Protein AF-A0A934LWX7-F1 (afdb_monomer)

Nearest PDB structures (foldseek):
  1k1x-assembly1_A  TM=9.262E-01  e=1.065E-26  Thermococcus litoralis
  1k1x-assembly2_B  TM=9.190E-01  e=3.964E-26  Thermococcus litoralis
  1k1w-assembly1_A  TM=8.849E-01  e=1.124E-26  Thermococcus litoralis
  3wvf-assembly1_A  TM=5.597E-01  e=5.045E-07  Escherichia coli UTI89
  1z45-assembly1_A-2  TM=5.276E-01  e=4.521E-07  Saccharomyces cerevisiae

Solvent-accessible surface area (backbone atoms only — not comparable to full-atom values): 19205 Å² total; per-residue (Å²): 122,69,93,52,70,63,44,55,50,25,48,50,27,45,56,59,32,62,54,61,55,38,76,44,74,78,78,52,53,28,41,67,32,52,69,46,41,50,52,28,43,24,22,42,38,47,21,49,35,61,62,63,40,81,76,22,55,37,45,72,47,78,44,53,76,88,70,79,85,53,57,25,43,43,36,41,30,19,36,44,35,36,34,31,35,30,65,41,19,42,16,35,59,40,37,32,37,47,93,75,26,40,42,45,40,58,55,53,73,27,68,90,52,87,66,54,58,56,50,47,56,18,54,78,70,70,29,60,43,30,71,70,61,56,73,79,42,93,69,90,79,50,96,74,50,41,51,22,66,51,86,68,56,66,79,57,76,43,48,55,88,62,88,77,40,24,58,28,43,44,28,48,41,91,84,58,46,72,69,33,55,74,48,53,57,61,56,72,33,39,61,38,54,67,33,61,26,51,76,49,78,51,70,44,54,51,40,38,39,44,36,34,38,32,82,42,40,34,53,52,88,95,42,80,38,41,33,34,45,36,41,35,37,41,42,39,51,74,42,58,41,38,37,37,44,39,36,44,30,32,66,32,93,52,67,48,72,44,41,41,28,42,30,34,51,38,23,56,83,57,30,70,38,64,89,38,12,27,36,24,54,65,86,44,89,65,66,37,57,39,64,45,73,47,79,42,75,72,35,40,30,41,35,43,38,29,60,87,75,35,28,31,45,35,39,39,41,73,56,65,20,38,34,38,35,31,47,32,48,38,78,44,42,47,101,77,26,33,39,81,40,68,26,25,30,41,38,35,40,34,42,82,44,77,33,48,50,69,30,68,53,72,45,38,41,36,43,34,58,43,85,35,81,132

Foldseek 3Di:
DDDDDLLVQLVVLQVQLVPQQLPDDDAFCRVLVLVNLFSSLLSNLQSVCSVQHQQRFWDWDWDDPPPPPHTWIWIDGPQWTWIFDQQFLRFIQWIAGSVLSGTFNQFDFAADDPCLVLVVVCVVVVQEDEPVNVVVDDDPNDPSHAYDPDPPVNVVSAGAPGDDGFFHKFWFDPPDDLVCVSSNNGDTFWPRRTGGWDWDWDGDRFKIKIKTKDFTWGDDPNDTWTKMKIWIKMDGGPALKIKIKIKIWGQDQFKDKTWMKTKHWGFDPVLQPQVFKFKDFPPDPDGDGLADWDKDFFGQKMKIDGQVSQKIKIKGKQGTFIKTKHWRWYWHADPRGIDTRTGTMMIMGIDTDIAGNGGMDIMMMMIGMDGHDD

Radius of gyration: 22.05 Å; Cα contacts (8 Å, |Δi|>4): 923; chains: 1; bounding box: 58×60×55 Å

Structure (mmCIF, N/CA/C/O backbone):
data_AF-A0A934LWX7-F1
#
_entry.id   AF-A0A934LWX7-F1
#
loop_
_atom_site.group_PDB
_atom_site.id
_atom_site.type_symbol
_atom_site.label_atom_id
_atom_site.label_alt_id
_atom_site.label_comp_id
_atom_site.label_asym_id
_atom_site.label_entity_id
_atom_site.label_seq_id
_atom_site.pdbx_PDB_ins_code
_atom_site.Cartn_x
_atom_site.Cartn_y
_atom_site.Cartn_z
_atom_site.occupancy
_atom_site.B_iso_or_equiv
_atom_site.auth_seq_id
_atom_site.auth_comp_id
_atom_site.auth_asym_id
_atom_site.auth_atom_id
_atom_site.pdbx_PDB_model_num
ATOM 1 N N . MET A 1 1 ? -22.193 12.350 19.596 1.00 86.94 1 MET A N 1
ATOM 2 C CA . MET A 1 1 ? -21.630 12.522 20.959 1.00 86.94 1 MET A CA 1
ATOM 3 C C . MET A 1 1 ? -22.451 13.515 21.791 1.00 86.94 1 MET A C 1
ATOM 5 O O . MET A 1 1 ? -22.798 14.573 21.260 1.00 86.94 1 MET A O 1
ATOM 9 N N . PRO A 1 2 ? -22.748 13.226 23.073 1.00 89.69 2 PRO A N 1
ATOM 10 C CA . PRO A 1 2 ? -23.334 14.187 24.019 1.00 89.69 2 PRO A CA 1
ATOM 11 C C . PRO A 1 2 ? -22.445 15.424 24.245 1.00 89.69 2 PRO A C 1
ATOM 13 O O . PRO A 1 2 ? -21.243 15.379 23.990 1.00 89.69 2 PRO A O 1
ATOM 16 N N . LYS A 1 3 ? -23.015 16.535 24.735 1.00 93.56 3 LYS A N 1
ATOM 17 C CA . LYS A 1 3 ? -22.228 17.722 25.132 1.00 93.56 3 LYS A CA 1
ATOM 18 C C . LYS A 1 3 ? -21.309 17.387 26.316 1.00 93.56 3 LYS A C 1
ATOM 20 O O . LYS A 1 3 ? -21.746 16.718 27.249 1.00 93.56 3 LYS A O 1
ATOM 25 N N . GLY A 1 4 ? -20.076 17.892 26.299 1.00 95.44 4 GLY A N 1
ATOM 26 C CA . GLY A 1 4 ? -19.114 17.752 27.395 1.00 95.44 4 GLY A CA 1
ATOM 27 C C . GLY A 1 4 ? -17.667 17.645 26.909 1.00 95.44 4 GLY A C 1
ATOM 28 O O . GLY A 1 4 ? -17.414 17.562 25.711 1.00 95.44 4 GLY A O 1
ATOM 29 N N . LYS A 1 5 ? -16.727 17.556 27.860 1.00 95.38 5 LYS A N 1
ATOM 30 C CA . LYS A 1 5 ? -15.274 17.622 27.608 1.00 95.38 5 LYS A CA 1
ATOM 31 C C . LYS A 1 5 ? -14.769 16.687 26.503 1.00 95.38 5 LYS A C 1
ATOM 33 O O . LYS A 1 5 ? -13.943 17.100 25.702 1.00 95.38 5 LYS A O 1
ATOM 38 N N . LYS A 1 6 ? -15.270 15.445 26.434 1.00 94.56 6 LYS A N 1
ATOM 39 C CA . LYS A 1 6 ? -14.873 14.484 25.385 1.00 94.56 6 LYS A CA 1
ATOM 40 C C . LYS A 1 6 ? -15.251 14.960 23.982 1.00 94.56 6 LYS A C 1
ATOM 42 O O . LYS A 1 6 ? -14.472 14.793 23.055 1.00 94.56 6 LYS A O 1
ATOM 47 N N . LYS A 1 7 ? -16.440 15.554 23.828 1.00 97.00 7 LYS A N 1
ATOM 48 C CA . LYS A 1 7 ? -16.876 16.128 22.552 1.00 97.00 7 LYS A CA 1
ATOM 49 C C . LYS A 1 7 ? -16.024 17.341 22.188 1.00 97.00 7 LYS A C 1
ATOM 51 O O . LYS A 1 7 ? -15.638 17.462 21.035 1.00 97.00 7 LYS A O 1
ATOM 56 N N . ASP A 1 8 ? -15.729 18.204 23.156 1.00 97.69 8 ASP A N 1
ATOM 57 C CA . ASP A 1 8 ? -14.905 19.393 22.921 1.00 97.69 8 ASP A CA 1
ATOM 58 C C . ASP A 1 8 ? -13.484 18.996 22.479 1.00 97.69 8 ASP A C 1
ATOM 60 O O . ASP A 1 8 ? -12.962 19.561 21.526 1.00 97.69 8 ASP A O 1
ATOM 64 N N . GLN A 1 9 ? -12.905 17.956 23.091 1.00 97.94 9 GLN A N 1
ATOM 65 C CA . GLN A 1 9 ? -11.612 17.396 22.686 1.00 97.94 9 GLN A CA 1
ATOM 66 C C . GLN A 1 9 ? -11.648 16.766 21.284 1.00 97.94 9 GLN A C 1
ATOM 68 O O . GLN A 1 9 ? -10.740 16.998 20.493 1.00 97.94 9 GLN A O 1
ATOM 73 N N . ALA A 1 10 ? -12.688 15.991 20.958 1.00 98.06 10 ALA A N 1
ATOM 74 C CA . ALA A 1 10 ? -12.835 15.409 19.622 1.00 98.06 10 ALA A CA 1
ATOM 75 C C . ALA A 1 10 ? -12.972 16.492 18.536 1.00 98.06 10 ALA A C 1
ATOM 77 O O . ALA A 1 10 ? -12.405 16.360 17.456 1.00 98.06 10 ALA A O 1
ATOM 78 N N . LEU A 1 11 ? -13.682 17.588 18.831 1.00 98.12 11 LEU A N 1
ATOM 79 C CA . LEU A 1 11 ? -13.788 18.732 17.924 1.00 98.12 11 LEU A CA 1
ATOM 80 C C . LEU A 1 11 ? -12.460 19.480 17.768 1.00 98.12 11 LEU A C 1
ATOM 82 O O . LEU A 1 11 ? -12.127 19.844 16.647 1.00 98.12 11 LEU A O 1
ATOM 86 N N . ASP A 1 12 ? -11.692 19.668 18.844 1.00 98.38 12 ASP A N 1
ATOM 87 C CA . ASP A 1 12 ? -10.360 20.283 18.766 1.00 98.38 12 ASP A CA 1
ATOM 88 C C . ASP A 1 12 ? -9.415 19.474 17.867 1.00 98.38 12 ASP A C 1
ATOM 90 O O . ASP A 1 12 ? -8.771 20.027 16.979 1.00 98.38 12 ASP A O 1
ATOM 94 N N . LEU A 1 13 ? -9.398 18.147 18.021 1.00 98.56 13 LEU A N 1
ATOM 95 C CA . LEU A 1 13 ? -8.638 17.253 17.145 1.00 98.56 13 LEU A CA 1
ATOM 96 C C . LEU A 1 13 ? -9.117 17.340 15.692 1.00 98.56 13 LEU A C 1
ATOM 98 O O . LEU A 1 13 ? -8.296 17.504 14.791 1.00 98.56 13 LEU A O 1
ATOM 102 N N . LEU A 1 14 ? -10.431 17.326 15.456 1.00 98.25 14 LEU A N 1
ATOM 103 C CA . LEU A 1 14 ? -10.991 17.503 14.116 1.00 98.25 14 LEU A CA 1
ATOM 104 C C . LEU A 1 14 ? -10.572 18.845 13.490 1.00 98.25 14 LEU A C 1
ATOM 106 O O . LEU A 1 14 ? -10.221 18.884 12.315 1.00 98.25 14 LEU A O 1
ATOM 110 N N . TRP A 1 15 ? -10.564 19.941 14.252 1.00 98.38 15 TRP A N 1
ATOM 111 C CA . TRP A 1 15 ? -10.096 21.243 13.763 1.00 98.38 15 TRP A CA 1
ATOM 112 C C . TRP A 1 15 ? -8.591 21.262 13.507 1.00 98.38 15 TRP A C 1
ATOM 114 O O . TRP A 1 15 ? -8.148 21.833 12.514 1.00 98.38 15 TRP A O 1
ATOM 124 N N . ARG A 1 16 ? -7.789 20.597 14.344 1.00 98.12 16 ARG A N 1
ATOM 125 C CA . ARG A 1 16 ? -6.345 20.445 14.109 1.00 98.12 16 ARG A CA 1
ATOM 126 C C . ARG A 1 16 ? -6.055 19.642 12.846 1.00 98.12 16 ARG A C 1
ATOM 128 O O . ARG A 1 16 ? -5.126 19.985 12.122 1.00 98.12 16 ARG A O 1
ATOM 135 N N . ALA A 1 17 ? -6.860 18.622 12.550 1.00 98.06 17 ALA A N 1
ATOM 136 C CA . ALA A 1 17 ? -6.756 17.869 11.306 1.00 98.06 17 ALA A CA 1
ATOM 137 C C . ALA A 1 17 ? -7.035 18.724 10.063 1.00 98.06 17 ALA A C 1
ATOM 139 O O . ALA A 1 17 ? -6.559 18.382 8.995 1.00 98.06 17 ALA A O 1
ATOM 140 N N . GLN A 1 18 ? -7.734 19.857 10.182 1.00 97.62 18 GLN A N 1
ATOM 141 C CA . GLN A 1 18 ? -7.998 20.774 9.063 1.00 97.62 18 GLN A CA 1
ATOM 142 C C . GLN A 1 18 ? -6.798 21.673 8.717 1.00 97.62 18 GLN A C 1
ATOM 144 O O . GLN A 1 18 ? -6.933 22.591 7.906 1.00 97.62 18 GLN A O 1
ATOM 149 N N . ALA A 1 19 ? -5.620 21.430 9.307 1.00 96.69 19 ALA A N 1
ATOM 150 C CA . ALA A 1 19 ? -4.381 22.091 8.918 1.00 96.69 19 ALA A CA 1
ATOM 151 C C . ALA A 1 19 ? -4.114 21.868 7.419 1.00 96.69 19 ALA A C 1
ATOM 153 O O . ALA A 1 19 ? -3.809 20.759 6.975 1.00 96.69 19 ALA A O 1
ATOM 154 N N . ASN A 1 20 ? -4.283 22.946 6.651 1.00 95.88 20 ASN A N 1
ATOM 155 C CA . ASN A 1 20 ? -4.385 22.925 5.193 1.00 95.88 20 ASN A CA 1
ATOM 156 C C . ASN A 1 20 ? -3.159 22.324 4.482 1.00 95.88 20 ASN A C 1
ATOM 158 O O . ASN A 1 20 ? -3.324 21.697 3.443 1.00 95.88 20 ASN A O 1
ATOM 162 N N . ASP A 1 21 ? -1.955 22.484 5.032 1.00 94.25 21 ASP A N 1
ATOM 163 C CA . ASP A 1 21 ? -0.688 22.165 4.370 1.00 94.25 21 ASP A CA 1
ATOM 164 C C . ASP A 1 21 ? -0.600 20.709 3.889 1.00 94.25 21 ASP A C 1
ATOM 166 O O . ASP A 1 21 ? 0.003 20.436 2.856 1.00 94.25 21 ASP A O 1
ATOM 170 N N . ALA A 1 22 ? -1.237 19.765 4.590 1.00 95.25 22 ALA A N 1
ATOM 171 C CA . ALA A 1 22 ? -1.230 18.353 4.204 1.00 95.25 22 ALA A CA 1
ATOM 172 C C . ALA A 1 22 ? -2.193 18.012 3.050 1.00 95.25 22 ALA A C 1
ATOM 174 O O . ALA A 1 22 ? -2.195 16.872 2.594 1.00 95.25 22 ALA A O 1
ATOM 175 N N . TYR A 1 23 ? -3.031 18.950 2.599 1.00 96.25 23 TYR A N 1
ATOM 176 C CA . TYR A 1 23 ? -4.107 18.690 1.633 1.00 96.25 23 TYR A CA 1
ATOM 177 C C . TYR A 1 23 ? -3.804 19.160 0.211 1.00 96.25 23 TYR A C 1
ATOM 179 O O . TYR A 1 23 ? -4.561 18.849 -0.706 1.00 96.25 23 TYR A O 1
ATOM 187 N N . TRP A 1 24 ? -2.727 19.915 -0.000 1.00 95.06 24 TRP A N 1
ATOM 188 C CA . TRP A 1 24 ? -2.387 20.445 -1.319 1.00 95.06 24 TRP A CA 1
ATOM 189 C C . TRP A 1 24 ? -0.878 20.566 -1.510 1.00 95.06 24 TRP A C 1
ATOM 191 O O . TRP A 1 24 ? -0.103 20.497 -0.559 1.00 95.06 24 TRP A O 1
ATOM 201 N N . HIS A 1 25 ? -0.455 20.728 -2.760 1.00 92.81 25 HIS A N 1
ATOM 202 C CA . HIS A 1 25 ? 0.928 21.011 -3.120 1.00 92.81 25 HIS A CA 1
ATOM 203 C C . HIS A 1 25 ? 0.994 22.302 -3.935 1.00 92.81 25 HIS A C 1
ATOM 205 O O . HIS A 1 25 ? 0.157 22.538 -4.805 1.00 92.81 25 HIS A O 1
ATOM 211 N N . GLY A 1 26 ? 1.989 23.132 -3.627 1.00 87.50 26 GLY A N 1
ATOM 212 C CA . GLY A 1 26 ? 2.300 24.362 -4.345 1.00 87.50 26 GLY A CA 1
ATOM 213 C C . GLY A 1 26 ? 3.772 24.378 -4.739 1.00 87.50 26 GLY A C 1
ATOM 214 O O . GLY A 1 26 ? 4.216 23.539 -5.511 1.00 87.50 26 GLY A O 1
ATOM 215 N N . LEU A 1 27 ? 4.535 25.329 -4.194 1.00 76.94 27 LEU A N 1
ATOM 216 C CA . LEU A 1 27 ? 5.970 25.439 -4.476 1.00 76.94 27 LEU A CA 1
ATOM 217 C C . LEU A 1 27 ? 6.831 24.525 -3.591 1.00 76.94 27 LEU A C 1
ATOM 219 O O . LEU A 1 27 ? 7.838 24.015 -4.062 1.00 76.94 27 LEU A O 1
ATOM 223 N N . PHE A 1 28 ? 6.448 24.310 -2.328 1.00 77.00 28 PHE A N 1
ATOM 224 C CA . PHE A 1 28 ? 7.246 23.550 -1.362 1.00 77.00 28 PHE A CA 1
ATOM 225 C C . PHE A 1 28 ? 6.400 22.512 -0.638 1.00 77.00 28 PHE A C 1
ATOM 227 O O . PHE A 1 28 ? 5.309 22.832 -0.169 1.00 77.00 28 PHE A O 1
ATOM 234 N N . GLY A 1 29 ? 6.935 21.294 -0.507 1.00 80.56 29 GLY A N 1
ATOM 235 C CA . GLY A 1 29 ? 6.438 20.259 0.401 1.00 80.56 29 GLY A CA 1
ATOM 236 C C . GLY A 1 29 ? 4.932 19.988 0.301 1.00 80.56 29 GLY A C 1
ATOM 237 O O . GLY A 1 29 ? 4.485 19.246 -0.575 1.00 80.56 29 GLY A O 1
ATOM 238 N N . GLY A 1 30 ? 4.152 20.593 1.201 1.00 92.88 30 GLY A N 1
ATOM 239 C CA . GLY A 1 30 ? 2.699 20.443 1.267 1.00 92.88 30 GLY A CA 1
ATOM 240 C C . GLY A 1 30 ? 2.298 18.997 1.552 1.00 92.88 30 GLY A C 1
ATOM 241 O O . GLY A 1 30 ? 2.908 18.340 2.397 1.00 92.88 30 GLY A O 1
ATOM 242 N N . ILE A 1 31 ? 1.339 18.465 0.793 1.00 95.31 31 ILE A N 1
ATOM 243 C CA . ILE A 1 31 ? 0.902 17.064 0.877 1.00 95.31 31 ILE A CA 1
ATOM 244 C C . ILE A 1 31 ? 2.052 16.066 0.716 1.00 95.31 31 ILE A C 1
ATOM 246 O O . ILE A 1 31 ? 1.949 14.971 1.251 1.00 95.31 31 ILE A O 1
ATOM 250 N N . TYR A 1 32 ? 3.168 16.405 0.056 1.00 95.19 32 TYR A N 1
ATOM 251 C CA . TYR A 1 32 ? 4.332 15.514 -0.037 1.00 95.19 32 TYR A CA 1
ATOM 252 C C . TYR A 1 32 ? 5.150 15.424 1.264 1.00 95.19 32 TYR A C 1
ATOM 254 O O . TYR A 1 32 ? 5.952 14.498 1.409 1.00 95.19 32 TYR A O 1
ATOM 262 N N . LEU A 1 33 ? 4.940 16.317 2.239 1.00 94.19 33 LEU A N 1
ATOM 263 C CA . LEU A 1 33 ? 5.568 16.226 3.558 1.00 94.19 33 LEU A CA 1
ATOM 264 C C . LEU A 1 33 ? 4.885 15.142 4.389 1.00 94.19 33 LEU A C 1
ATOM 266 O O . LEU A 1 33 ? 3.798 15.322 4.942 1.00 94.19 33 LEU A O 1
ATOM 270 N N . PHE A 1 34 ? 5.561 14.000 4.500 1.00 95.38 34 PHE A N 1
ATOM 271 C CA . PHE A 1 34 ? 5.050 12.808 5.172 1.00 95.38 34 PHE A CA 1
ATOM 272 C C . PHE A 1 34 ? 4.535 13.106 6.592 1.00 95.38 34 PHE A C 1
ATOM 274 O O . PHE A 1 34 ? 3.447 12.678 6.981 1.00 95.38 34 PHE A O 1
ATOM 281 N N . ASN A 1 35 ? 5.291 13.890 7.364 1.00 94.31 35 ASN A N 1
ATOM 282 C CA . ASN A 1 35 ? 4.970 14.247 8.746 1.00 94.31 35 ASN A CA 1
ATOM 283 C C . ASN A 1 35 ? 3.688 15.092 8.876 1.00 94.31 35 ASN A C 1
ATOM 285 O O . ASN A 1 35 ? 3.007 15.000 9.900 1.00 94.31 35 ASN A O 1
ATOM 289 N N . PHE A 1 36 ? 3.336 15.885 7.858 1.00 95.75 36 PHE A N 1
ATOM 290 C CA . PHE A 1 36 ? 2.088 16.655 7.852 1.00 95.75 36 PHE A CA 1
ATOM 291 C C . PHE A 1 36 ? 0.892 15.722 7.679 1.00 95.75 36 PHE A C 1
ATOM 293 O O . PHE A 1 36 ? -0.047 15.780 8.474 1.00 95.75 36 PHE A O 1
ATOM 300 N N . ARG A 1 37 ? 0.974 14.778 6.731 1.00 97.56 37 ARG A N 1
ATOM 301 C CA . ARG A 1 37 ? -0.062 13.750 6.559 1.00 97.56 37 ARG A CA 1
ATOM 302 C C . ARG A 1 37 ? -0.233 12.902 7.817 1.00 97.56 37 ARG A C 1
ATOM 304 O O . ARG A 1 37 ? -1.358 12.719 8.267 1.00 97.56 37 ARG A O 1
ATOM 311 N N . VAL A 1 38 ? 0.866 12.450 8.433 1.00 97.69 38 VAL A N 1
ATOM 312 C CA . VAL A 1 38 ? 0.808 11.677 9.691 1.00 97.69 38 VAL A CA 1
ATOM 313 C C . VAL A 1 38 ? 0.088 12.449 10.790 1.00 97.69 38 VAL A C 1
ATOM 315 O O . VAL A 1 38 ? -0.745 11.879 11.486 1.00 97.69 38 VAL A O 1
ATOM 318 N N . SER A 1 39 ? 0.384 13.741 10.942 1.00 97.56 39 SER A N 1
ATOM 319 C CA . SER A 1 39 ? -0.237 14.568 11.978 1.00 97.56 39 SER A CA 1
ATOM 320 C C . SER A 1 39 ? -1.743 14.731 11.757 1.00 97.56 39 SER A C 1
ATOM 322 O O . SER A 1 39 ? -2.510 14.624 12.713 1.00 97.56 39 SER A O 1
ATOM 324 N N . ASN A 1 40 ? -2.180 14.949 10.513 1.00 98.12 40 ASN A N 1
ATOM 325 C CA . ASN A 1 40 ? -3.603 15.088 10.206 1.00 98.12 40 ASN A CA 1
ATOM 326 C C . ASN A 1 40 ? -4.352 13.767 10.394 1.00 98.12 40 ASN A C 1
ATOM 328 O O . ASN A 1 40 ? -5.374 13.762 11.078 1.00 98.12 40 ASN A O 1
ATOM 332 N N . TYR A 1 41 ? -3.815 12.651 9.888 1.00 98.44 41 TYR A N 1
ATOM 333 C CA . TYR A 1 41 ? -4.394 11.326 10.123 1.00 98.44 41 TYR A CA 1
ATOM 334 C C . TYR A 1 41 ? -4.496 11.007 11.617 1.00 98.44 41 TYR A C 1
ATOM 336 O O . TYR A 1 41 ? -5.563 10.622 12.081 1.00 98.44 41 TYR A O 1
ATOM 344 N N . ALA A 1 42 ? -3.439 11.246 12.399 1.00 98.44 42 ALA A N 1
ATOM 345 C CA . ALA A 1 42 ? -3.461 10.982 13.837 1.00 98.44 42 ALA A CA 1
ATOM 346 C C . ALA A 1 42 ? -4.575 11.752 14.565 1.00 98.44 42 ALA A C 1
ATOM 348 O O . ALA A 1 42 ? -5.252 11.189 15.425 1.00 98.44 42 ALA A O 1
ATOM 349 N N . ASN A 1 43 ? -4.795 13.018 14.195 1.00 98.69 43 ASN A N 1
ATOM 350 C CA . ASN A 1 43 ? -5.875 13.826 14.756 1.00 98.69 43 ASN A CA 1
ATOM 351 C C . ASN A 1 43 ? -7.268 13.309 14.345 1.00 98.69 43 ASN A C 1
ATOM 353 O O . ASN A 1 43 ? -8.159 13.266 15.191 1.00 98.69 43 ASN A O 1
ATOM 357 N N . LEU A 1 44 ? -7.464 12.911 13.079 1.00 98.38 44 LEU A N 1
ATOM 358 C CA . LEU A 1 44 ? -8.737 12.346 12.601 1.00 98.38 44 LEU A CA 1
ATOM 359 C C . LEU A 1 44 ? -9.071 11.043 13.331 1.00 98.38 44 LEU A C 1
ATOM 361 O O . LEU A 1 44 ? -10.142 10.927 13.923 1.00 98.38 44 LEU A O 1
ATOM 365 N N . ILE A 1 45 ? -8.115 10.116 13.369 1.00 98.50 45 ILE A N 1
ATOM 366 C CA . ILE A 1 45 ? -8.276 8.799 13.989 1.00 98.50 45 ILE A CA 1
ATOM 367 C C . ILE A 1 45 ? -8.581 8.939 15.488 1.00 98.50 45 ILE A C 1
ATOM 369 O O . ILE A 1 45 ? -9.482 8.282 16.008 1.00 98.50 45 ILE A O 1
ATOM 373 N N . GLU A 1 46 ? -7.880 9.829 16.199 1.00 98.25 46 GLU A N 1
ATOM 374 C CA . GLU A 1 46 ? -8.141 10.068 17.624 1.00 98.25 46 GLU A CA 1
ATOM 375 C C . GLU A 1 46 ? -9.510 10.730 17.863 1.00 98.25 46 GLU A C 1
ATOM 377 O O . GLU A 1 46 ? -10.195 10.403 18.836 1.00 98.25 46 GLU A O 1
ATOM 382 N N . ALA A 1 47 ? -9.939 11.644 16.986 1.00 98.12 47 ALA A N 1
ATOM 383 C CA . ALA A 1 47 ? -11.261 12.261 17.077 1.00 98.12 47 ALA A CA 1
ATOM 384 C C . ALA A 1 47 ? -12.385 11.224 16.905 1.00 98.12 47 ALA A C 1
ATOM 386 O O . ALA A 1 47 ? -13.350 11.235 17.676 1.00 98.12 47 ALA A O 1
ATOM 387 N N . GLU A 1 48 ? -12.244 10.312 15.941 1.00 96.38 48 GLU A N 1
ATOM 388 C CA . GLU A 1 48 ? -13.167 9.192 15.727 1.00 96.38 48 GLU A CA 1
ATOM 389 C C . GLU A 1 48 ? -13.179 8.228 16.918 1.00 96.38 48 GLU A C 1
ATOM 391 O O . GLU A 1 48 ? -14.247 7.877 17.429 1.00 96.38 48 GLU A O 1
ATOM 396 N N . GLU A 1 49 ? -12.006 7.867 17.444 1.00 96.25 49 GLU A N 1
ATOM 397 C CA . GLU A 1 49 ? -11.902 6.995 18.615 1.00 96.25 49 GLU A CA 1
ATOM 398 C C . GLU A 1 49 ? -12.581 7.606 19.850 1.00 96.25 49 GLU A C 1
ATOM 400 O O . GLU A 1 49 ? -13.286 6.911 20.586 1.00 96.25 49 GLU A O 1
ATOM 405 N N . LEU A 1 50 ? -12.450 8.918 20.070 1.00 96.56 50 LEU A N 1
ATOM 406 C CA . LEU A 1 50 ? -13.170 9.611 21.142 1.00 96.56 50 LEU A CA 1
ATOM 407 C C . LEU A 1 50 ? -14.688 9.616 20.931 1.00 96.56 50 LEU A C 1
ATOM 409 O O . LEU A 1 50 ? -15.435 9.627 21.919 1.00 96.56 50 LEU A O 1
ATOM 413 N N . ALA A 1 51 ? -15.141 9.639 19.676 1.00 95.50 51 ALA A N 1
ATOM 414 C CA . ALA A 1 51 ? -16.551 9.687 19.316 1.00 95.50 51 ALA A CA 1
ATOM 415 C C . ALA A 1 51 ? -17.265 8.345 19.482 1.00 95.50 51 ALA A C 1
ATOM 417 O O . ALA A 1 51 ? -18.394 8.318 19.982 1.00 95.50 51 ALA A O 1
ATOM 418 N N . GLU A 1 52 ? -16.604 7.259 19.096 1.00 94.94 52 GLU A N 1
ATOM 419 C CA . GLU A 1 52 ? -17.177 5.911 19.046 1.00 94.94 52 GLU A CA 1
ATOM 420 C C . GLU A 1 52 ? -16.744 5.031 20.227 1.00 94.94 52 GLU A C 1
ATOM 422 O O . GLU A 1 52 ? -17.443 4.093 20.610 1.00 94.94 52 GLU A O 1
ATOM 427 N N . GLY A 1 53 ? -15.611 5.363 20.847 1.00 94.44 53 GLY A N 1
ATOM 428 C CA . GLY A 1 53 ? -14.975 4.600 21.912 1.00 94.44 53 GLY A CA 1
ATOM 429 C C . GLY A 1 53 ? -13.849 3.678 21.414 1.00 94.44 53 GLY A C 1
ATOM 430 O O . GLY A 1 53 ? -13.789 3.330 20.233 1.00 94.44 53 GLY A O 1
ATOM 431 N N . PRO A 1 54 ? -12.969 3.231 22.332 1.00 93.69 54 PRO A N 1
ATOM 432 C CA . PRO A 1 54 ? -11.803 2.401 22.002 1.00 93.69 54 PRO A CA 1
ATOM 433 C C . PRO A 1 54 ? -12.173 0.974 21.576 1.00 93.69 54 PRO A C 1
ATOM 435 O O . PRO A 1 54 ? -11.387 0.302 20.927 1.00 93.69 54 PRO A O 1
ATOM 438 N N . ASN A 1 55 ? -13.380 0.519 21.924 1.00 94.69 55 ASN A N 1
ATOM 439 C CA . ASN A 1 55 ? -13.908 -0.796 21.571 1.00 94.69 55 ASN A CA 1
ATOM 440 C C . ASN A 1 55 ? -15.109 -0.651 20.629 1.00 94.69 55 ASN A C 1
ATOM 442 O O . ASN A 1 55 ? -16.096 -1.357 20.816 1.00 94.69 55 ASN A O 1
ATOM 446 N N . ALA A 1 56 ? -15.101 0.305 19.699 1.00 96.88 56 ALA A N 1
ATOM 447 C CA . ALA A 1 56 ? -16.215 0.504 18.770 1.00 96.88 56 ALA A CA 1
ATOM 448 C C . ALA A 1 56 ? -16.581 -0.817 18.047 1.00 96.88 56 ALA A C 1
ATOM 450 O O . ALA A 1 56 ? -15.667 -1.550 17.652 1.00 96.88 56 ALA A O 1
ATOM 451 N N . PRO A 1 57 ? -17.881 -1.160 17.921 1.00 97.88 57 PRO A N 1
ATOM 452 C CA . PRO A 1 57 ? -18.305 -2.323 17.147 1.00 97.88 57 PRO A CA 1
ATOM 453 C C . PRO A 1 57 ? -17.930 -2.140 15.676 1.00 97.88 57 PRO A C 1
ATOM 455 O O . PRO A 1 57 ? -17.863 -1.012 15.184 1.00 97.88 57 PRO A O 1
ATOM 458 N N . ILE A 1 58 ? -17.709 -3.247 14.974 1.00 98.31 58 ILE A N 1
ATOM 459 C CA . ILE A 1 58 ? -17.463 -3.207 13.537 1.00 98.31 58 ILE A CA 1
ATOM 460 C C . ILE A 1 58 ? -18.748 -2.802 12.814 1.00 98.31 58 ILE A C 1
ATOM 462 O O . ILE A 1 58 ? -19.833 -3.315 13.078 1.00 98.31 58 ILE A O 1
ATOM 466 N N . THR A 1 59 ? -18.613 -1.866 11.881 1.00 98.06 59 THR A N 1
ATOM 467 C CA . THR A 1 59 ? -19.645 -1.483 10.922 1.00 98.06 59 THR A CA 1
ATOM 468 C C . THR A 1 59 ? -19.026 -1.462 9.535 1.00 98.06 59 THR A C 1
ATOM 470 O O . THR A 1 59 ? -17.918 -0.966 9.346 1.00 98.06 59 THR A O 1
ATOM 473 N N . VAL A 1 60 ? -19.746 -1.989 8.545 1.00 98.50 60 VAL A N 1
ATOM 474 C CA . VAL A 1 60 ? -19.346 -1.881 7.141 1.00 98.50 60 VAL A CA 1
ATOM 475 C C . VAL A 1 60 ? -20.475 -1.238 6.355 1.00 98.50 60 VAL A C 1
ATOM 477 O O . VAL A 1 60 ? -21.623 -1.676 6.425 1.00 98.50 60 VAL A O 1
ATOM 480 N N . SER A 1 61 ? -20.149 -0.187 5.612 1.00 98.00 61 SER A N 1
ATOM 481 C CA . SER A 1 61 ? -21.091 0.545 4.768 1.00 98.00 61 SER A CA 1
ATOM 482 C C . SER A 1 61 ? -20.548 0.676 3.350 1.00 98.00 61 SER A C 1
ATOM 484 O O . SER A 1 61 ? -19.339 0.617 3.134 1.00 98.00 61 SER A O 1
ATOM 486 N N . GLN A 1 62 ? -21.451 0.811 2.379 1.00 98.25 62 GLN A N 1
ATOM 487 C CA . GLN A 1 62 ? -21.094 1.020 0.979 1.00 98.25 62 GLN A CA 1
ATOM 488 C C . GLN A 1 62 ? -21.724 2.316 0.489 1.00 98.25 62 GLN A C 1
ATOM 490 O O . GLN A 1 62 ? -22.950 2.444 0.477 1.00 98.25 62 GLN A O 1
ATOM 495 N N . PHE A 1 63 ? -20.891 3.285 0.126 1.00 98.25 63 PHE A N 1
ATOM 496 C CA . PHE A 1 63 ? -21.325 4.571 -0.409 1.00 98.25 63 PHE A CA 1
ATOM 497 C C . PHE A 1 63 ? -20.173 5.254 -1.144 1.00 98.25 63 PHE A C 1
ATOM 499 O O . PHE A 1 63 ? -19.015 4.925 -0.926 1.00 98.25 63 PHE A O 1
ATOM 506 N N . ASP A 1 64 ? -20.509 6.206 -2.011 1.00 98.12 64 ASP A N 1
ATOM 507 C CA . ASP A 1 64 ? -19.539 7.041 -2.724 1.00 98.12 64 ASP A CA 1
ATOM 508 C C . ASP A 1 64 ? -18.844 7.987 -1.727 1.00 98.12 64 ASP A C 1
ATOM 510 O O . ASP A 1 64 ? -19.413 9.015 -1.312 1.00 98.12 64 ASP A O 1
ATOM 514 N N . PHE A 1 65 ? -17.665 7.572 -1.256 1.00 97.62 65 PHE A N 1
ATOM 515 C CA . PHE A 1 65 ? -16.916 8.243 -0.199 1.00 97.62 65 PHE A CA 1
ATOM 516 C C . PHE A 1 65 ? -16.134 9.420 -0.774 1.00 97.62 65 PHE A C 1
ATOM 518 O O . PHE A 1 65 ? -16.229 10.529 -0.239 1.00 97.62 65 PHE A O 1
ATOM 525 N N . ASP A 1 66 ? -15.423 9.202 -1.884 1.00 96.19 66 ASP A N 1
ATOM 526 C CA . ASP A 1 66 ? -14.547 10.204 -2.504 1.00 96.19 66 ASP A CA 1
ATOM 527 C C . ASP A 1 66 ? -15.205 11.057 -3.606 1.00 96.19 66 ASP A C 1
ATOM 529 O O . ASP A 1 66 ? -14.577 11.982 -4.125 1.00 96.19 66 ASP A O 1
ATOM 533 N N . LYS A 1 67 ? -16.504 10.853 -3.857 1.00 97.44 67 LYS A N 1
ATOM 534 C CA . LYS A 1 67 ? -17.347 11.624 -4.788 1.00 97.44 67 LYS A CA 1
ATOM 535 C C . LYS A 1 67 ? -16.999 11.403 -6.257 1.00 97.44 67 LYS A C 1
ATOM 537 O O . LYS A 1 67 ? -17.183 12.309 -7.073 1.00 97.44 67 LYS A O 1
ATOM 542 N N . ASP A 1 68 ? -16.558 10.196 -6.604 1.00 96.75 68 ASP A N 1
ATOM 543 C CA . ASP A 1 68 ? -16.284 9.777 -7.982 1.00 96.75 68 ASP A CA 1
ATOM 544 C C . ASP A 1 68 ? -17.472 9.074 -8.677 1.00 96.75 68 ASP A C 1
ATOM 546 O O . ASP A 1 68 ? -17.351 8.636 -9.822 1.00 96.75 68 ASP A O 1
ATOM 550 N N . SER A 1 69 ? -18.653 9.054 -8.040 1.00 97.44 69 SER A N 1
ATOM 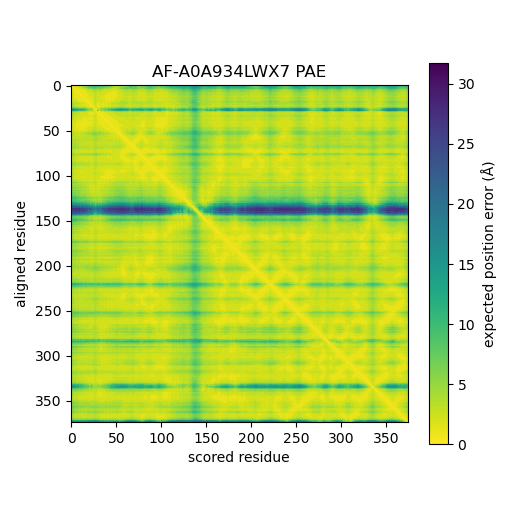551 C CA . SER A 1 69 ? -19.886 8.375 -8.484 1.00 97.44 69 SER A CA 1
ATOM 552 C C . SER A 1 69 ? -19.873 6.847 -8.391 1.00 97.44 69 SER A C 1
ATOM 554 O O . SER A 1 69 ? -20.823 6.207 -8.856 1.00 97.44 69 SER A O 1
ATOM 556 N N . LEU A 1 70 ? -18.848 6.244 -7.790 1.00 97.38 70 LEU A N 1
ATOM 557 C CA . LEU A 1 70 ? -18.765 4.807 -7.548 1.00 97.38 70 LEU A CA 1
ATOM 558 C C . LEU A 1 70 ? -18.638 4.553 -6.037 1.00 97.38 70 LEU A C 1
ATOM 560 O O . LEU A 1 70 ? -17.998 5.319 -5.332 1.00 97.38 70 LEU A O 1
ATOM 564 N N . PRO A 1 71 ? -19.299 3.519 -5.487 1.00 97.81 71 PRO A N 1
ATOM 565 C CA . PRO A 1 71 ? -19.253 3.278 -4.052 1.00 97.81 71 PRO A CA 1
ATOM 566 C C . PRO A 1 71 ? -17.932 2.633 -3.613 1.00 97.81 71 PRO A C 1
ATOM 568 O O . PRO A 1 71 ? -17.503 1.622 -4.175 1.00 97.81 71 PRO A O 1
ATOM 571 N N . GLU A 1 72 ? -17.361 3.146 -2.527 1.00 98.69 72 GLU A N 1
ATOM 572 C CA . GLU A 1 72 ? -16.343 2.469 -1.728 1.00 98.69 72 GLU A CA 1
ATOM 573 C C . GLU A 1 72 ? -16.982 1.563 -0.671 1.00 98.69 72 GLU A C 1
ATOM 575 O O . GLU A 1 72 ? -18.150 1.714 -0.303 1.00 98.69 72 GLU A O 1
ATOM 580 N N . ILE A 1 73 ? -16.188 0.633 -0.137 1.00 98.81 73 ILE A N 1
ATOM 581 C CA . ILE A 1 73 ? -16.526 -0.098 1.088 1.00 98.81 73 ILE A CA 1
ATOM 582 C C . ILE A 1 73 ? -15.774 0.568 2.235 1.00 98.81 73 ILE A C 1
ATOM 584 O O . ILE A 1 73 ? -14.542 0.569 2.250 1.00 98.81 73 ILE A O 1
ATOM 588 N N . VAL A 1 74 ? -16.519 1.106 3.195 1.00 98.75 74 VAL A N 1
ATOM 589 C CA . VAL A 1 74 ? -15.988 1.771 4.387 1.00 98.75 74 VAL A CA 1
ATOM 590 C C . VAL A 1 74 ? -16.230 0.864 5.586 1.00 98.75 74 VAL A C 1
ATOM 592 O O . VAL A 1 74 ? -17.379 0.665 5.994 1.00 98.75 74 VAL A O 1
ATOM 595 N N . LEU A 1 75 ? -15.152 0.302 6.128 1.00 98.69 75 LEU A N 1
ATOM 596 C CA . LEU A 1 75 ? -15.146 -0.446 7.381 1.00 98.69 75 LEU A CA 1
ATOM 597 C C . LEU A 1 75 ? -14.689 0.487 8.502 1.00 98.69 75 LEU A C 1
ATOM 599 O O . LEU A 1 75 ? -13.601 1.053 8.427 1.00 98.69 75 LEU A O 1
ATOM 603 N N . THR A 1 76 ? -15.495 0.612 9.551 1.00 97.94 76 THR A N 1
ATOM 604 C CA . THR A 1 76 ? -15.129 1.315 10.786 1.00 97.94 76 THR A CA 1
ATOM 605 C C . THR A 1 76 ? -15.291 0.389 11.984 1.00 97.94 76 THR A C 1
ATOM 607 O O . THR A 1 76 ? -16.141 -0.503 11.987 1.00 97.94 76 THR A O 1
ATOM 610 N N . GLY A 1 77 ? -14.458 0.569 13.004 1.00 96.06 77 GLY A N 1
ATOM 611 C CA . GLY A 1 77 ? -14.507 -0.231 14.226 1.00 96.06 77 GLY A CA 1
ATOM 612 C C . GLY A 1 77 ? -13.145 -0.344 14.898 1.00 96.06 77 GLY A C 1
ATOM 613 O O . GLY A 1 77 ? -12.142 0.166 14.408 1.00 96.06 77 GLY A O 1
ATOM 614 N N . ALA A 1 78 ? -13.088 -1.003 16.053 1.00 95.81 78 ALA A N 1
ATOM 615 C CA . ALA A 1 78 ? -11.824 -1.234 16.747 1.00 95.81 78 ALA A CA 1
ATOM 616 C C . ALA A 1 78 ? -11.217 -2.608 16.393 1.00 95.81 78 ALA A C 1
ATOM 618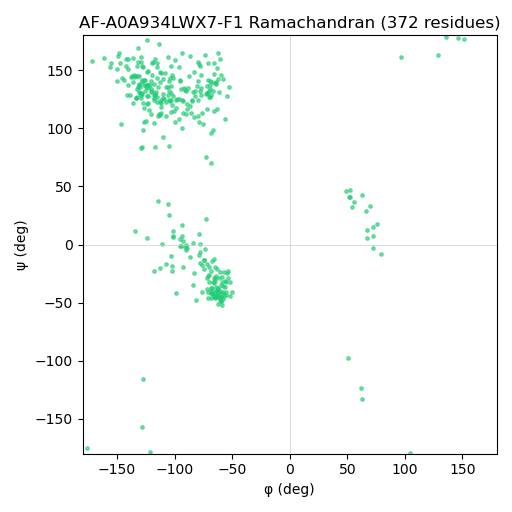 O O . ALA A 1 78 ? -11.935 -3.605 16.474 1.00 95.81 78 ALA A O 1
ATOM 619 N N . PRO A 1 79 ? -9.906 -2.711 16.091 1.00 98.00 79 PRO A N 1
ATOM 620 C CA . PRO A 1 79 ? -8.904 -1.639 16.126 1.00 98.00 79 PRO A CA 1
ATOM 621 C C . PRO A 1 79 ? -8.662 -0.946 14.772 1.00 98.00 79 PRO A C 1
ATOM 623 O O . PRO A 1 79 ? -7.851 -0.020 14.723 1.00 98.00 79 PRO A O 1
ATOM 626 N N . PHE A 1 80 ? -9.334 -1.375 13.697 1.00 98.50 80 PHE A N 1
ATOM 627 C CA . PHE A 1 80 ? -9.082 -0.896 12.337 1.00 98.50 80 PHE A CA 1
ATOM 628 C C . PHE A 1 80 ? -10.252 -0.118 11.734 1.00 98.50 80 PHE A C 1
ATOM 630 O O . PHE A 1 80 ? -11.384 -0.599 11.745 1.00 98.50 80 PHE A O 1
ATOM 637 N N . ASN A 1 81 ? -9.938 1.004 11.086 1.00 98.50 81 ASN A N 1
ATOM 638 C CA . ASN A 1 81 ? -10.763 1.526 9.996 1.00 98.50 81 ASN A CA 1
ATOM 639 C C . ASN A 1 81 ? -10.088 1.164 8.664 1.00 98.50 81 ASN A C 1
ATOM 641 O O . ASN A 1 81 ? -8.859 1.168 8.576 1.00 98.50 81 ASN A O 1
ATOM 645 N N . ALA A 1 82 ? -10.865 0.844 7.632 1.00 98.69 82 ALA A N 1
ATOM 646 C CA . ALA A 1 82 ? -10.331 0.511 6.315 1.00 98.69 82 ALA A CA 1
ATOM 647 C C . ALA A 1 82 ? -11.246 0.992 5.185 1.00 98.69 82 ALA A C 1
ATOM 649 O O . ALA A 1 82 ? -12.473 0.904 5.279 1.00 98.69 82 ALA A O 1
ATOM 650 N N . LEU A 1 83 ? -10.631 1.443 4.091 1.00 98.69 83 LEU A N 1
ATOM 651 C CA . LEU A 1 83 ? -11.320 1.861 2.870 1.00 98.69 83 LEU A CA 1
ATOM 652 C C . LEU A 1 83 ? -10.916 0.953 1.712 1.00 98.69 83 LEU A C 1
ATOM 654 O O . LEU A 1 83 ? -9.724 0.773 1.448 1.00 98.69 83 LEU A O 1
ATOM 658 N N . PHE A 1 84 ? -11.901 0.425 0.992 1.00 98.81 84 PHE A N 1
ATOM 659 C CA . PHE A 1 84 ? -11.685 -0.371 -0.215 1.00 98.81 84 PHE A CA 1
ATOM 660 C C . PHE A 1 84 ? -12.339 0.284 -1.419 1.00 98.81 84 PHE A C 1
ATOM 662 O O . PHE A 1 84 ? -13.433 0.836 -1.305 1.00 98.81 84 PHE A O 1
ATOM 669 N N . LYS A 1 85 ? -11.704 0.130 -2.585 1.00 98.44 85 LYS A N 1
ATOM 670 C CA . LYS A 1 85 ? -12.171 0.671 -3.865 1.00 98.44 85 LYS A CA 1
ATOM 671 C C . LYS A 1 85 ? -12.469 -0.474 -4.851 1.00 98.44 85 LYS A C 1
ATOM 673 O O . LYS A 1 85 ? -11.597 -0.847 -5.641 1.00 98.44 85 LYS A O 1
ATOM 678 N N . PRO A 1 86 ? -13.670 -1.097 -4.800 1.00 98.56 86 PRO A N 1
ATOM 679 C CA . PRO A 1 86 ? -14.020 -2.244 -5.646 1.00 98.56 86 PRO A CA 1
ATOM 680 C C . PRO A 1 86 ? -13.873 -1.968 -7.141 1.00 98.56 86 PRO A C 1
ATOM 682 O O . PRO A 1 86 ? -13.429 -2.837 -7.883 1.00 98.56 86 PRO A O 1
ATOM 685 N N . ASN A 1 87 ? -14.186 -0.750 -7.586 1.00 98.06 87 ASN A N 1
ATOM 686 C CA . ASN A 1 87 ? -14.076 -0.311 -8.978 1.00 98.06 87 ASN A CA 1
ATOM 687 C C . ASN A 1 87 ? -12.632 -0.208 -9.497 1.00 98.06 87 ASN A C 1
ATOM 689 O O . ASN A 1 87 ? -12.444 -0.127 -10.708 1.00 98.06 87 ASN A O 1
ATOM 693 N N . LEU A 1 88 ? -11.628 -0.233 -8.617 1.00 97.62 88 LEU A N 1
ATOM 694 C CA . LEU A 1 88 ? -10.221 -0.090 -8.974 1.00 97.62 88 LEU A CA 1
ATOM 695 C C . LEU A 1 88 ? -9.412 -1.234 -8.346 1.00 97.62 88 LEU A C 1
ATOM 697 O O . LEU A 1 88 ? -8.872 -1.104 -7.253 1.00 97.62 88 LEU A O 1
ATOM 701 N N . GLY A 1 89 ? -9.387 -2.394 -9.006 1.00 98.12 89 GLY A N 1
ATOM 702 C CA . GLY A 1 89 ? -8.604 -3.569 -8.592 1.00 98.12 89 GLY A CA 1
ATOM 703 C C . GLY A 1 89 ? -9.048 -4.243 -7.286 1.00 98.12 89 GLY A C 1
ATOM 704 O O . GLY A 1 89 ? -8.368 -5.145 -6.785 1.00 98.12 89 GLY A O 1
ATOM 705 N N . GLY A 1 90 ? -10.165 -3.803 -6.694 1.00 98.44 90 GLY A N 1
ATOM 706 C CA . GLY A 1 90 ? -10.565 -4.244 -5.359 1.00 98.44 90 GLY A CA 1
ATOM 707 C C . GLY A 1 90 ? -9.470 -3.987 -4.320 1.00 98.44 90 GLY A C 1
ATOM 708 O O . GLY A 1 90 ? -9.230 -4.832 -3.460 1.00 98.44 90 GLY A O 1
ATOM 709 N N . MET A 1 91 ? -8.748 -2.873 -4.457 1.00 98.56 91 MET A N 1
ATOM 710 C CA . MET A 1 91 ? -7.642 -2.526 -3.569 1.00 98.56 91 MET A CA 1
ATOM 711 C C . MET A 1 91 ? -8.147 -1.958 -2.241 1.00 98.56 91 MET A C 1
ATOM 713 O O . MET A 1 91 ? -9.213 -1.341 -2.176 1.00 98.56 91 MET A O 1
ATOM 717 N N . MET A 1 92 ? -7.342 -2.108 -1.195 1.00 98.88 92 MET A N 1
ATOM 718 C CA . MET A 1 92 ? -7.466 -1.356 0.049 1.00 98.88 92 MET A CA 1
ATOM 719 C C . MET A 1 92 ? -6.640 -0.074 -0.067 1.00 98.88 92 MET A C 1
ATOM 721 O O . MET A 1 92 ? -5.432 -0.129 -0.306 1.00 98.88 92 MET A O 1
ATOM 725 N N . THR A 1 93 ? -7.283 1.080 0.072 1.00 98.19 93 THR A N 1
ATOM 726 C CA . THR A 1 93 ? -6.649 2.396 -0.103 1.00 98.19 93 THR A CA 1
ATOM 727 C C . THR A 1 93 ? -6.312 3.094 1.203 1.00 98.19 93 THR A C 1
ATOM 729 O O . THR A 1 93 ? -5.496 4.008 1.192 1.00 98.19 93 THR A O 1
ATOM 732 N N . GLU A 1 94 ? -6.921 2.675 2.309 1.00 98.62 94 GLU A N 1
ATOM 733 C CA . GLU A 1 94 ? -6.672 3.221 3.641 1.00 98.62 94 GLU A CA 1
ATOM 734 C C . GLU A 1 94 ? -6.744 2.103 4.678 1.00 98.62 94 GLU A C 1
ATOM 736 O O . GLU A 1 94 ? -7.579 1.204 4.554 1.00 98.62 94 GLU A O 1
ATOM 741 N N . LEU A 1 95 ? -5.861 2.159 5.677 1.00 98.75 95 LEU A N 1
ATOM 742 C CA . LEU A 1 95 ? -5.906 1.284 6.842 1.00 98.75 95 LEU A CA 1
ATOM 743 C C . LEU A 1 95 ? -5.398 2.044 8.061 1.00 98.75 95 LEU A C 1
ATOM 745 O O . LEU A 1 95 ? -4.189 2.189 8.258 1.00 98.75 95 LEU A O 1
ATOM 749 N N . ASP A 1 96 ? -6.324 2.461 8.904 1.00 98.75 96 ASP A N 1
ATOM 750 C CA . ASP A 1 96 ? -6.002 3.109 10.161 1.00 98.75 96 ASP A CA 1
ATOM 751 C C . ASP A 1 96 ? -5.883 2.078 11.263 1.00 98.75 96 ASP A C 1
ATOM 753 O O . ASP A 1 96 ? -6.762 1.239 11.448 1.00 98.75 96 ASP A O 1
ATOM 757 N N . HIS A 1 97 ? -4.822 2.183 12.054 1.00 98.44 97 HIS A N 1
ATOM 758 C CA . HIS A 1 97 ? -4.730 1.509 13.337 1.00 98.44 97 HIS A CA 1
ATOM 759 C C . HIS A 1 97 ? -5.067 2.508 14.440 1.00 98.44 97 HIS A C 1
ATOM 761 O O . HIS A 1 97 ? -4.264 3.392 14.761 1.00 98.44 97 HIS A O 1
ATOM 767 N N . ARG A 1 98 ? -6.271 2.381 15.008 1.00 98.00 98 ARG A N 1
ATOM 768 C CA . ARG A 1 98 ? -6.809 3.326 15.998 1.00 98.00 98 ARG A CA 1
ATOM 769 C C . ARG A 1 98 ? -5.932 3.434 17.245 1.00 98.00 98 ARG A C 1
ATOM 771 O O . ARG A 1 98 ? -5.551 4.558 17.567 1.00 98.00 98 ARG A O 1
ATOM 778 N N . PRO A 1 99 ? -5.489 2.325 17.880 1.00 97.06 99 PRO A N 1
ATOM 779 C CA . PRO A 1 99 ? -4.658 2.417 19.080 1.00 97.06 99 PRO A CA 1
ATOM 780 C C . PRO A 1 99 ? -3.352 3.198 18.874 1.00 97.06 99 PRO A C 1
ATOM 782 O O . PRO A 1 99 ? -2.922 3.920 19.773 1.00 97.06 99 PRO A O 1
ATOM 785 N N . ASN A 1 100 ? -2.732 3.089 17.692 1.00 97.31 100 ASN A N 1
ATOM 786 C CA . ASN A 1 100 ? -1.519 3.838 17.352 1.00 97.31 100 ASN A CA 1
ATOM 787 C C . ASN A 1 100 ? -1.788 5.199 16.686 1.00 97.31 100 ASN A C 1
ATOM 789 O O . ASN A 1 100 ? -0.834 5.943 16.449 1.00 97.31 100 ASN A O 1
ATOM 793 N N . ARG A 1 101 ? -3.052 5.541 16.390 1.00 97.88 101 ARG A N 1
ATOM 794 C CA . ARG A 1 101 ? -3.468 6.779 15.703 1.00 97.88 101 ARG A CA 1
ATOM 795 C C . ARG A 1 101 ? -2.706 6.980 14.396 1.00 97.88 101 ARG A C 1
ATOM 797 O O . ARG A 1 101 ? -2.127 8.038 14.152 1.00 97.88 101 ARG A O 1
ATOM 804 N N . TYR A 1 102 ? -2.625 5.924 13.594 1.00 98.38 102 TYR A N 1
ATOM 805 C CA . TYR A 1 102 ? -1.726 5.898 12.449 1.00 98.38 102 TYR A CA 1
ATOM 806 C C . TYR A 1 102 ? -2.354 5.205 11.245 1.00 98.38 102 TYR A C 1
ATOM 808 O O . TYR A 1 102 ? -2.798 4.064 11.350 1.00 98.38 102 TYR A O 1
ATOM 816 N N . ASN A 1 103 ? -2.323 5.875 10.093 1.00 98.69 103 ASN A N 1
ATOM 817 C CA . ASN A 1 103 ? -2.688 5.276 8.815 1.00 98.69 103 ASN A CA 1
ATOM 818 C C . ASN A 1 103 ? -1.486 4.517 8.234 1.00 98.69 103 ASN A C 1
ATOM 820 O O . ASN A 1 103 ? -0.497 5.113 7.798 1.00 98.69 103 ASN A O 1
ATOM 824 N N . LEU A 1 104 ? -1.578 3.189 8.218 1.00 98.56 104 LEU A N 1
ATOM 825 C CA . LEU A 1 104 ? -0.538 2.281 7.735 1.00 98.56 104 LEU A CA 1
ATOM 826 C C . LEU A 1 104 ? -0.326 2.375 6.220 1.00 98.56 104 LEU A C 1
ATOM 828 O O . LEU A 1 104 ? 0.758 2.039 5.744 1.00 98.56 104 LEU A O 1
ATOM 832 N N . LEU A 1 105 ? -1.322 2.852 5.467 1.00 98.12 105 LEU A N 1
ATOM 833 C CA . LEU A 1 105 ? -1.252 3.073 4.019 1.00 98.12 105 LEU A CA 1
ATOM 834 C C . LEU A 1 105 ? -1.111 4.560 3.661 1.00 98.12 105 LEU A C 1
ATOM 836 O O . LEU A 1 105 ? -1.469 4.952 2.554 1.00 98.12 105 LEU A O 1
ATOM 840 N N . ASN A 1 106 ? -0.568 5.389 4.562 1.00 97.38 106 ASN A N 1
ATOM 841 C CA . ASN A 1 106 ? -0.282 6.807 4.314 1.00 97.38 106 ASN A CA 1
ATOM 842 C C . ASN A 1 106 ? 0.858 6.998 3.292 1.00 97.38 106 ASN A C 1
ATOM 844 O O . ASN A 1 106 ? 1.974 7.406 3.631 1.00 97.38 106 ASN A O 1
ATOM 848 N N . ILE A 1 107 ? 0.576 6.676 2.033 1.00 97.50 107 ILE A N 1
ATOM 849 C CA . ILE A 1 107 ? 1.522 6.708 0.924 1.00 97.50 107 ILE A CA 1
ATOM 850 C C . ILE A 1 107 ? 1.109 7.714 -0.140 1.00 97.50 107 ILE A C 1
ATOM 852 O O . ILE A 1 107 ? -0.053 8.098 -0.251 1.00 97.50 107 ILE A O 1
ATOM 856 N N . MET A 1 108 ? 2.076 8.118 -0.958 1.00 96.25 108 MET A N 1
ATOM 857 C CA . MET A 1 108 ? 1.830 8.913 -2.158 1.00 96.25 108 MET A CA 1
ATOM 858 C C . MET A 1 108 ? 2.358 8.181 -3.383 1.00 96.25 108 MET A C 1
ATOM 860 O O . MET A 1 108 ? 3.453 7.622 -3.376 1.00 96.25 108 MET A O 1
ATOM 864 N N . MET A 1 109 ? 1.563 8.211 -4.448 1.00 94.31 109 MET A N 1
ATOM 865 C CA . MET A 1 109 ? 1.982 7.751 -5.769 1.00 94.31 109 MET A CA 1
ATOM 866 C C . MET A 1 109 ? 2.987 8.716 -6.379 1.00 94.31 109 MET A C 1
ATOM 868 O O . MET A 1 109 ? 2.963 9.916 -6.097 1.00 94.31 109 MET A O 1
ATOM 872 N N . ARG A 1 110 ? 3.798 8.204 -7.299 1.00 97.50 110 ARG A N 1
ATOM 873 C CA . ARG A 1 110 ? 4.718 9.031 -8.070 1.00 97.50 110 ARG A CA 1
ATOM 874 C C . ARG A 1 110 ? 3.981 9.582 -9.282 1.00 97.50 110 ARG A C 1
ATOM 876 O O . ARG A 1 110 ? 3.560 8.824 -10.156 1.00 97.50 110 ARG A O 1
ATOM 883 N N . ARG A 1 111 ? 3.776 10.897 -9.304 1.00 96.19 111 ARG A N 1
ATOM 884 C CA . ARG A 1 111 ? 3.065 11.611 -10.369 1.00 96.19 111 ARG A CA 1
ATOM 885 C C . ARG A 1 111 ? 3.961 12.641 -11.026 1.00 96.19 111 ARG A C 1
ATOM 887 O O . ARG A 1 111 ? 4.933 13.103 -10.435 1.00 96.19 111 ARG A O 1
ATOM 894 N N . GLU A 1 112 ? 3.626 12.975 -12.263 1.00 95.69 112 GLU A N 1
ATOM 895 C CA . GLU A 1 112 ? 4.257 14.087 -12.956 1.00 95.69 112 GLU A CA 1
ATOM 896 C C . GLU A 1 112 ? 3.758 15.415 -12.373 1.00 95.69 112 GLU A C 1
ATOM 898 O O . GLU A 1 112 ? 2.554 15.628 -12.244 1.00 95.69 112 GLU A O 1
ATOM 903 N N . GLU A 1 113 ? 4.697 16.293 -12.026 1.00 94.31 113 GLU A N 1
ATOM 904 C CA . GLU A 1 113 ? 4.464 17.667 -11.589 1.00 94.31 113 GLU A CA 1
ATOM 905 C C . GLU A 1 113 ? 5.020 18.619 -12.650 1.00 94.31 113 GLU A C 1
ATOM 907 O O . GLU A 1 113 ? 6.020 18.314 -13.306 1.00 94.31 113 GLU A O 1
ATOM 912 N N . GLY A 1 114 ? 4.410 19.796 -12.816 1.00 92.12 114 GLY A N 1
ATOM 913 C CA . GLY A 1 114 ? 4.764 20.718 -13.907 1.00 92.12 114 GLY A CA 1
ATOM 914 C C . GLY A 1 114 ? 6.234 21.162 -13.911 1.00 92.12 114 GLY A C 1
ATOM 915 O O . GLY A 1 114 ? 6.803 21.429 -14.968 1.00 92.12 114 GLY A O 1
ATOM 916 N N . TYR A 1 115 ? 6.878 21.191 -12.744 1.00 91.25 115 TYR A N 1
ATOM 917 C CA . TYR A 1 115 ? 8.291 21.542 -12.607 1.00 91.25 115 TYR A CA 1
ATOM 918 C C . TYR A 1 115 ? 9.264 20.410 -12.981 1.00 91.25 115 TYR A C 1
ATOM 920 O O . TYR A 1 115 ? 10.462 20.645 -13.120 1.00 91.25 115 TYR A O 1
ATOM 928 N N . HIS A 1 116 ? 8.795 19.182 -13.215 1.00 94.94 116 HIS A N 1
ATOM 929 C CA . HIS A 1 116 ? 9.667 18.092 -13.667 1.00 94.94 116 HIS A CA 1
ATOM 930 C C . HIS A 1 116 ? 10.279 18.352 -15.054 1.00 94.94 116 HIS A C 1
ATOM 932 O O . HIS A 1 116 ? 11.390 17.899 -15.341 1.00 94.94 116 HIS A O 1
ATOM 938 N N . ASP A 1 117 ? 9.605 19.131 -15.903 1.00 93.56 117 ASP A N 1
ATOM 939 C CA . ASP A 1 117 ? 10.142 19.586 -17.192 1.00 93.56 117 ASP A CA 1
ATOM 940 C C . ASP A 1 117 ? 11.387 20.457 -17.045 1.00 93.56 117 ASP A C 1
ATOM 942 O O . ASP A 1 117 ? 12.317 20.358 -17.849 1.00 93.56 117 ASP A O 1
ATOM 946 N N . GLU A 1 118 ? 11.421 21.303 -16.019 1.00 92.44 118 GLU A N 1
ATOM 947 C CA . GLU A 1 118 ? 12.572 22.149 -15.723 1.00 92.44 118 GLU A CA 1
ATOM 948 C C . GLU A 1 118 ? 13.791 21.284 -15.378 1.00 92.44 118 GLU A C 1
ATOM 950 O O . GLU A 1 118 ? 14.866 21.481 -15.949 1.00 92.44 118 GLU A O 1
ATOM 955 N N . ILE A 1 119 ? 13.594 20.260 -14.541 1.00 93.88 119 ILE A N 1
ATOM 956 C CA . ILE A 1 119 ? 14.636 19.299 -14.158 1.00 93.88 119 ILE A CA 1
ATOM 957 C C . ILE A 1 119 ? 15.182 18.572 -15.394 1.00 93.88 119 ILE A C 1
ATOM 959 O O . ILE A 1 119 ? 16.398 18.524 -15.589 1.00 93.88 119 ILE A O 1
ATOM 963 N N . ARG A 1 120 ? 14.301 18.046 -16.260 1.00 94.69 120 ARG A N 1
ATOM 964 C CA . ARG A 1 120 ? 14.700 17.348 -17.498 1.00 94.69 120 ARG A CA 1
ATOM 965 C C . ARG A 1 120 ? 15.524 18.248 -18.416 1.00 94.69 120 ARG A C 1
ATOM 967 O O . ARG A 1 120 ? 16.637 17.891 -18.800 1.00 94.69 120 ARG A O 1
ATOM 974 N N . ARG A 1 121 ? 15.021 19.449 -18.714 1.00 94.00 121 ARG A N 1
ATOM 975 C CA . ARG A 1 121 ? 15.697 20.393 -19.618 1.00 94.00 121 ARG A CA 1
ATOM 976 C C . ARG A 1 121 ? 17.013 20.915 -19.050 1.00 94.00 121 ARG A C 1
ATOM 978 O O . ARG A 1 121 ? 17.907 21.251 -19.828 1.00 94.00 121 ARG A O 1
ATOM 985 N N . ALA A 1 122 ? 17.121 21.055 -17.729 1.00 92.62 122 ALA A N 1
ATOM 986 C CA . ALA A 1 122 ? 18.371 21.427 -17.080 1.00 92.62 122 ALA A CA 1
ATOM 987 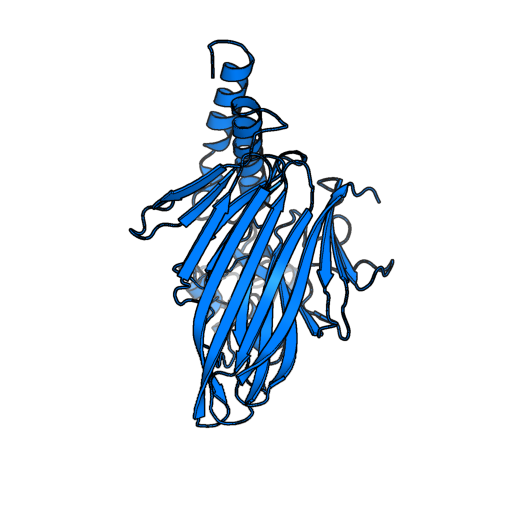C C . ALA A 1 122 ? 19.385 20.282 -17.141 1.00 92.62 122 ALA A C 1
ATOM 989 O O . ALA A 1 122 ? 20.549 20.531 -17.450 1.00 92.62 122 ALA A O 1
ATOM 990 N N . ALA A 1 123 ? 18.953 19.034 -16.934 1.00 92.44 123 ALA A N 1
ATOM 991 C CA . ALA A 1 123 ? 19.815 17.862 -17.063 1.00 92.44 123 ALA A CA 1
ATOM 992 C C . ALA A 1 123 ? 20.393 17.725 -18.482 1.00 92.44 123 ALA A C 1
ATOM 994 O O . ALA A 1 123 ? 21.605 17.591 -18.638 1.00 92.44 123 ALA A O 1
ATOM 995 N N . GLU A 1 124 ? 19.553 17.840 -19.516 1.00 92.81 124 GLU A N 1
ATOM 996 C CA . GLU A 1 124 ? 19.963 17.765 -20.930 1.00 92.81 124 GLU A CA 1
ATOM 997 C C . GLU A 1 124 ? 20.985 18.841 -21.319 1.00 92.81 124 GLU A C 1
ATOM 999 O O . GLU A 1 124 ? 21.876 18.600 -22.132 1.00 92.81 124 GLU A O 1
ATOM 1004 N N . ARG A 1 125 ? 20.866 20.036 -20.729 1.00 91.62 125 ARG A N 1
ATOM 1005 C CA . ARG A 1 125 ? 21.755 21.177 -20.991 1.00 91.62 125 ARG A CA 1
ATOM 1006 C C . ARG A 1 125 ? 22.973 21.234 -20.065 1.00 91.62 125 ARG A C 1
ATOM 1008 O O . ARG A 1 125 ? 23.778 22.152 -20.201 1.00 91.62 125 ARG A O 1
ATOM 1015 N N . GLY A 1 126 ? 23.113 20.295 -19.126 1.00 89.50 126 GLY A N 1
ATOM 1016 C CA . GLY A 1 126 ? 24.190 20.310 -18.130 1.00 89.50 126 GLY A CA 1
ATOM 1017 C C . GLY A 1 126 ? 24.099 21.477 -17.137 1.00 89.50 126 GLY A C 1
ATOM 1018 O O . GLY A 1 126 ? 25.123 21.947 -16.651 1.00 89.50 126 GLY A O 1
ATOM 1019 N N . LEU A 1 127 ? 22.883 21.959 -16.858 1.00 89.94 127 LEU A N 1
ATOM 1020 C CA . LEU A 1 127 ? 22.581 23.116 -16.002 1.00 89.94 127 LEU A CA 1
ATOM 1021 C C . LEU A 1 127 ? 22.101 22.735 -14.590 1.00 89.94 127 LEU A C 1
ATOM 1023 O O . LEU A 1 127 ? 21.699 23.611 -13.823 1.00 89.94 127 LEU A O 1
ATOM 1027 N N . LEU A 1 128 ? 22.126 21.446 -14.236 1.00 89.88 128 LEU A N 1
ATOM 1028 C CA . LEU A 1 128 ? 21.886 21.013 -12.859 1.00 89.88 128 LEU A CA 1
ATOM 1029 C C . LEU A 1 128 ? 23.082 21.377 -11.976 1.00 89.88 128 LEU A C 1
ATOM 1031 O O . LEU A 1 128 ? 24.228 21.060 -12.302 1.00 89.88 128 LEU A O 1
ATOM 1035 N N . VAL A 1 129 ? 22.796 22.015 -10.845 1.00 88.44 129 VAL A N 1
ATOM 1036 C CA . VAL A 1 129 ? 23.782 22.397 -9.833 1.00 88.44 129 VAL A CA 1
ATOM 1037 C C . VAL A 1 129 ? 23.478 21.635 -8.553 1.00 88.44 129 VAL A C 1
ATOM 1039 O O . VAL A 1 129 ? 22.349 21.668 -8.060 1.00 88.44 129 VAL A O 1
ATOM 1042 N N . THR A 1 130 ? 24.488 20.952 -8.020 1.00 87.94 130 THR A N 1
ATOM 1043 C CA . THR A 1 130 ? 24.401 20.225 -6.750 1.00 87.94 130 THR A CA 1
ATOM 1044 C C . THR A 1 130 ? 25.396 20.785 -5.736 1.00 87.94 130 THR A C 1
ATOM 1046 O O . THR A 1 130 ? 26.414 21.355 -6.141 1.00 87.94 130 THR A O 1
ATOM 1049 N N . PRO A 1 131 ? 25.165 20.585 -4.424 1.00 83.88 131 PRO A N 1
ATOM 1050 C CA . PRO A 1 131 ? 26.109 21.013 -3.391 1.00 83.88 131 PRO A CA 1
ATOM 1051 C C . PRO A 1 131 ? 27.529 20.461 -3.581 1.00 83.88 131 PRO A C 1
ATOM 1053 O O . PRO A 1 131 ? 28.501 21.133 -3.247 1.00 83.88 131 PRO A O 1
ATOM 1056 N N . ASP A 1 132 ? 27.670 19.253 -4.136 1.00 80.44 132 ASP A N 1
ATOM 1057 C CA . ASP A 1 132 ? 28.980 18.652 -4.409 1.00 80.44 132 ASP A CA 1
ATOM 1058 C C . ASP A 1 132 ? 29.693 19.341 -5.580 1.00 80.44 132 ASP A C 1
ATOM 1060 O O . ASP A 1 132 ? 30.890 19.601 -5.509 1.00 80.44 132 ASP A O 1
ATOM 1064 N N . MET A 1 133 ? 28.955 19.727 -6.627 1.00 76.50 133 MET A N 1
ATOM 1065 C CA . MET A 1 133 ? 29.519 20.436 -7.780 1.00 76.50 133 MET A CA 1
ATOM 1066 C C . MET A 1 133 ? 30.035 21.839 -7.436 1.00 76.50 133 MET A C 1
ATOM 1068 O O . MET A 1 133 ? 30.953 22.317 -8.099 1.00 76.50 133 MET A O 1
ATOM 1072 N N . GLU A 1 134 ? 29.456 22.497 -6.429 1.00 70.12 134 GLU A N 1
ATOM 1073 C CA . GLU A 1 134 ? 29.928 23.795 -5.926 1.00 70.12 134 GLU A CA 1
ATOM 1074 C C . GLU A 1 134 ? 31.254 23.673 -5.152 1.00 70.12 134 GLU A C 1
ATOM 1076 O O . GLU A 1 134 ? 32.059 24.608 -5.149 1.00 70.12 134 GLU A O 1
ATOM 1081 N N . ARG A 1 135 ? 31.521 22.517 -4.524 1.00 69.69 135 ARG A N 1
ATOM 1082 C CA . ARG A 1 135 ? 32.776 22.263 -3.787 1.00 69.69 135 ARG A CA 1
ATOM 1083 C C . ARG A 1 135 ? 33.985 22.109 -4.709 1.00 69.69 135 ARG A C 1
ATOM 1085 O O . ARG A 1 135 ? 35.094 22.440 -4.294 1.00 69.69 135 ARG A O 1
ATOM 1092 N N . ASP A 1 136 ? 33.770 21.672 -5.948 1.00 69.94 136 ASP A N 1
ATOM 1093 C CA .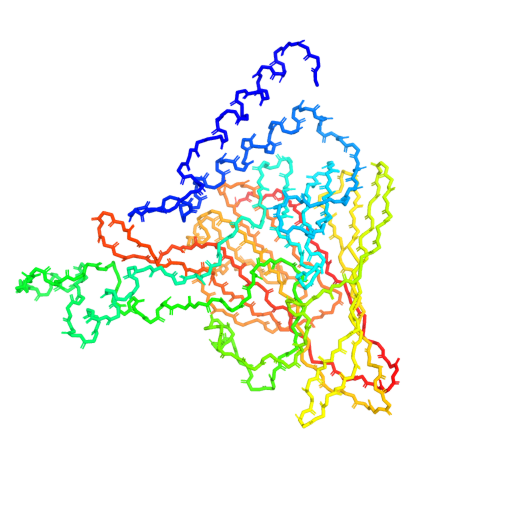 ASP A 1 136 ? 34.821 21.468 -6.956 1.00 69.94 136 ASP A CA 1
ATOM 1094 C C . ASP A 1 136 ? 35.308 22.775 -7.620 1.00 69.94 136 ASP A C 1
ATOM 1096 O O . ASP A 1 136 ? 36.202 22.754 -8.470 1.00 69.94 136 ASP A O 1
ATOM 1100 N N . GLY A 1 137 ? 34.752 23.927 -7.227 1.00 61.06 137 GLY A N 1
ATOM 1101 C CA . GLY A 1 137 ? 35.165 25.259 -7.669 1.00 61.06 137 GLY A CA 1
ATOM 1102 C C . GLY A 1 137 ? 33.998 26.117 -8.173 1.00 61.06 137 GLY A C 1
ATOM 1103 O O . GLY A 1 137 ? 32.924 25.599 -8.480 1.00 61.06 137 GLY A O 1
ATOM 1104 N N . PRO A 1 138 ? 34.186 27.446 -8.284 1.00 57.56 138 PRO A N 1
ATOM 1105 C CA . PRO A 1 138 ? 33.129 28.353 -8.715 1.00 57.56 138 PRO A CA 1
ATOM 1106 C C . PRO A 1 138 ? 32.692 28.034 -10.149 1.00 57.56 138 PRO A C 1
ATOM 1108 O O . PRO A 1 138 ? 33.464 28.178 -11.098 1.00 57.56 138 PRO A O 1
ATOM 1111 N N . ARG A 1 139 ? 31.431 27.630 -10.313 1.00 61.88 139 ARG A N 1
ATOM 1112 C CA . ARG A 1 139 ? 30.759 27.563 -11.615 1.00 61.88 139 ARG A CA 1
ATOM 1113 C C . ARG A 1 139 ? 29.974 28.852 -11.824 1.00 61.88 139 ARG A C 1
ATOM 1115 O O . ARG A 1 139 ? 29.395 29.380 -10.879 1.00 61.88 139 ARG A O 1
ATOM 1122 N N . LEU A 1 140 ? 29.954 29.370 -13.054 1.00 58.28 140 LEU A N 1
ATOM 1123 C CA . LEU A 1 140 ? 29.028 30.447 -13.400 1.00 58.28 140 LEU A CA 1
ATOM 1124 C C . LEU A 1 140 ? 27.605 29.887 -13.335 1.00 58.28 140 LEU A C 1
ATOM 1126 O O . LEU A 1 140 ? 27.149 29.217 -14.260 1.00 58.28 140 LEU A O 1
ATOM 1130 N N . GLU A 1 141 ? 26.926 30.144 -12.221 1.00 62.25 141 GLU A N 1
ATOM 1131 C CA . GLU A 1 141 ? 25.481 30.009 -12.153 1.00 62.25 141 GLU A CA 1
ATOM 1132 C C . GLU A 1 141 ? 24.869 31.062 -13.065 1.00 62.25 141 GLU A C 1
ATOM 1134 O O . GLU A 1 141 ? 25.014 32.269 -12.858 1.00 62.25 141 GLU A O 1
ATOM 1139 N N . ASN A 1 142 ? 24.200 30.586 -14.106 1.00 68.88 142 ASN A N 1
ATOM 1140 C CA . ASN A 1 142 ? 23.404 31.443 -14.958 1.00 68.88 142 ASN A CA 1
ATOM 1141 C C . ASN A 1 142 ? 21.966 31.431 -14.437 1.00 68.88 142 ASN A C 1
ATOM 1143 O O . ASN A 1 142 ? 21.566 30.557 -13.673 1.00 68.88 142 ASN A O 1
ATOM 1147 N N . ARG A 1 143 ? 21.155 32.386 -14.892 1.00 68.81 143 ARG A N 1
ATOM 1148 C CA . ARG A 1 143 ? 19.737 32.494 -14.513 1.00 68.81 143 ARG A CA 1
ATOM 1149 C C . ARG A 1 143 ? 18.925 31.206 -14.755 1.00 68.81 143 ARG A C 1
ATOM 1151 O O . ARG A 1 143 ? 17.898 31.026 -14.116 1.00 68.81 143 ARG A O 1
ATOM 1158 N N . ASP A 1 144 ? 19.394 30.340 -15.651 1.00 76.56 144 ASP A N 1
ATOM 1159 C CA . ASP A 1 144 ? 18.737 29.088 -16.039 1.00 76.56 144 ASP A CA 1
ATOM 1160 C C . ASP A 1 144 ? 19.256 27.853 -15.269 1.00 76.56 144 ASP A C 1
ATOM 1162 O O . ASP A 1 144 ? 18.890 26.725 -15.602 1.00 76.56 144 ASP A O 1
ATOM 1166 N N . SER A 1 145 ? 20.149 28.036 -14.289 1.00 83.75 145 SER A N 1
ATOM 1167 C CA . SER A 1 145 ? 20.653 26.951 -13.443 1.00 83.75 145 SER A CA 1
ATOM 1168 C C . SER A 1 145 ? 19.561 26.422 -12.513 1.00 83.75 145 SER A C 1
ATOM 1170 O O . SER A 1 145 ? 18.844 27.193 -11.878 1.00 83.75 145 SER A O 1
ATOM 1172 N N . VAL A 1 146 ? 19.483 25.097 -12.381 1.00 88.56 146 VAL A N 1
ATOM 1173 C CA . VAL A 1 146 ? 18.486 24.418 -11.544 1.00 88.56 146 VAL A CA 1
ATOM 1174 C C . VAL A 1 146 ? 19.184 23.692 -10.405 1.00 88.56 146 VAL A C 1
ATOM 1176 O O . VAL A 1 146 ? 20.052 22.849 -10.636 1.00 88.56 146 VAL A O 1
ATOM 1179 N N . ARG A 1 147 ? 18.808 24.017 -9.165 1.00 90.62 147 ARG A N 1
ATOM 1180 C CA . ARG A 1 147 ? 19.394 23.413 -7.961 1.00 90.62 147 ARG A CA 1
ATOM 1181 C C . ARG A 1 147 ? 18.739 22.069 -7.651 1.00 90.62 147 ARG A C 1
ATOM 1183 O O . ARG A 1 147 ? 17.515 21.971 -7.601 1.00 90.62 147 ARG A O 1
ATOM 1190 N N . ALA A 1 148 ? 19.558 21.057 -7.392 1.00 92.31 148 ALA A N 1
ATOM 1191 C CA . ALA A 1 148 ? 19.132 19.744 -6.920 1.00 92.31 148 ALA A CA 1
ATOM 1192 C C . ALA A 1 148 ? 20.072 19.252 -5.815 1.00 92.31 148 ALA A C 1
ATOM 1194 O O . ALA A 1 148 ? 21.277 19.495 -5.861 1.00 92.31 148 ALA A O 1
ATOM 1195 N N . LYS A 1 149 ? 19.542 18.530 -4.826 1.00 91.50 149 LYS A N 1
ATOM 1196 C CA . LYS A 1 149 ? 20.349 18.006 -3.714 1.00 91.50 149 LYS A CA 1
ATOM 1197 C C . LYS A 1 149 ? 21.214 16.811 -4.099 1.00 91.50 149 LYS A C 1
ATOM 1199 O O . LYS A 1 149 ? 22.198 16.540 -3.419 1.00 91.50 149 LYS A O 1
ATOM 1204 N N . GLU A 1 150 ? 20.869 16.118 -5.179 1.00 89.50 150 GLU A N 1
ATOM 1205 C CA . GLU A 1 150 ? 21.589 14.940 -5.654 1.00 89.50 150 GLU A CA 1
ATOM 1206 C C . GLU A 1 150 ? 21.853 15.001 -7.161 1.00 89.50 150 GLU A C 1
ATOM 1208 O O . GLU A 1 150 ? 21.049 15.508 -7.951 1.00 89.50 150 GLU A O 1
ATOM 1213 N N . ALA A 1 151 ? 23.004 14.467 -7.566 1.00 88.00 151 ALA A N 1
ATOM 1214 C CA . ALA A 1 151 ? 23.335 14.322 -8.974 1.00 88.00 151 ALA A CA 1
ATOM 1215 C C . ALA A 1 151 ? 22.462 13.235 -9.614 1.00 88.00 151 ALA A C 1
ATOM 1217 O O . ALA A 1 151 ? 22.212 12.187 -9.024 1.00 88.00 151 ALA A O 1
ATOM 1218 N N . GLY A 1 152 ? 22.031 13.465 -10.856 1.00 91.62 152 GLY A N 1
ATOM 1219 C CA . GLY A 1 152 ? 21.222 12.488 -11.582 1.00 91.62 152 GLY A CA 1
ATOM 1220 C C . GLY A 1 152 ? 19.763 12.413 -11.125 1.00 91.62 152 GLY A C 1
ATOM 1221 O O . GLY A 1 152 ? 19.102 11.429 -11.449 1.00 91.62 152 GLY A O 1
ATOM 1222 N N . ILE A 1 153 ? 19.253 13.426 -10.410 1.00 93.94 153 ILE A N 1
ATOM 1223 C CA . ILE A 1 153 ? 17.871 13.465 -9.905 1.00 93.94 153 ILE A CA 1
ATOM 1224 C C . ILE A 1 153 ? 16.819 13.188 -10.995 1.00 93.94 153 ILE A C 1
ATOM 1226 O O . ILE A 1 153 ? 15.810 12.541 -10.734 1.00 93.94 153 ILE A O 1
ATOM 1230 N N . GLN A 1 154 ? 17.086 13.579 -12.247 1.00 94.69 154 GLN A N 1
ATOM 1231 C CA . GLN A 1 154 ? 16.206 13.319 -13.389 1.00 94.69 154 GLN A CA 1
ATOM 1232 C C . GLN A 1 154 ? 15.964 11.824 -13.656 1.00 94.69 154 GLN A C 1
ATOM 1234 O O . GLN A 1 154 ? 14.946 11.468 -14.239 1.00 94.69 154 GLN A O 1
ATOM 1239 N N . ASN A 1 155 ? 16.870 10.941 -13.220 1.00 94.62 155 ASN A N 1
ATOM 1240 C CA . ASN A 1 155 ? 16.730 9.491 -13.381 1.00 94.62 155 ASN A CA 1
ATOM 1241 C C . ASN A 1 155 ? 15.697 8.888 -12.413 1.00 94.62 155 ASN A C 1
ATOM 1243 O O . ASN A 1 155 ? 15.286 7.743 -12.595 1.00 94.62 155 ASN A O 1
ATOM 1247 N N . TYR A 1 156 ? 15.281 9.650 -11.397 1.00 95.12 156 TYR A N 1
ATOM 1248 C CA . TYR A 1 156 ? 14.265 9.257 -10.421 1.00 95.12 156 TYR A CA 1
ATOM 1249 C C . TYR A 1 156 ? 12.892 9.882 -10.711 1.00 95.12 156 TYR A C 1
ATOM 1251 O O . TYR A 1 156 ? 11.961 9.706 -9.927 1.00 95.12 156 TYR A O 1
ATOM 1259 N N . LEU A 1 157 ? 12.737 10.567 -11.853 1.00 96.31 157 LEU A N 1
ATOM 1260 C CA . LEU A 1 157 ? 11.442 10.999 -12.384 1.00 96.31 157 LEU A CA 1
ATOM 1261 C C . LEU A 1 157 ? 10.680 9.787 -12.940 1.00 96.31 157 LEU A C 1
ATOM 1263 O O . LEU A 1 157 ? 10.622 9.554 -14.145 1.00 96.31 157 LEU A O 1
ATOM 1267 N N . LEU A 1 158 ? 10.147 8.979 -12.026 1.00 97.00 158 LEU A N 1
ATOM 1268 C CA . LEU A 1 158 ? 9.361 7.780 -12.306 1.00 97.00 158 LEU A CA 1
ATOM 1269 C C . LEU A 1 158 ? 7.888 8.077 -12.040 1.00 97.00 158 LEU A C 1
ATOM 1271 O O . LEU A 1 158 ? 7.578 8.734 -11.051 1.00 97.00 158 LEU A O 1
ATOM 1275 N N . TYR A 1 159 ? 6.984 7.572 -12.878 1.00 97.94 159 TYR A N 1
ATOM 1276 C CA . TYR A 1 159 ? 5.550 7.845 -12.758 1.00 97.94 159 TYR A CA 1
ATOM 1277 C C . TYR A 1 159 ? 4.750 6.550 -12.750 1.00 97.94 159 TYR A C 1
ATOM 1279 O O . TYR A 1 159 ? 4.938 5.689 -13.606 1.00 97.94 159 TYR A O 1
ATOM 1287 N N . ASP A 1 160 ? 3.862 6.409 -11.770 1.00 98.25 160 ASP A N 1
ATOM 1288 C CA . ASP A 1 160 ? 2.993 5.245 -11.651 1.00 98.25 160 ASP A CA 1
ATOM 1289 C C . ASP A 1 160 ? 1.818 5.347 -12.636 1.00 98.25 160 ASP A C 1
ATOM 1291 O O . ASP A 1 160 ? 1.145 6.375 -12.710 1.00 98.25 160 ASP A O 1
ATOM 1295 N N . TRP A 1 161 ? 1.544 4.268 -13.37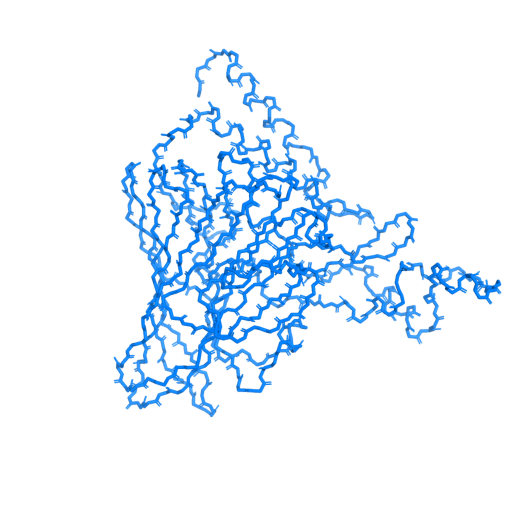6 1.00 97.62 161 TRP A N 1
ATOM 1296 C CA . TRP A 1 161 ? 0.395 4.186 -14.288 1.00 97.62 161 TRP A CA 1
ATOM 1297 C C . TRP A 1 161 ? -0.896 3.720 -13.592 1.00 97.62 161 TRP A C 1
ATOM 1299 O O . TRP A 1 161 ? -1.979 3.816 -14.172 1.00 97.62 161 TRP A O 1
ATOM 1309 N N . HIS A 1 162 ? -0.806 3.239 -12.347 1.00 97.31 162 HIS A N 1
ATOM 1310 C CA . HIS A 1 162 ? -1.940 2.817 -11.523 1.00 97.31 162 HIS A CA 1
ATOM 1311 C C . HIS A 1 162 ? -1.928 3.453 -10.135 1.00 97.31 162 HIS A C 1
ATOM 1313 O O . HIS A 1 162 ? -0.899 3.921 -9.642 1.00 97.31 162 HIS A O 1
ATOM 1319 N N . ARG A 1 163 ? -3.096 3.437 -9.477 1.00 96.38 163 ARG A N 1
ATOM 1320 C CA . ARG A 1 163 ? -3.195 3.834 -8.073 1.00 96.38 163 ARG A CA 1
ATOM 1321 C C . ARG A 1 163 ? -2.490 2.817 -7.188 1.00 96.38 163 ARG A C 1
ATOM 1323 O O . ARG A 1 163 ? -2.785 1.632 -7.269 1.00 96.38 163 ARG A O 1
ATOM 1330 N N . ARG A 1 164 ? -1.599 3.298 -6.322 1.00 97.38 164 ARG A N 1
ATOM 1331 C CA . ARG A 1 164 ? -0.959 2.487 -5.280 1.00 97.38 164 ARG A CA 1
ATOM 1332 C C . ARG A 1 164 ? -1.912 2.317 -4.093 1.00 97.38 164 ARG A C 1
ATOM 1334 O O . ARG A 1 164 ? -2.612 3.256 -3.712 1.00 97.38 164 ARG A O 1
ATOM 1341 N N . GLY A 1 165 ? -1.909 1.119 -3.530 1.00 97.69 165 GLY A N 1
ATOM 1342 C CA . GLY A 1 165 ? -2.750 0.650 -2.432 1.00 97.69 165 GLY A CA 1
ATOM 1343 C C . GLY A 1 165 ? -2.318 -0.766 -2.055 1.00 97.69 165 GLY A C 1
ATOM 1344 O O . GLY A 1 165 ? -1.340 -1.277 -2.598 1.00 97.69 165 GLY A O 1
ATOM 1345 N N . SER A 1 166 ? -3.030 -1.407 -1.137 1.00 98.69 166 SER A N 1
ATOM 1346 C CA . SER A 1 166 ? -2.755 -2.794 -0.748 1.00 98.69 166 SER A CA 1
ATOM 1347 C C . SER A 1 166 ? -3.748 -3.768 -1.371 1.00 98.69 166 SER A C 1
ATOM 1349 O O . SER A 1 166 ? -4.893 -3.419 -1.652 1.00 98.69 166 SER A O 1
ATOM 1351 N N . PHE A 1 167 ? -3.303 -5.011 -1.540 1.00 98.81 167 PHE A N 1
ATOM 1352 C CA . PHE A 1 167 ? -4.039 -6.104 -2.173 1.00 98.81 167 PHE A CA 1
ATOM 1353 C C . PHE A 1 167 ? -4.363 -5.829 -3.644 1.00 98.81 167 PHE A C 1
ATOM 1355 O O . PHE A 1 167 ? -5.474 -6.102 -4.091 1.00 98.81 167 PHE A O 1
ATOM 1362 N N . ILE A 1 168 ? -3.406 -5.285 -4.400 1.00 98.81 168 ILE A N 1
ATOM 1363 C CA . ILE A 1 168 ? -3.515 -5.152 -5.861 1.00 98.81 168 ILE A CA 1
ATOM 1364 C C . ILE A 1 168 ? -2.973 -6.425 -6.508 1.00 98.81 168 ILE A C 1
ATOM 1366 O O . ILE A 1 168 ? -1.915 -6.924 -6.120 1.00 98.81 168 ILE A O 1
ATOM 1370 N N . ASP A 1 169 ? -3.708 -6.945 -7.487 1.00 98.88 169 ASP A N 1
ATOM 1371 C CA . ASP A 1 169 ? -3.417 -8.233 -8.105 1.00 98.88 169 ASP A CA 1
ATOM 1372 C C . ASP A 1 169 ? -2.743 -8.031 -9.465 1.00 98.88 169 ASP A C 1
ATOM 1374 O O . ASP A 1 169 ? -3.318 -7.432 -10.374 1.00 98.88 169 ASP A O 1
ATOM 1378 N N . HIS A 1 170 ? -1.533 -8.564 -9.598 1.00 98.88 170 HIS A N 1
ATOM 1379 C CA . HIS A 1 170 ? -0.698 -8.467 -10.791 1.00 98.88 170 HIS A CA 1
ATOM 1380 C C . HIS A 1 170 ? -0.541 -9.822 -11.478 1.00 98.88 170 HIS A C 1
ATOM 1382 O O . HIS A 1 170 ? -0.444 -10.863 -10.822 1.00 98.88 170 HIS A O 1
ATOM 1388 N N . PHE A 1 171 ? -0.415 -9.801 -12.801 1.00 98.81 171 PHE A N 1
ATOM 1389 C CA . PHE A 1 171 ? 0.059 -10.925 -13.596 1.00 98.81 171 PHE A CA 1
ATOM 1390 C C . PHE A 1 171 ? 1.199 -10.448 -14.487 1.00 98.81 171 PHE A C 1
ATOM 1392 O O . PHE A 1 171 ? 0.990 -9.867 -15.545 1.00 98.81 171 PHE A O 1
ATOM 1399 N N . LEU A 1 172 ? 2.434 -10.686 -14.061 1.00 98.62 172 LEU A N 1
ATOM 1400 C CA . LEU A 1 172 ? 3.599 -10.135 -14.747 1.00 98.62 172 LEU A CA 1
ATOM 1401 C C . LEU A 1 172 ? 4.021 -10.989 -15.942 1.00 98.62 172 LEU A C 1
ATOM 1403 O O . LEU A 1 172 ? 3.931 -12.219 -15.919 1.00 98.62 172 LEU A O 1
ATOM 1407 N N . ARG A 1 173 ? 4.578 -10.342 -16.966 1.00 97.62 173 ARG A N 1
ATOM 1408 C CA . ARG A 1 173 ? 5.291 -11.043 -18.038 1.00 97.62 173 ARG A CA 1
ATOM 1409 C C . ARG A 1 173 ? 6.561 -11.715 -17.490 1.00 97.62 173 ARG A C 1
ATOM 1411 O O . ARG A 1 173 ? 7.113 -11.325 -16.457 1.00 97.62 173 ARG A O 1
ATOM 1418 N N . GLU A 1 174 ? 7.024 -12.755 -18.174 1.00 94.56 174 GLU A N 1
ATOM 1419 C CA . GLU A 1 174 ? 8.174 -13.567 -17.749 1.00 94.56 174 GLU A CA 1
ATOM 1420 C C . GLU A 1 174 ? 9.493 -12.783 -17.645 1.00 94.56 174 GLU A C 1
ATOM 1422 O O . GLU A 1 174 ? 10.328 -13.105 -16.806 1.00 94.56 174 GLU A O 1
ATOM 1427 N N . ASP A 1 175 ? 9.653 -11.721 -18.437 1.00 96.06 175 ASP A N 1
ATOM 1428 C CA . ASP A 1 175 ? 10.856 -10.884 -18.494 1.00 96.06 175 ASP A CA 1
ATOM 1429 C C . ASP A 1 175 ? 10.853 -9.715 -17.496 1.00 96.06 175 ASP A C 1
ATOM 1431 O O . ASP A 1 175 ? 11.832 -8.975 -17.418 1.00 96.06 175 ASP A O 1
ATOM 1435 N N . VAL A 1 176 ? 9.770 -9.527 -16.734 1.00 98.38 176 VAL A N 1
ATOM 1436 C CA . VAL A 1 176 ? 9.688 -8.440 -15.753 1.00 98.38 176 VAL A CA 1
ATOM 1437 C C . VAL A 1 176 ? 10.655 -8.714 -14.603 1.00 98.38 176 VAL A C 1
ATOM 1439 O O . VAL A 1 176 ? 10.619 -9.764 -13.958 1.00 98.38 176 VAL A O 1
ATOM 1442 N N . ASP A 1 177 ? 11.502 -7.745 -14.310 1.00 98.31 177 ASP A N 1
ATOM 1443 C CA . ASP A 1 177 ? 12.420 -7.745 -13.177 1.00 98.31 177 ASP A CA 1
ATOM 1444 C C . ASP A 1 177 ? 12.049 -6.645 -12.168 1.00 98.31 177 ASP A C 1
ATOM 1446 O O . ASP A 1 177 ? 11.194 -5.790 -12.420 1.00 98.31 177 ASP A O 1
ATOM 1450 N N . LEU A 1 178 ? 12.714 -6.643 -11.011 1.00 98.62 178 LEU A N 1
ATOM 1451 C CA . LEU A 1 178 ? 12.505 -5.611 -9.997 1.00 98.62 178 LEU A CA 1
ATOM 1452 C C . LEU A 1 178 ? 12.717 -4.200 -10.571 1.00 98.62 178 LEU A C 1
ATOM 1454 O O . LEU A 1 178 ? 11.955 -3.289 -10.264 1.00 98.62 178 LEU A O 1
ATOM 1458 N N . GLY A 1 179 ? 13.730 -4.001 -11.418 1.00 98.38 179 GLY A N 1
ATOM 1459 C CA . GLY A 1 179 ? 14.060 -2.682 -11.959 1.00 98.38 179 GLY A CA 1
ATOM 1460 C C . GLY A 1 179 ? 12.970 -2.109 -12.871 1.00 98.38 179 GLY A C 1
ATOM 1461 O O . GLY A 1 179 ? 12.617 -0.936 -12.757 1.00 98.38 179 GLY A O 1
ATOM 1462 N N . SER A 1 180 ? 12.429 -2.922 -13.776 1.00 98.31 180 SER A N 1
ATOM 1463 C CA . SER A 1 180 ? 11.311 -2.562 -14.657 1.00 98.31 180 SER A CA 1
ATOM 1464 C C . SER A 1 180 ? 10.032 -2.298 -13.862 1.00 98.31 180 SER A C 1
ATOM 1466 O O . SER A 1 180 ? 9.356 -1.298 -14.122 1.00 98.31 180 SER A O 1
ATOM 1468 N N . PHE A 1 181 ? 9.758 -3.100 -12.825 1.00 98.50 181 PHE A N 1
ATOM 1469 C CA . PHE A 1 181 ? 8.630 -2.874 -11.919 1.00 98.50 181 PHE A CA 1
ATOM 1470 C C . PHE A 1 181 ? 8.769 -1.571 -11.115 1.00 98.50 181 PHE A C 1
ATOM 1472 O O . PHE A 1 181 ? 7.841 -0.759 -11.090 1.00 98.50 181 PHE A O 1
ATOM 1479 N N . VAL A 1 182 ? 9.953 -1.305 -10.544 1.00 98.31 182 VAL A N 1
ATOM 1480 C CA . VAL A 1 182 ? 10.278 -0.046 -9.844 1.00 98.31 182 VAL A CA 1
ATOM 1481 C C . VAL A 1 182 ? 10.042 1.156 -10.752 1.00 98.31 182 VAL A C 1
ATOM 1483 O O . VAL A 1 182 ? 9.451 2.138 -10.311 1.00 98.31 182 VAL A O 1
ATOM 1486 N N . ARG A 1 183 ? 10.444 1.089 -12.025 1.00 97.50 183 ARG A N 1
ATOM 1487 C CA . ARG A 1 183 ? 10.242 2.176 -13.000 1.00 97.50 183 ARG A CA 1
ATOM 1488 C C . ARG A 1 183 ? 8.801 2.326 -13.492 1.00 97.50 183 ARG A C 1
ATOM 1490 O O . ARG A 1 183 ? 8.545 3.239 -14.267 1.00 97.50 183 ARG A O 1
ATOM 1497 N N . ALA A 1 184 ? 7.888 1.446 -13.072 1.00 97.38 184 ALA A N 1
ATOM 1498 C CA . ALA A 1 184 ? 6.533 1.349 -13.607 1.00 97.38 184 ALA A CA 1
ATOM 1499 C C . ALA A 1 184 ? 6.503 1.175 -15.142 1.00 97.38 184 ALA A C 1
ATOM 1501 O O . ALA A 1 184 ? 5.577 1.614 -15.816 1.00 97.38 184 ALA A O 1
ATOM 1502 N N . PHE A 1 185 ? 7.519 0.506 -15.695 1.00 97.12 185 PHE A N 1
ATOM 1503 C CA . PHE A 1 185 ? 7.641 0.225 -17.122 1.00 97.12 185 PHE A CA 1
ATOM 1504 C C . PHE A 1 185 ? 7.888 -1.268 -17.322 1.00 97.12 185 PHE A C 1
ATOM 1506 O O . PHE A 1 185 ? 9.030 -1.718 -17.407 1.00 97.12 185 PHE A O 1
ATOM 1513 N N . TYR A 1 186 ? 6.806 -2.039 -17.331 1.00 98.00 186 TYR A N 1
ATOM 1514 C CA . TYR A 1 186 ? 6.833 -3.496 -17.372 1.00 98.00 186 TYR A CA 1
ATOM 1515 C C . TYR A 1 186 ? 5.612 -4.048 -18.114 1.00 98.00 186 TYR A C 1
ATOM 1517 O O . TYR A 1 186 ? 4.618 -3.349 -18.304 1.00 98.00 186 TYR A O 1
ATOM 1525 N N . GLY A 1 187 ? 5.695 -5.311 -18.538 1.00 97.81 187 GLY A N 1
ATOM 1526 C CA . GLY A 1 187 ? 4.557 -6.024 -19.113 1.00 97.81 187 GLY A CA 1
ATOM 1527 C C . GLY A 1 187 ? 3.608 -6.509 -18.019 1.00 97.81 187 GLY A C 1
ATOM 1528 O O . GLY A 1 187 ? 3.922 -7.478 -17.327 1.00 97.81 187 GLY A O 1
ATOM 1529 N N . GLU A 1 188 ? 2.467 -5.839 -17.873 1.00 98.38 188 GLU A N 1
ATOM 1530 C CA . GLU A 1 188 ? 1.313 -6.328 -17.114 1.00 98.38 188 GLU A CA 1
ATOM 1531 C C . GLU A 1 188 ? 0.420 -7.139 -18.060 1.00 98.38 188 GLU A C 1
ATOM 1533 O O . GLU A 1 188 ? -0.086 -6.625 -19.057 1.00 98.38 188 GLU A O 1
ATOM 1538 N N . GLN A 1 189 ? 0.276 -8.429 -17.778 1.00 98.44 189 GLN A N 1
ATOM 1539 C CA . GLN A 1 189 ? -0.448 -9.379 -18.619 1.00 98.44 189 GLN A CA 1
ATOM 1540 C C . GLN A 1 189 ? -1.910 -9.519 -18.201 1.00 98.44 189 GLN A C 1
ATOM 1542 O O . GLN A 1 189 ? -2.702 -10.036 -18.989 1.00 98.44 189 GLN A O 1
ATOM 1547 N N . GLY A 1 190 ? -2.251 -9.126 -16.971 1.00 98.31 190 GLY A N 1
ATOM 1548 C CA . GLY A 1 190 ? -3.588 -9.241 -16.412 1.00 98.31 190 GLY A CA 1
ATOM 1549 C C . GLY A 1 190 ? -4.374 -7.939 -16.471 1.00 98.31 190 GLY A C 1
ATOM 1550 O O . GLY A 1 190 ? -3.825 -6.843 -16.514 1.00 98.31 190 GLY A O 1
ATOM 1551 N N . ASP A 1 191 ? -5.692 -8.055 -16.393 1.00 98.50 191 ASP A N 1
ATOM 1552 C CA . ASP A 1 191 ? -6.616 -6.924 -16.356 1.00 98.50 191 ASP A CA 1
ATOM 1553 C C . ASP A 1 191 ? -7.204 -6.709 -14.944 1.00 98.50 191 ASP A C 1
ATOM 1555 O O . ASP A 1 191 ? -8.367 -6.347 -14.784 1.00 98.50 191 ASP A O 1
ATOM 1559 N N . PHE A 1 192 ? -6.409 -6.967 -13.900 1.00 98.81 192 PHE A N 1
ATOM 1560 C CA . PHE A 1 192 ? -6.856 -7.012 -12.499 1.00 98.81 192 PHE A CA 1
ATOM 1561 C C . PHE A 1 192 ? -6.397 -5.811 -11.655 1.00 98.81 192 PHE A C 1
ATOM 1563 O O . PHE A 1 192 ? -6.982 -5.544 -10.610 1.00 98.81 192 PHE A O 1
ATOM 1570 N N . VAL A 1 193 ? -5.401 -5.049 -12.118 1.00 98.75 193 VAL A N 1
ATOM 1571 C CA . VAL A 1 193 ? -4.792 -3.945 -11.353 1.00 98.75 193 VAL A CA 1
ATOM 1572 C C . VAL A 1 193 ? -5.744 -2.762 -11.156 1.00 98.75 193 VAL A C 1
ATOM 1574 O O . VAL A 1 193 ? -5.797 -2.170 -10.080 1.00 98.75 193 VAL A O 1
ATOM 1577 N N . ASN A 1 194 ? -6.489 -2.391 -12.197 1.00 97.62 194 ASN A N 1
ATOM 1578 C CA . ASN A 1 194 ? -7.265 -1.148 -12.238 1.00 97.62 194 ASN A CA 1
ATOM 1579 C C . ASN A 1 194 ? -8.695 -1.323 -12.771 1.00 97.62 194 ASN A C 1
ATOM 1581 O O . ASN A 1 194 ? -9.359 -0.328 -13.052 1.00 97.62 194 ASN A O 1
ATOM 1585 N N . LEU A 1 195 ? -9.178 -2.560 -12.909 1.00 98.56 195 LEU A N 1
ATOM 1586 C CA . LEU A 1 195 ? -10.554 -2.829 -13.323 1.00 98.56 195 LEU A CA 1
ATOM 1587 C C . LEU A 1 195 ? -11.423 -3.312 -12.150 1.00 98.56 195 LEU A C 1
ATOM 1589 O O . LEU A 1 195 ? -10.887 -3.769 -11.137 1.00 98.56 195 LEU A O 1
ATOM 1593 N N . PRO A 1 196 ? -12.762 -3.229 -12.271 1.00 98.56 196 PRO A N 1
ATOM 1594 C CA . PRO A 1 196 ? -13.664 -3.514 -11.161 1.00 98.56 196 PRO A CA 1
ATOM 1595 C C . PRO A 1 196 ? -13.668 -4.970 -10.686 1.00 98.56 196 PRO A C 1
ATOM 1597 O O . PRO A 1 196 ? -13.567 -5.909 -11.482 1.00 98.56 196 PRO A O 1
ATOM 1600 N N . TYR A 1 197 ? -13.879 -5.137 -9.384 1.00 98.88 197 TYR A N 1
ATOM 1601 C CA . TYR A 1 197 ? -14.206 -6.382 -8.698 1.00 98.88 197 TYR A CA 1
ATOM 1602 C C . TYR A 1 197 ? -15.655 -6.321 -8.214 1.00 98.88 197 TYR A C 1
ATOM 1604 O O . TYR A 1 197 ? -16.120 -5.286 -7.736 1.00 98.88 197 TYR A O 1
ATOM 1612 N N . ASN A 1 198 ? -16.353 -7.452 -8.281 1.00 98.62 198 ASN A N 1
ATOM 1613 C CA . ASN A 1 198 ? -17.619 -7.624 -7.579 1.00 98.62 198 ASN A CA 1
ATOM 1614 C C . ASN A 1 198 ? -17.340 -7.743 -6.081 1.00 98.62 198 ASN A C 1
ATOM 1616 O O . ASN A 1 198 ? -16.426 -8.473 -5.692 1.00 98.62 198 ASN A O 1
ATOM 1620 N N . ALA A 1 199 ? -18.133 -7.057 -5.261 1.00 98.44 199 ALA A N 1
ATOM 1621 C CA . ALA A 1 199 ? -17.979 -7.032 -3.815 1.00 98.44 199 ALA A CA 1
ATOM 1622 C C . ALA A 1 199 ? -19.189 -7.646 -3.107 1.00 98.44 199 ALA A C 1
ATOM 1624 O O . ALA A 1 199 ? -20.328 -7.257 -3.356 1.00 98.44 199 ALA A O 1
ATOM 1625 N N . GLU A 1 200 ? -18.922 -8.543 -2.166 1.00 98.44 200 GLU A N 1
ATOM 1626 C CA . GLU A 1 200 ? -19.893 -9.057 -1.205 1.00 98.44 200 GLU A CA 1
ATOM 1627 C C . GLU A 1 200 ? -19.376 -8.786 0.208 1.00 98.44 200 GLU A C 1
ATOM 1629 O O . GLU A 1 200 ? -18.196 -8.980 0.506 1.00 98.44 200 GLU A O 1
ATOM 1634 N N . VAL A 1 201 ? -20.257 -8.301 1.081 1.00 98.31 201 VAL A N 1
ATOM 1635 C CA . VAL A 1 201 ? -19.900 -7.892 2.441 1.00 98.31 201 VAL A CA 1
ATOM 1636 C C . VAL A 1 201 ? -20.841 -8.557 3.428 1.00 98.31 201 VAL A C 1
ATOM 1638 O O . VAL A 1 201 ? -22.061 -8.472 3.293 1.00 98.31 201 VAL A O 1
ATOM 1641 N N . ILE A 1 202 ? -20.260 -9.176 4.450 1.00 97.94 202 ILE A N 1
ATOM 1642 C CA . ILE A 1 202 ? -20.973 -9.731 5.596 1.00 97.94 202 ILE A CA 1
ATOM 1643 C C . ILE A 1 202 ? -20.322 -9.150 6.846 1.00 97.94 202 ILE A C 1
ATOM 1645 O O . ILE A 1 202 ? -19.122 -9.327 7.046 1.00 97.94 202 ILE A O 1
ATOM 1649 N N . ALA A 1 203 ? -21.094 -8.463 7.683 1.00 97.56 203 ALA A N 1
ATOM 1650 C CA . ALA A 1 203 ? -20.589 -7.861 8.910 1.00 97.56 203 ALA A CA 1
ATOM 1651 C C . ALA A 1 203 ? -21.561 -8.061 10.077 1.00 97.56 203 ALA A C 1
ATOM 1653 O O . ALA A 1 203 ? -22.781 -8.031 9.905 1.00 97.56 203 ALA A O 1
ATOM 1654 N N . THR A 1 204 ? -20.993 -8.252 11.261 1.00 97.94 204 THR A N 1
ATOM 1655 C CA . THR A 1 204 ? -21.642 -8.188 12.572 1.00 97.94 204 THR A CA 1
ATOM 1656 C C . THR A 1 204 ? -20.925 -7.124 13.409 1.00 97.94 204 THR A C 1
ATOM 1658 O O . THR A 1 204 ? -19.980 -6.494 12.939 1.00 97.94 204 THR A O 1
ATOM 1661 N N . GLU A 1 205 ? -21.338 -6.929 14.662 1.00 97.62 205 GLU A N 1
ATOM 1662 C CA . GLU A 1 205 ? -20.631 -6.020 15.575 1.00 97.62 205 GLU A CA 1
ATOM 1663 C C . GLU A 1 205 ? -19.202 -6.487 15.915 1.00 97.62 205 GLU A C 1
ATOM 1665 O O . GLU A 1 205 ? -18.392 -5.667 16.350 1.00 97.62 205 GLU A O 1
ATOM 1670 N N . ASP A 1 206 ? -18.880 -7.772 15.711 1.00 97.94 206 ASP A N 1
ATOM 1671 C CA . ASP A 1 206 ? -17.612 -8.380 16.135 1.00 97.94 206 ASP A CA 1
ATOM 1672 C C . ASP A 1 206 ? -16.752 -8.921 14.981 1.00 97.94 206 ASP A C 1
ATOM 1674 O O . ASP A 1 206 ? -15.535 -9.009 15.134 1.00 97.94 206 ASP A O 1
ATOM 1678 N N . ASP A 1 207 ? -17.328 -9.243 13.821 1.00 98.38 207 ASP A N 1
ATOM 1679 C CA . ASP A 1 207 ? -16.589 -9.759 12.664 1.00 98.38 207 ASP A CA 1
ATOM 1680 C C . ASP A 1 207 ? -17.045 -9.067 11.369 1.00 98.38 207 ASP A C 1
ATOM 1682 O O . ASP A 1 207 ? -18.232 -8.812 11.161 1.00 98.38 207 ASP A O 1
ATOM 1686 N N . ALA A 1 208 ? -16.115 -8.837 10.442 1.00 98.62 208 ALA A N 1
ATOM 1687 C CA . ALA A 1 208 ? -16.423 -8.441 9.069 1.00 98.62 208 ALA A CA 1
ATOM 1688 C C . ALA A 1 208 ? -15.669 -9.302 8.061 1.00 98.62 208 ALA A C 1
ATOM 1690 O O . ALA A 1 208 ? -14.483 -9.588 8.213 1.00 98.62 208 ALA A O 1
ATOM 1691 N N . THR A 1 209 ? -16.372 -9.688 7.001 1.00 98.75 209 THR A N 1
ATOM 1692 C CA . THR A 1 209 ? -15.837 -10.378 5.832 1.00 98.75 209 THR A CA 1
ATOM 1693 C C . THR A 1 209 ? -16.165 -9.569 4.584 1.00 98.75 209 THR A C 1
ATOM 1695 O O . THR A 1 209 ? -17.335 -9.322 4.290 1.00 98.75 209 THR A O 1
ATOM 1698 N N . ILE A 1 210 ? -15.129 -9.174 3.849 1.00 98.81 210 ILE A N 1
ATOM 1699 C CA . ILE A 1 210 ? -15.230 -8.469 2.569 1.00 98.81 210 ILE A CA 1
ATOM 1700 C C . ILE A 1 210 ? -14.660 -9.395 1.500 1.00 98.81 210 ILE A C 1
ATOM 1702 O O . ILE A 1 210 ? -13.459 -9.665 1.478 1.00 98.81 210 ILE A O 1
ATOM 1706 N N . GLN A 1 211 ? -15.523 -9.901 0.626 1.00 98.81 211 GLN A N 1
ATOM 1707 C CA . GLN A 1 211 ? -15.136 -10.749 -0.491 1.00 98.81 211 GLN A CA 1
ATOM 1708 C C . GLN A 1 211 ? -15.167 -9.942 -1.784 1.00 98.81 211 GLN A C 1
ATOM 1710 O O . GLN A 1 211 ? -16.189 -9.376 -2.160 1.00 98.81 211 GLN A O 1
ATOM 1715 N N . LEU A 1 212 ? -14.040 -9.927 -2.486 1.00 98.88 212 LEU A N 1
ATOM 1716 C CA . LEU A 1 212 ? -13.869 -9.260 -3.768 1.00 98.88 212 LEU A CA 1
ATOM 1717 C C . LEU A 1 212 ? -13.528 -10.317 -4.815 1.00 98.88 212 LEU A C 1
ATOM 1719 O O . LEU A 1 212 ? -12.589 -11.092 -4.634 1.00 98.88 212 LEU A O 1
ATOM 1723 N N . THR A 1 213 ? -14.289 -10.370 -5.906 1.00 98.88 213 THR A N 1
ATOM 1724 C CA . THR A 1 213 ? -14.082 -11.347 -6.984 1.00 98.88 213 THR A CA 1
ATOM 1725 C C . THR A 1 213 ? -14.101 -10.685 -8.353 1.00 98.88 213 THR A C 1
ATOM 1727 O O . THR A 1 213 ? -15.008 -9.919 -8.669 1.00 98.88 213 THR A O 1
ATOM 1730 N N . ARG A 1 214 ? -13.129 -11.037 -9.193 1.00 98.81 214 ARG A N 1
ATOM 1731 C CA . ARG A 1 214 ? -13.066 -10.637 -10.597 1.00 98.81 214 ARG A CA 1
ATOM 1732 C C . ARG A 1 214 ? -12.826 -11.852 -11.479 1.00 98.81 214 ARG A C 1
ATOM 1734 O O . ARG A 1 214 ? -11.907 -12.631 -11.240 1.00 98.81 214 ARG A O 1
ATOM 1741 N N . GLU A 1 215 ? -13.645 -11.985 -12.512 1.00 98.75 215 GLU A N 1
ATOM 1742 C CA . GLU A 1 215 ? -13.351 -12.819 -13.675 1.00 98.75 215 GLU A CA 1
ATOM 1743 C C . GLU A 1 215 ? -12.761 -11.916 -14.744 1.00 98.75 215 GLU A C 1
ATOM 1745 O O . GLU A 1 215 ? -13.443 -11.051 -15.290 1.00 98.75 215 GLU A O 1
ATOM 1750 N N . GLY A 1 216 ? -11.467 -12.078 -14.963 1.00 98.44 216 GLY A N 1
ATOM 1751 C CA . GLY A 1 216 ? -10.692 -11.304 -15.911 1.00 98.44 216 GLY A CA 1
ATOM 1752 C C . GLY A 1 216 ? -9.919 -12.237 -16.823 1.00 98.44 216 GLY A C 1
ATOM 1753 O O . GLY A 1 216 ? -10.271 -13.408 -17.006 1.00 98.44 216 GLY A O 1
ATOM 1754 N N . HIS A 1 217 ? -8.847 -11.719 -17.391 1.00 98.44 217 HIS A N 1
ATOM 1755 C CA . HIS A 1 217 ? -8.026 -12.453 -18.330 1.00 98.44 217 HIS A CA 1
ATOM 1756 C C . HIS A 1 217 ? -6.550 -12.134 -18.143 1.00 98.44 217 HIS A C 1
ATOM 1758 O O . HIS A 1 217 ? -6.173 -11.056 -17.689 1.00 98.44 217 HIS A O 1
ATOM 1764 N N . VAL A 1 218 ? -5.715 -13.098 -18.519 1.00 98.56 218 VAL A N 1
ATOM 1765 C CA . VAL A 1 218 ? -4.262 -12.970 -18.511 1.00 98.56 218 VAL A CA 1
ATOM 1766 C C . VAL A 1 218 ? -3.722 -13.386 -19.869 1.00 98.56 218 VAL A C 1
ATOM 1768 O O . VAL A 1 218 ? -4.031 -14.472 -20.366 1.00 98.56 218 VAL A O 1
ATOM 1771 N N . TRP A 1 219 ? -2.899 -12.537 -20.473 1.00 97.94 219 TRP A N 1
ATOM 1772 C CA . TRP A 1 219 ? -2.167 -12.876 -21.688 1.00 97.94 219 TRP A CA 1
ATOM 1773 C C . TRP A 1 219 ? -1.049 -13.881 -21.385 1.00 97.94 219 TRP A C 1
ATOM 1775 O O . TRP A 1 219 ? -0.091 -13.562 -20.678 1.00 97.94 219 TRP A O 1
ATOM 1785 N N . VAL A 1 220 ? -1.144 -15.082 -21.955 1.00 94.19 220 VAL A N 1
ATOM 1786 C CA . VAL A 1 220 ? -0.122 -16.137 -21.890 1.00 94.19 220 VAL A CA 1
ATOM 1787 C C . VAL A 1 220 ? 0.344 -16.418 -23.316 1.00 94.19 220 VAL A C 1
ATOM 1789 O O . VAL A 1 220 ? -0.379 -17.019 -24.111 1.00 94.19 220 VAL A O 1
ATOM 1792 N N . GLY A 1 221 ? 1.538 -15.936 -23.670 1.00 90.75 221 GLY A N 1
ATOM 1793 C CA . GLY A 1 221 ? 1.969 -15.891 -25.068 1.00 90.75 221 GLY A CA 1
ATOM 1794 C C . GLY A 1 221 ? 1.038 -14.999 -25.900 1.00 90.75 221 GLY A C 1
ATOM 1795 O O . GLY A 1 221 ? 0.843 -13.832 -25.572 1.00 90.75 221 GLY A O 1
ATOM 1796 N N . SER A 1 222 ? 0.453 -15.552 -26.964 1.00 92.44 222 SER A N 1
ATOM 1797 C CA . SER A 1 222 ? -0.540 -14.874 -27.812 1.00 92.44 222 SER A CA 1
ATOM 1798 C C . SER A 1 222 ? -1.988 -15.081 -27.365 1.00 92.44 222 SER A C 1
ATOM 1800 O O . SER A 1 222 ? -2.895 -14.552 -28.004 1.00 92.44 222 SER A O 1
ATOM 1802 N N . ASP A 1 223 ? -2.221 -15.868 -26.314 1.00 94.75 223 ASP A N 1
ATOM 1803 C CA . ASP A 1 223 ? -3.562 -16.288 -25.926 1.00 94.75 223 ASP A CA 1
ATOM 1804 C C . ASP A 1 223 ? -4.069 -15.503 -24.720 1.00 94.75 223 ASP A C 1
ATOM 1806 O O . ASP A 1 223 ? -3.373 -15.341 -23.718 1.00 94.75 223 ASP A O 1
ATOM 1810 N N . HIS A 1 224 ? -5.327 -15.080 -24.785 1.00 96.12 224 HIS A N 1
ATOM 1811 C CA . HIS A 1 224 ? -6.007 -14.393 -23.696 1.00 96.12 224 HIS A CA 1
ATOM 1812 C C . HIS A 1 224 ? -6.767 -15.415 -22.843 1.00 96.12 224 HIS A C 1
ATOM 1814 O O . HIS A 1 224 ? -7.823 -15.911 -23.241 1.00 96.12 224 HIS A O 1
ATOM 1820 N N . ARG A 1 225 ? -6.200 -15.801 -21.697 1.00 97.69 225 ARG A N 1
ATOM 1821 C CA . ARG A 1 225 ? -6.706 -16.911 -20.878 1.00 97.69 225 ARG A CA 1
ATOM 1822 C C . ARG A 1 225 ? -7.613 -16.391 -19.760 1.00 97.69 225 ARG A C 1
ATOM 1824 O O . ARG A 1 225 ? -7.158 -15.547 -18.989 1.00 97.69 225 ARG A O 1
ATOM 1831 N N . PRO A 1 226 ? -8.865 -16.871 -19.638 1.00 98.56 226 PRO A N 1
ATOM 1832 C CA . PRO A 1 226 ? -9.759 -16.423 -18.579 1.00 98.56 226 PRO A CA 1
ATOM 1833 C C . PRO A 1 226 ? -9.294 -16.949 -17.215 1.00 98.56 226 PRO A C 1
ATOM 1835 O O . PRO A 1 226 ? -8.995 -18.135 -17.043 1.00 98.56 226 PRO A O 1
ATOM 1838 N N . VAL A 1 227 ? -9.248 -16.054 -16.233 1.00 98.81 227 VAL A N 1
ATOM 1839 C CA . VAL A 1 227 ? -8.810 -16.332 -14.861 1.00 98.81 227 VAL A CA 1
ATOM 1840 C C . VAL A 1 227 ? -9.783 -15.667 -13.895 1.00 98.81 227 VAL A C 1
ATOM 1842 O O . VAL A 1 227 ? -10.222 -14.540 -14.112 1.00 98.81 227 VAL A O 1
ATOM 1845 N N . ARG A 1 228 ? -10.111 -16.350 -12.798 1.00 98.88 228 ARG A N 1
ATOM 1846 C CA . ARG A 1 228 ? -10.848 -15.750 -11.681 1.00 98.88 228 ARG A CA 1
ATOM 1847 C C . ARG A 1 228 ? -9.912 -15.505 -10.512 1.00 98.88 228 ARG A C 1
ATOM 1849 O O . ARG A 1 228 ? -9.259 -16.446 -10.059 1.00 98.88 228 ARG A O 1
ATOM 1856 N N . VAL A 1 229 ? -9.914 -14.288 -9.985 1.00 98.94 229 VAL A N 1
ATOM 1857 C CA . VAL A 1 229 ? -9.274 -13.946 -8.712 1.00 98.94 229 VAL A CA 1
ATOM 1858 C C . VAL A 1 229 ? -10.362 -13.638 -7.692 1.00 98.94 229 VAL A C 1
ATOM 1860 O O . VAL A 1 229 ? -11.230 -12.801 -7.935 1.00 98.94 229 VAL A O 1
ATOM 1863 N N . SER A 1 230 ? -10.315 -14.317 -6.550 1.00 98.88 230 SER A N 1
ATOM 1864 C CA . SER A 1 230 ? -11.125 -14.011 -5.371 1.00 98.88 230 SER A CA 1
ATOM 1865 C C . SER A 1 230 ? -10.199 -13.709 -4.200 1.00 98.88 230 SER A C 1
ATOM 1867 O O . SER A 1 230 ? -9.299 -14.502 -3.923 1.00 98.88 230 SER A O 1
ATOM 1869 N N . LYS A 1 231 ? -10.442 -12.603 -3.497 1.00 98.69 231 LYS A N 1
ATOM 1870 C CA . LYS A 1 231 ? -9.756 -12.230 -2.255 1.00 98.69 231 LYS A CA 1
ATOM 1871 C C . LYS A 1 231 ? -10.795 -11.970 -1.167 1.00 98.69 231 LYS A C 1
ATOM 1873 O O . LYS A 1 231 ? -11.801 -11.310 -1.416 1.00 98.69 231 LYS A O 1
ATOM 1878 N N . THR A 1 232 ? -10.592 -12.542 0.012 1.00 98.88 232 THR A N 1
ATOM 1879 C CA . THR A 1 232 ? -11.539 -12.461 1.132 1.00 98.88 232 THR A CA 1
ATOM 1880 C C . THR A 1 232 ? -10.823 -11.921 2.353 1.00 98.88 232 THR A C 1
ATOM 1882 O O . THR A 1 232 ? -10.038 -12.642 2.968 1.00 98.88 232 THR A O 1
ATOM 1885 N N . LEU A 1 233 ? -11.092 -10.665 2.702 1.00 98.88 233 LEU A N 1
ATOM 1886 C CA . LEU A 1 233 ? -10.527 -10.023 3.881 1.00 98.88 233 LEU A CA 1
ATOM 1887 C C . LEU A 1 233 ? -11.430 -10.245 5.089 1.00 98.88 233 LEU A C 1
ATOM 1889 O O . LEU A 1 233 ? -12.641 -10.052 5.003 1.00 98.88 233 LEU A O 1
ATOM 1893 N N . LYS A 1 234 ? -10.828 -10.647 6.208 1.00 98.81 234 LYS A N 1
ATOM 1894 C CA . LYS A 1 234 ? -11.509 -10.950 7.467 1.00 98.81 234 LYS A CA 1
ATOM 1895 C C . LYS A 1 234 ? -10.923 -10.111 8.589 1.00 98.81 234 LYS A C 1
ATOM 1897 O O . LYS A 1 234 ? -9.732 -10.225 8.881 1.00 98.81 234 LYS A O 1
ATOM 1902 N N . PHE A 1 235 ? -11.783 -9.323 9.217 1.00 98.75 235 PHE A N 1
ATOM 1903 C CA . PHE A 1 235 ? -11.480 -8.490 10.373 1.00 98.75 235 PHE A CA 1
ATOM 1904 C C . PHE A 1 235 ? -12.276 -8.988 11.571 1.00 98.75 235 PHE A C 1
ATOM 1906 O O . PHE A 1 235 ? -13.433 -9.387 11.421 1.00 98.75 235 PHE A O 1
ATOM 1913 N N . ARG A 1 236 ? -11.665 -8.927 12.752 1.00 98.38 236 ARG A N 1
ATOM 1914 C CA . ARG A 1 236 ? -12.328 -9.207 14.020 1.00 98.38 236 ARG A CA 1
ATOM 1915 C C . ARG A 1 236 ? -12.087 -8.068 14.992 1.00 98.38 236 ARG A C 1
ATOM 1917 O O . ARG A 1 236 ? -10.986 -7.527 15.081 1.00 98.38 236 ARG A O 1
ATOM 1924 N N . ARG A 1 237 ? -13.130 -7.717 15.733 1.00 97.69 237 ARG A N 1
ATOM 1925 C CA . ARG A 1 237 ? -13.081 -6.677 16.745 1.00 97.69 237 ARG A CA 1
ATOM 1926 C C . ARG A 1 237 ? -12.087 -7.047 17.839 1.00 97.69 237 ARG A C 1
ATOM 1928 O O . ARG A 1 237 ? -12.140 -8.140 18.394 1.00 97.69 237 ARG A O 1
ATOM 1935 N N . GLY A 1 238 ? -11.213 -6.104 18.170 1.00 96.62 238 GLY A N 1
ATOM 1936 C CA . GLY A 1 238 ? -10.172 -6.280 19.185 1.00 96.62 238 GLY A CA 1
ATOM 1937 C C . GLY A 1 238 ? -8.936 -7.064 18.729 1.00 96.62 238 GLY A C 1
ATOM 1938 O O . GLY A 1 238 ? -7.952 -7.072 19.465 1.00 96.62 238 GLY A O 1
ATOM 1939 N N . ASP A 1 239 ? -8.940 -7.662 17.534 1.00 98.00 239 ASP A N 1
ATOM 1940 C CA . ASP A 1 239 ? -7.754 -8.316 16.980 1.00 98.00 239 ASP A CA 1
ATOM 1941 C C . ASP A 1 239 ? -6.900 -7.278 16.234 1.00 98.00 239 ASP A C 1
ATOM 1943 O O . ASP A 1 239 ? -7.321 -6.727 15.219 1.00 98.00 239 ASP A O 1
ATOM 1947 N N . ASP A 1 240 ? -5.651 -7.064 16.665 1.00 98.25 240 ASP A N 1
ATOM 1948 C CA . ASP A 1 240 ? -4.650 -6.245 15.948 1.00 98.25 240 ASP A CA 1
ATOM 1949 C C . ASP A 1 240 ? -4.104 -6.939 14.681 1.00 98.25 240 ASP A C 1
ATOM 1951 O O . ASP A 1 240 ? -3.011 -6.644 14.191 1.00 98.25 240 ASP A O 1
ATOM 1955 N N . SER A 1 241 ? -4.853 -7.898 14.142 1.00 98.44 241 SER A N 1
ATOM 1956 C CA . SER A 1 241 ? -4.516 -8.629 12.930 1.00 98.44 241 SER A CA 1
ATOM 1957 C C . SER A 1 241 ? -5.741 -8.870 12.067 1.00 98.44 241 SER A C 1
ATOM 1959 O O . SER A 1 241 ? -6.846 -9.042 12.576 1.00 98.44 241 SER A O 1
ATOM 1961 N N . TYR A 1 242 ? -5.524 -8.963 10.763 1.00 98.69 242 TYR A N 1
ATOM 1962 C CA . TYR A 1 242 ? -6.539 -9.363 9.797 1.00 98.69 242 TYR A CA 1
ATOM 1963 C C . TYR A 1 242 ? -5.911 -10.262 8.734 1.00 98.69 242 TYR A C 1
ATOM 1965 O O . TYR A 1 242 ? -4.689 -10.289 8.541 1.00 98.69 242 TYR A O 1
ATOM 1973 N N . ARG A 1 243 ? -6.754 -11.036 8.052 1.00 98.56 243 ARG A N 1
ATOM 1974 C CA . ARG A 1 243 ? -6.317 -12.035 7.072 1.00 98.56 243 ARG A CA 1
ATOM 1975 C C . ARG A 1 243 ? -7.017 -11.825 5.741 1.00 98.56 243 ARG A C 1
ATOM 1977 O O . ARG A 1 243 ? -8.222 -11.601 5.715 1.00 98.56 243 ARG A O 1
ATOM 1984 N N . CYS A 1 244 ? -6.265 -11.942 4.653 1.00 98.88 244 CYS A N 1
ATOM 1985 C CA . CYS A 1 244 ? -6.774 -11.986 3.291 1.00 98.88 244 CYS A CA 1
ATOM 1986 C C . CYS A 1 244 ? -6.536 -13.382 2.704 1.00 98.88 244 CYS A C 1
ATOM 1988 O O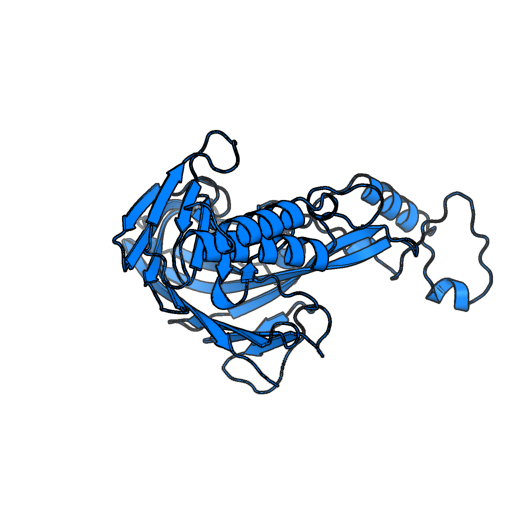 . CYS A 1 244 ? -5.389 -13.787 2.517 1.00 98.88 244 CYS A O 1
ATOM 1990 N N . ASP A 1 245 ? -7.614 -14.120 2.438 1.00 98.88 245 ASP A N 1
ATOM 1991 C CA . ASP A 1 245 ? -7.577 -15.421 1.766 1.00 98.88 245 ASP A CA 1
ATOM 1992 C C . ASP A 1 245 ? -7.767 -15.240 0.255 1.00 98.88 245 ASP A C 1
ATOM 1994 O O . ASP A 1 245 ? -8.785 -14.705 -0.189 1.00 98.88 245 ASP A O 1
ATOM 1998 N N . TYR A 1 246 ? -6.815 -15.730 -0.534 1.00 98.88 246 TYR A N 1
ATOM 1999 C CA . TYR A 1 246 ? -6.826 -15.694 -1.991 1.00 98.88 246 TYR A CA 1
ATOM 2000 C C . TYR A 1 246 ? -7.210 -17.036 -2.610 1.00 98.88 246 TYR A C 1
ATOM 2002 O O . TYR A 1 246 ? -6.829 -18.112 -2.142 1.00 98.88 246 TYR A O 1
ATOM 2010 N N . ARG A 1 247 ? -7.901 -16.955 -3.749 1.00 98.88 247 ARG A N 1
ATOM 2011 C CA . ARG A 1 247 ? -8.085 -18.051 -4.699 1.00 98.88 247 ARG A CA 1
ATOM 2012 C C . ARG A 1 247 ? -7.896 -17.538 -6.124 1.00 98.88 247 ARG A C 1
ATOM 2014 O O . ARG A 1 247 ? -8.647 -16.674 -6.568 1.00 98.88 247 ARG A O 1
ATOM 2021 N N . VAL A 1 248 ? -6.952 -18.128 -6.855 1.00 98.88 248 VAL A N 1
ATOM 2022 C CA . VAL A 1 248 ? -6.716 -17.864 -8.285 1.00 98.88 248 VAL A CA 1
ATOM 2023 C C . VAL A 1 248 ? -7.104 -19.111 -9.064 1.00 98.88 248 VAL A C 1
ATOM 2025 O O . VAL A 1 248 ? -6.541 -20.175 -8.828 1.00 98.88 248 VAL A O 1
ATOM 2028 N N . THR A 1 249 ? -8.088 -19.008 -9.954 1.00 98.88 249 THR A N 1
ATOM 2029 C CA . THR A 1 249 ? -8.659 -20.151 -10.683 1.00 98.88 249 THR A CA 1
ATOM 2030 C C . THR A 1 249 ? -8.451 -19.997 -12.177 1.00 98.88 249 THR A C 1
ATOM 2032 O O . THR A 1 249 ? -8.823 -18.974 -12.749 1.00 98.88 249 THR A O 1
ATOM 2035 N N . ASN A 1 250 ? -7.913 -21.036 -12.809 1.00 98.75 250 ASN A N 1
ATOM 2036 C CA . ASN A 1 250 ? -7.854 -21.131 -14.259 1.00 98.75 250 ASN A CA 1
ATOM 2037 C C . ASN A 1 250 ? -9.240 -21.497 -14.807 1.00 98.75 250 ASN A C 1
ATOM 2039 O O . ASN A 1 250 ? -9.726 -22.600 -14.559 1.00 98.75 250 ASN A O 1
ATOM 2043 N N . LEU A 1 251 ? -9.868 -20.581 -15.544 1.00 98.62 251 LEU A N 1
ATOM 2044 C CA . LEU A 1 251 ? -11.161 -20.821 -16.190 1.00 98.62 251 LEU A CA 1
ATOM 2045 C C . LEU A 1 251 ? -11.016 -21.291 -17.645 1.00 98.62 251 LEU A C 1
ATOM 2047 O O . LEU A 1 251 ? -12.022 -21.539 -18.306 1.00 98.62 251 LEU A O 1
ATOM 2051 N N . ALA A 1 252 ? -9.788 -21.396 -18.158 1.00 97.38 252 ALA A N 1
ATOM 2052 C CA . ALA A 1 252 ? -9.533 -21.917 -19.490 1.00 97.38 252 ALA A CA 1
ATOM 2053 C C . ALA A 1 252 ? -9.717 -23.443 -19.541 1.00 97.38 252 ALA A C 1
ATOM 2055 O O . ALA A 1 252 ? -9.675 -24.147 -18.531 1.00 97.38 252 ALA A O 1
ATOM 2056 N N . ASP A 1 253 ? -9.851 -23.954 -20.760 1.00 96.75 253 ASP A N 1
ATOM 2057 C CA . ASP A 1 253 ? -9.910 -25.378 -21.100 1.00 96.75 253 ASP A CA 1
ATOM 2058 C C . ASP A 1 253 ? -8.522 -26.036 -21.237 1.00 96.75 253 ASP A C 1
ATOM 2060 O O . ASP A 1 253 ? -8.419 -27.235 -21.500 1.00 96.75 253 ASP A O 1
ATOM 2064 N N . ALA A 1 254 ? -7.450 -25.272 -21.019 1.00 96.50 254 ALA A N 1
ATOM 2065 C CA . ALA A 1 254 ? -6.064 -25.717 -21.096 1.00 96.50 254 ALA A CA 1
ATOM 2066 C C . ALA A 1 254 ? -5.262 -25.276 -19.858 1.00 96.50 254 ALA A C 1
ATOM 2068 O O . ALA A 1 254 ? -5.641 -24.307 -19.193 1.00 96.50 254 ALA A O 1
ATOM 2069 N N . PRO A 1 255 ? -4.144 -25.955 -19.531 1.00 97.50 255 PRO A N 1
ATOM 2070 C CA . PRO A 1 255 ? -3.247 -25.506 -18.475 1.00 97.50 255 PRO A CA 1
ATOM 2071 C C . PRO A 1 255 ? -2.676 -24.109 -18.741 1.00 97.50 255 PRO A C 1
ATOM 2073 O O . PRO A 1 255 ? -2.391 -23.758 -19.886 1.00 97.50 255 PRO A O 1
ATOM 2076 N N . VAL A 1 256 ? -2.462 -23.338 -17.675 1.00 97.62 256 VAL A N 1
ATOM 2077 C CA . VAL A 1 256 ? -1.862 -21.998 -17.732 1.00 97.62 256 VAL A CA 1
ATOM 2078 C C . VAL A 1 256 ? -0.695 -21.883 -16.760 1.00 97.62 256 VAL A C 1
ATOM 2080 O O . VAL A 1 256 ? -0.759 -22.388 -15.635 1.00 97.62 256 VAL A O 1
ATOM 2083 N N . THR A 1 257 ? 0.353 -21.181 -17.189 1.00 97.62 257 THR A N 1
ATOM 2084 C CA . THR A 1 257 ? 1.461 -20.757 -16.328 1.00 97.62 257 THR A CA 1
ATOM 2085 C C . THR A 1 257 ? 1.349 -19.257 -16.111 1.00 97.62 257 THR A C 1
ATOM 2087 O O . THR A 1 257 ? 1.315 -18.495 -17.074 1.00 97.62 257 THR A O 1
ATOM 2090 N N . LEU A 1 258 ? 1.256 -18.840 -14.852 1.00 98.25 258 LEU A N 1
ATOM 2091 C CA . LEU A 1 258 ? 0.976 -17.465 -14.450 1.00 98.25 258 LEU A CA 1
ATOM 2092 C C . LEU A 1 258 ? 2.051 -16.993 -13.473 1.00 98.25 258 LEU A C 1
ATOM 2094 O O . LEU A 1 258 ? 2.444 -17.744 -12.581 1.00 98.25 258 LEU A O 1
ATOM 2098 N N . ARG A 1 259 ? 2.475 -15.735 -13.586 1.00 98.38 259 ARG A N 1
ATOM 2099 C CA . ARG A 1 259 ? 3.326 -15.076 -12.590 1.00 98.38 259 ARG A CA 1
ATOM 2100 C C . ARG A 1 259 ? 2.480 -14.099 -11.786 1.00 98.38 259 ARG A C 1
ATOM 2102 O O . ARG A 1 259 ? 2.356 -12.929 -12.139 1.00 98.38 259 ARG A O 1
ATOM 2109 N N . PHE A 1 260 ? 1.833 -14.635 -10.760 1.00 98.88 260 PHE A N 1
ATOM 2110 C CA . PHE A 1 260 ? 0.854 -13.929 -9.944 1.00 98.88 260 PHE A CA 1
ATOM 2111 C C . PHE A 1 260 ? 1.548 -13.116 -8.849 1.00 98.88 260 PHE A C 1
ATOM 2113 O O . PHE A 1 260 ? 2.411 -13.642 -8.142 1.00 98.88 260 PHE A O 1
ATOM 2120 N N . GLY A 1 261 ? 1.168 -11.847 -8.718 1.00 98.75 261 GLY A N 1
ATOM 2121 C CA . GLY A 1 261 ? 1.701 -10.913 -7.738 1.00 98.75 261 GLY A CA 1
ATOM 2122 C C . GLY A 1 261 ? 0.619 -10.303 -6.856 1.00 98.75 261 GLY A C 1
ATOM 2123 O O . GLY A 1 261 ? -0.416 -9.894 -7.369 1.00 98.75 261 GLY A O 1
ATOM 2124 N N . VAL A 1 262 ? 0.875 -10.190 -5.551 1.00 98.94 262 VAL A N 1
ATOM 2125 C CA . VAL A 1 262 ? 0.048 -9.392 -4.628 1.00 98.94 262 VAL A CA 1
ATOM 2126 C C . VAL A 1 262 ? 0.870 -8.215 -4.117 1.00 98.94 262 VAL A C 1
ATOM 2128 O O . VAL A 1 262 ? 1.847 -8.400 -3.384 1.00 98.94 262 VAL A O 1
ATOM 2131 N N . GLU A 1 263 ? 0.484 -7.006 -4.522 1.00 98.88 263 GLU A N 1
ATOM 2132 C CA . GLU A 1 263 ? 1.099 -5.756 -4.074 1.00 98.88 263 GLU A CA 1
ATOM 2133 C C . GLU A 1 263 ? 0.467 -5.309 -2.753 1.00 98.88 263 GLU A C 1
ATOM 2135 O O . GLU A 1 263 ? -0.750 -5.135 -2.654 1.00 98.88 263 GLU A O 1
ATOM 2140 N N . LEU A 1 264 ? 1.306 -5.111 -1.740 1.00 98.88 264 LEU A N 1
ATOM 2141 C CA . LEU A 1 264 ? 0.987 -4.416 -0.497 1.00 98.88 264 LEU A CA 1
ATOM 2142 C C . LEU A 1 264 ? 1.834 -3.147 -0.409 1.00 98.88 264 LEU A C 1
ATOM 2144 O O . LEU A 1 264 ? 2.932 -3.083 -0.963 1.00 98.88 264 LEU A O 1
ATOM 2148 N N . VAL A 1 265 ? 1.374 -2.163 0.353 1.00 98.62 265 VAL A N 1
ATOM 2149 C CA . VAL A 1 265 ? 2.153 -0.959 0.663 1.00 98.62 265 VAL A CA 1
ATOM 2150 C C . VAL A 1 265 ? 2.183 -0.690 2.164 1.00 98.62 265 VAL A C 1
ATOM 2152 O O . VAL A 1 265 ? 1.309 -1.134 2.906 1.00 98.62 265 VAL A O 1
ATOM 2155 N N . SER A 1 266 ? 3.199 0.041 2.620 1.00 97.38 266 SER A N 1
ATOM 2156 C CA . SER A 1 266 ? 3.239 0.612 3.972 1.00 97.38 266 SER A CA 1
ATOM 2157 C C . SER A 1 266 ? 3.834 2.015 3.959 1.00 97.38 266 SER A C 1
ATOM 2159 O O . SER A 1 266 ? 4.876 2.233 3.336 1.00 97.38 266 SER A O 1
ATOM 2161 N N . GLY A 1 267 ? 3.242 2.939 4.708 1.00 96.62 267 GLY A N 1
ATOM 2162 C CA . GLY A 1 267 ? 3.752 4.292 4.896 1.00 96.62 267 GLY A CA 1
ATOM 2163 C C . GLY A 1 267 ? 4.268 4.522 6.315 1.00 96.62 267 GLY A C 1
ATOM 2164 O O . GLY A 1 267 ? 3.503 4.961 7.165 1.00 96.62 267 GLY A O 1
ATOM 2165 N N . PHE A 1 268 ? 5.562 4.317 6.571 1.00 96.69 268 PHE A N 1
ATOM 2166 C CA . PHE A 1 268 ? 6.193 4.717 7.839 1.00 96.69 268 PHE A CA 1
ATOM 2167 C C . PHE A 1 268 ? 6.993 6.007 7.705 1.00 96.69 268 PHE A C 1
ATOM 2169 O O . PHE A 1 268 ? 7.867 6.115 6.843 1.00 96.69 268 PHE A O 1
ATOM 2176 N N . ASP A 1 269 ? 6.722 6.974 8.578 1.00 95.44 269 ASP A N 1
ATOM 2177 C CA . ASP A 1 269 ? 7.505 8.196 8.636 1.00 95.44 269 ASP A CA 1
ATOM 2178 C C . ASP A 1 269 ? 8.951 7.905 9.042 1.00 95.44 269 ASP A C 1
ATOM 2180 O O . ASP A 1 269 ? 9.227 7.067 9.897 1.00 95.44 269 ASP A O 1
ATOM 2184 N N . GLY A 1 270 ? 9.889 8.576 8.373 1.00 94.19 270 GLY A N 1
ATOM 2185 C CA . GLY A 1 270 ? 11.313 8.294 8.536 1.00 94.19 270 GLY A CA 1
ATOM 2186 C C . GLY A 1 270 ? 11.763 6.972 7.908 1.00 94.19 270 GLY A C 1
ATOM 2187 O O . GLY A 1 270 ? 12.866 6.528 8.218 1.00 94.19 270 GLY A O 1
ATOM 2188 N N . GLY A 1 271 ? 10.961 6.353 7.030 1.00 94.44 271 GLY A N 1
ATOM 2189 C CA . GLY A 1 271 ? 11.292 5.093 6.352 1.00 94.44 271 GLY A CA 1
ATOM 2190 C C . GLY A 1 271 ? 12.640 5.096 5.621 1.00 94.44 271 GLY A C 1
ATOM 2191 O O . GLY A 1 271 ? 13.315 4.073 5.545 1.00 94.44 271 GLY A O 1
ATOM 2192 N N . GLN A 1 272 ? 13.086 6.262 5.156 1.00 92.88 272 GLN A N 1
ATOM 2193 C CA . GLN A 1 272 ? 14.390 6.442 4.528 1.00 92.88 272 GLN A CA 1
ATOM 2194 C C . GLN A 1 272 ? 15.587 6.361 5.481 1.00 92.88 272 GLN A C 1
ATOM 2196 O O . GLN A 1 272 ? 16.715 6.203 5.017 1.00 92.88 272 GLN A O 1
ATOM 2201 N N . ASN A 1 273 ? 15.368 6.480 6.794 1.00 95.38 273 ASN A N 1
ATOM 2202 C CA . ASN A 1 273 ? 16.431 6.427 7.787 1.00 95.38 273 ASN A CA 1
ATOM 2203 C C . ASN A 1 273 ? 16.440 5.055 8.501 1.00 95.38 273 ASN A C 1
ATOM 2205 O O . ASN A 1 273 ? 15.518 4.769 9.273 1.00 95.38 273 ASN A O 1
ATOM 2209 N N . PRO A 1 274 ? 17.493 4.233 8.320 1.00 93.62 274 PRO A N 1
ATOM 2210 C CA . PRO A 1 274 ? 17.608 2.920 8.959 1.00 93.62 274 PRO A CA 1
ATOM 2211 C C . PRO A 1 274 ? 17.746 2.973 10.493 1.00 93.62 274 PRO A C 1
ATOM 2213 O O . PRO A 1 274 ? 17.619 1.951 11.167 1.00 93.62 274 PRO A O 1
ATOM 2216 N N . GLU A 1 275 ? 18.005 4.146 11.081 1.00 93.88 275 GLU A N 1
ATOM 2217 C CA . GLU A 1 275 ? 17.948 4.329 12.536 1.00 93.88 275 GLU A CA 1
ATOM 2218 C C . GLU A 1 275 ? 16.512 4.260 13.069 1.00 93.88 275 GLU A C 1
ATOM 2220 O O . GLU A 1 275 ? 16.288 3.804 14.197 1.00 93.88 275 GLU A O 1
ATOM 2225 N N . TYR A 1 276 ? 15.546 4.702 12.258 1.00 95.31 276 TYR A N 1
ATOM 2226 C CA . TYR A 1 276 ? 14.144 4.809 12.643 1.00 95.31 276 TYR A CA 1
ATOM 2227 C C . TYR A 1 276 ? 13.307 3.641 12.160 1.00 95.31 276 TYR A C 1
ATOM 2229 O O . TYR A 1 276 ? 12.479 3.150 12.924 1.00 95.31 276 TYR A O 1
ATOM 2237 N N . CYS A 1 277 ? 13.522 3.194 10.926 1.00 97.06 277 CYS A N 1
ATOM 2238 C CA . CYS A 1 277 ? 12.716 2.147 10.317 1.00 97.06 277 CYS A CA 1
ATOM 2239 C C . CYS A 1 277 ? 13.571 1.016 9.754 1.00 97.06 277 CYS A C 1
ATOM 2241 O O . CYS A 1 277 ? 14.706 1.230 9.335 1.00 97.06 277 CYS A O 1
ATOM 2243 N N . GLY A 1 278 ? 13.008 -0.188 9.693 1.00 97.00 278 GLY A N 1
ATOM 2244 C CA . GLY A 1 278 ? 13.696 -1.335 9.112 1.00 97.00 278 GLY A CA 1
ATOM 2245 C C . GLY A 1 278 ? 12.750 -2.406 8.591 1.00 97.00 278 GLY A C 1
ATOM 2246 O O . GLY A 1 278 ? 11.615 -2.515 9.044 1.00 97.00 278 GLY A O 1
ATOM 2247 N N . LEU A 1 279 ? 13.240 -3.198 7.640 1.00 98.06 279 LEU A N 1
ATOM 2248 C CA . LEU A 1 279 ? 12.592 -4.397 7.111 1.00 98.06 279 LEU A CA 1
ATOM 2249 C C . LEU A 1 279 ? 13.384 -5.631 7.530 1.00 98.06 279 LEU A C 1
ATOM 2251 O O . LEU A 1 279 ? 14.555 -5.764 7.171 1.00 98.06 279 LEU A O 1
ATOM 2255 N N . THR A 1 280 ? 12.748 -6.562 8.228 1.00 98.00 280 THR A N 1
ATOM 2256 C CA . THR A 1 280 ? 13.301 -7.897 8.474 1.00 98.00 280 THR A CA 1
ATOM 2257 C C . THR A 1 280 ? 12.547 -8.938 7.656 1.00 98.00 280 THR A C 1
ATOM 2259 O O . THR A 1 280 ? 11.359 -8.796 7.368 1.00 98.00 280 THR A O 1
ATOM 2262 N N . ILE A 1 281 ? 13.263 -9.984 7.245 1.00 98.44 281 ILE A N 1
ATOM 2263 C CA . ILE A 1 281 ? 12.741 -11.079 6.421 1.00 98.44 281 ILE A CA 1
ATOM 2264 C C . ILE A 1 281 ? 12.892 -12.378 7.203 1.00 98.44 281 ILE A C 1
ATOM 2266 O O . ILE A 1 281 ? 13.979 -12.647 7.717 1.00 98.44 281 ILE A O 1
ATOM 2270 N N . ASN A 1 282 ? 11.828 -13.179 7.269 1.00 97.56 282 ASN A N 1
ATOM 2271 C CA . ASN A 1 282 ? 11.791 -14.498 7.906 1.00 97.56 282 ASN A CA 1
ATOM 2272 C C . ASN A 1 282 ? 12.389 -14.499 9.330 1.00 97.56 282 ASN A C 1
ATOM 2274 O O . ASN A 1 282 ? 13.223 -15.343 9.657 1.00 97.56 282 ASN A O 1
ATOM 2278 N N . GLY A 1 283 ? 12.018 -13.516 10.157 1.00 91.56 283 GLY A N 1
ATOM 2279 C CA . GLY A 1 283 ? 12.524 -13.379 11.527 1.00 91.56 283 GLY A CA 1
ATOM 2280 C C . GLY A 1 283 ? 14.016 -13.035 11.665 1.00 91.56 283 GLY A C 1
ATOM 2281 O O . GLY A 1 283 ? 14.553 -13.146 12.767 1.00 91.56 283 GLY A O 1
ATOM 2282 N N . SER A 1 284 ? 14.704 -12.631 10.588 1.00 93.88 284 SER A N 1
ATOM 2283 C CA . SER A 1 284 ? 16.104 -12.189 10.664 1.00 93.88 284 SER A CA 1
ATOM 2284 C C . SER A 1 284 ? 16.275 -11.012 11.632 1.00 93.88 284 SER A C 1
ATOM 2286 O O . SER A 1 284 ? 15.449 -10.102 11.669 1.00 93.88 284 SER A O 1
ATOM 2288 N N . ALA A 1 285 ? 17.384 -11.001 12.378 1.00 88.25 285 ALA A N 1
ATOM 2289 C CA . ALA A 1 285 ? 17.763 -9.877 13.237 1.00 88.25 285 ALA A CA 1
ATOM 2290 C C . ALA A 1 285 ? 18.337 -8.684 12.448 1.00 88.25 285 ALA A C 1
ATOM 2292 O O . ALA A 1 285 ? 18.410 -7.572 12.970 1.00 88.25 285 ALA A O 1
ATOM 2293 N N . GLU A 1 286 ? 18.765 -8.904 11.202 1.00 92.25 286 GLU A N 1
ATOM 2294 C CA . GLU A 1 286 ? 19.318 -7.854 10.350 1.00 92.25 286 GLU A CA 1
ATOM 2295 C C . GLU A 1 286 ? 18.191 -7.017 9.733 1.00 92.25 286 GLU A C 1
ATOM 2297 O O . GLU A 1 286 ? 17.444 -7.487 8.870 1.00 92.25 286 GLU A O 1
ATOM 2302 N N . ALA A 1 287 ? 18.087 -5.763 10.176 1.00 93.75 287 ALA A N 1
ATOM 2303 C CA . ALA A 1 287 ? 17.165 -4.786 9.616 1.00 93.75 287 ALA A CA 1
ATOM 2304 C C . ALA A 1 287 ? 17.728 -4.184 8.321 1.00 93.75 287 ALA A C 1
A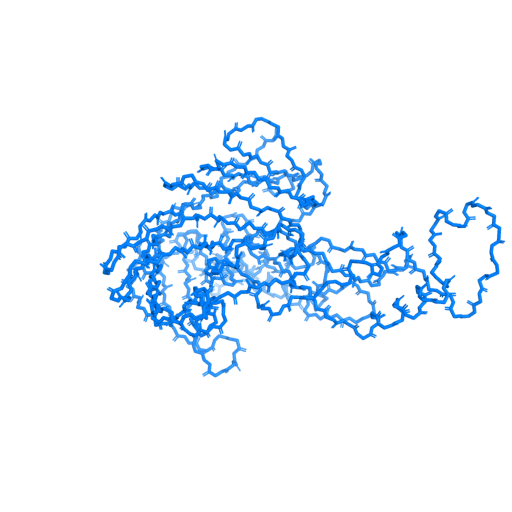TOM 2306 O O . ALA A 1 287 ? 18.823 -3.621 8.301 1.00 93.75 287 ALA A O 1
ATOM 2307 N N . LYS A 1 288 ? 16.949 -4.278 7.245 1.00 95.56 288 LYS A N 1
ATOM 2308 C CA . LYS A 1 288 ? 17.252 -3.720 5.923 1.00 95.56 288 LYS A CA 1
ATOM 2309 C C . LYS A 1 288 ? 16.571 -2.362 5.759 1.00 95.56 288 LYS A C 1
ATOM 2311 O O . LYS A 1 288 ? 15.534 -2.110 6.369 1.00 95.56 288 LYS A O 1
ATOM 2316 N N . SER A 1 289 ? 17.139 -1.489 4.930 1.00 95.56 289 SER A N 1
ATOM 2317 C CA . SER A 1 289 ? 16.553 -0.170 4.657 1.00 95.56 289 SER A CA 1
ATOM 2318 C C . SER A 1 289 ? 15.253 -0.285 3.855 1.00 95.56 289 SER A C 1
ATOM 2320 O O . SER A 1 289 ? 15.178 -1.069 2.910 1.00 95.56 289 SER A O 1
ATOM 2322 N N . LEU A 1 290 ? 14.258 0.542 4.192 1.00 96.88 290 LEU A N 1
ATOM 2323 C CA . LEU A 1 290 ? 13.020 0.676 3.413 1.00 96.88 290 LEU A CA 1
ATOM 2324 C C . LEU A 1 290 ? 13.197 1.537 2.154 1.00 96.88 290 LEU A C 1
ATOM 2326 O O . LEU A 1 290 ? 12.360 1.490 1.254 1.00 96.88 290 LEU A O 1
ATOM 2330 N N . ALA A 1 291 ? 14.294 2.299 2.079 1.00 93.19 291 ALA A N 1
ATOM 2331 C CA . ALA A 1 291 ? 14.645 3.166 0.955 1.00 93.19 291 ALA A CA 1
ATOM 2332 C C . ALA A 1 291 ? 15.569 2.505 -0.081 1.00 93.19 291 ALA A C 1
ATOM 2334 O O . ALA A 1 291 ? 16.180 3.189 -0.900 1.00 93.19 291 ALA A O 1
ATOM 2335 N N . VAL A 1 292 ? 15.684 1.176 -0.063 1.00 95.31 292 VAL A N 1
ATOM 2336 C CA . VAL A 1 292 ? 16.487 0.424 -1.033 1.00 95.31 292 VAL A CA 1
ATOM 2337 C C . VAL A 1 292 ? 15.606 -0.601 -1.731 1.00 95.31 292 VAL A C 1
ATOM 2339 O O . VAL A 1 292 ? 14.926 -1.391 -1.081 1.00 95.31 292 VAL A O 1
ATOM 2342 N N . ALA A 1 293 ? 15.632 -0.591 -3.065 1.00 98.12 293 ALA A N 1
ATOM 2343 C CA . ALA A 1 293 ? 14.992 -1.626 -3.861 1.00 98.12 293 ALA A CA 1
ATOM 2344 C C . ALA A 1 293 ? 15.759 -2.948 -3.716 1.00 98.12 293 ALA A C 1
ATOM 2346 O O . ALA A 1 293 ? 16.970 -2.990 -3.940 1.00 98.12 293 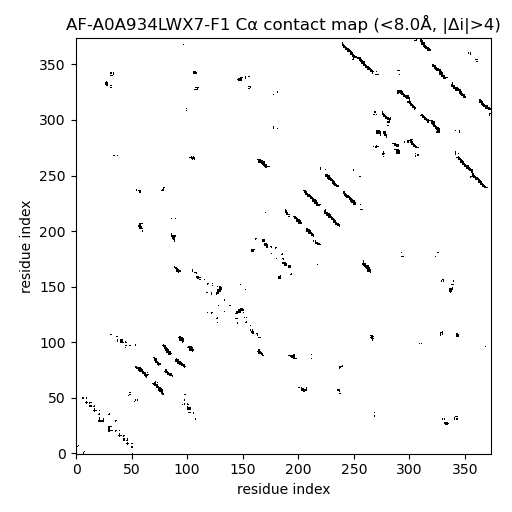ALA A O 1
ATOM 2347 N N . ALA A 1 294 ? 15.064 -4.022 -3.353 1.00 98.31 294 ALA A N 1
ATOM 2348 C CA . ALA A 1 294 ? 15.663 -5.333 -3.158 1.00 98.31 294 ALA A CA 1
ATOM 2349 C C . ALA A 1 294 ? 14.693 -6.478 -3.473 1.00 98.31 294 ALA A C 1
ATOM 2351 O O . ALA A 1 294 ? 13.478 -6.370 -3.301 1.00 98.31 294 ALA A O 1
ATOM 2352 N N . GLU A 1 295 ? 15.269 -7.598 -3.907 1.00 98.56 295 GLU A N 1
ATOM 2353 C CA . GLU A 1 295 ? 14.581 -8.871 -4.098 1.00 98.56 295 GLU A CA 1
ATOM 2354 C C . GLU A 1 295 ? 14.993 -9.853 -2.997 1.00 98.56 295 GLU A C 1
ATOM 2356 O O . GLU A 1 295 ? 16.177 -9.998 -2.682 1.00 98.56 295 GLU A O 1
ATOM 2361 N N . TYR A 1 296 ? 14.011 -10.549 -2.430 1.00 98.50 296 TYR A N 1
ATOM 2362 C CA . TYR A 1 296 ? 14.212 -11.573 -1.415 1.00 98.50 296 TYR A CA 1
ATOM 2363 C C . TYR A 1 296 ? 13.519 -12.874 -1.845 1.00 98.50 296 TYR A C 1
ATOM 2365 O O . TYR A 1 296 ? 12.297 -12.888 -1.998 1.00 98.50 296 TYR A O 1
ATOM 2373 N N . PRO A 1 297 ? 14.254 -13.978 -2.047 1.00 98.25 297 PRO A N 1
ATOM 2374 C CA . PRO A 1 297 ? 13.652 -15.266 -2.375 1.00 98.25 297 PRO A CA 1
ATOM 2375 C C . PRO A 1 297 ? 13.108 -15.972 -1.124 1.00 98.25 297 PRO A C 1
ATOM 2377 O O . PRO A 1 297 ? 13.590 -15.747 -0.013 1.00 98.25 297 PRO A O 1
ATOM 2380 N N . ALA A 1 298 ? 12.153 -16.886 -1.325 1.00 98.06 298 ALA A N 1
ATOM 2381 C CA . ALA A 1 298 ? 11.625 -17.794 -0.298 1.00 98.06 298 ALA A CA 1
ATOM 2382 C C . ALA A 1 298 ? 11.152 -17.090 0.993 1.00 98.06 298 ALA A C 1
ATOM 2384 O O . ALA A 1 298 ? 11.387 -17.560 2.110 1.00 98.06 298 ALA A O 1
ATOM 2385 N N . VAL A 1 299 ? 10.479 -15.950 0.844 1.00 98.75 299 VAL A N 1
ATOM 2386 C CA . VAL A 1 299 ? 9.895 -15.208 1.964 1.00 98.75 299 VAL A CA 1
ATOM 2387 C C . VAL A 1 299 ? 8.614 -15.890 2.415 1.00 98.75 299 VAL A C 1
ATOM 2389 O O . VAL A 1 299 ? 7.738 -16.147 1.598 1.00 98.75 299 VAL A O 1
ATOM 2392 N N . THR A 1 300 ? 8.500 -16.162 3.711 1.00 98.69 300 THR A N 1
ATOM 2393 C CA . THR A 1 300 ? 7.275 -16.610 4.394 1.00 98.69 300 THR A CA 1
ATOM 2394 C C . THR A 1 300 ? 6.744 -15.551 5.357 1.00 98.69 300 THR A C 1
ATOM 2396 O O . THR A 1 300 ? 5.583 -15.588 5.755 1.00 98.69 300 THR A O 1
ATOM 2399 N N . GLU A 1 301 ? 7.602 -14.613 5.759 1.00 98.69 301 GLU A N 1
ATOM 2400 C CA . GLU A 1 301 ? 7.271 -13.511 6.652 1.00 98.69 301 GLU A CA 1
ATOM 2401 C C . GLU A 1 301 ? 8.153 -12.302 6.334 1.00 98.69 301 GLU A C 1
ATOM 2403 O O . GLU A 1 301 ? 9.357 -12.446 6.108 1.00 98.69 301 GLU A O 1
ATOM 2408 N N . HIS A 1 302 ? 7.580 -11.105 6.381 1.00 98.75 302 HIS A N 1
ATOM 2409 C CA . HIS A 1 302 ? 8.361 -9.880 6.467 1.00 98.75 302 HIS A CA 1
ATOM 2410 C C . HIS A 1 302 ? 7.769 -8.936 7.513 1.00 98.75 302 HIS A C 1
ATOM 2412 O O . HIS A 1 302 ? 6.550 -8.871 7.682 1.00 98.75 302 HIS A O 1
ATOM 2418 N N . THR A 1 303 ? 8.633 -8.192 8.199 1.00 98.56 303 THR A N 1
ATOM 2419 C CA . THR A 1 303 ? 8.229 -7.255 9.250 1.00 98.56 303 THR A CA 1
ATOM 2420 C C . THR A 1 303 ? 8.856 -5.903 9.003 1.00 98.56 303 THR A C 1
ATOM 2422 O O . THR A 1 303 ? 10.076 -5.783 8.904 1.00 98.56 303 THR A O 1
ATOM 2425 N N . THR A 1 304 ? 8.013 -4.882 8.956 1.00 98.06 304 THR A N 1
ATOM 2426 C CA . THR A 1 304 ? 8.442 -3.494 8.851 1.00 98.06 304 THR A CA 1
ATOM 2427 C C . THR A 1 304 ? 8.262 -2.818 10.202 1.00 98.06 304 THR A C 1
ATOM 2429 O O . THR A 1 304 ? 7.171 -2.846 10.769 1.00 98.06 304 THR A O 1
ATOM 2432 N N . THR A 1 305 ? 9.328 -2.237 10.743 1.00 97.12 305 THR A N 1
ATOM 2433 C CA . THR A 1 305 ? 9.352 -1.643 12.084 1.00 97.12 305 THR A CA 1
ATOM 2434 C C . THR A 1 305 ? 9.568 -0.138 12.025 1.00 97.12 305 THR A C 1
ATOM 2436 O O . THR A 1 305 ? 10.194 0.371 11.096 1.00 97.12 305 THR A O 1
ATOM 2439 N N . THR A 1 306 ? 9.074 0.573 13.039 1.00 96.44 306 THR A N 1
ATOM 2440 C CA . THR A 1 306 ? 9.375 1.989 13.279 1.00 96.44 306 THR A CA 1
ATOM 2441 C C . THR A 1 306 ? 9.598 2.247 14.767 1.00 96.44 306 THR A C 1
ATOM 2443 O O . THR A 1 306 ? 8.779 1.892 15.621 1.00 96.44 306 THR A O 1
ATOM 2446 N N . THR A 1 307 ? 10.715 2.889 15.103 1.00 96.19 307 THR A N 1
ATOM 2447 C CA . THR A 1 307 ? 11.015 3.337 16.469 1.00 96.19 307 THR A CA 1
ATOM 2448 C C . THR A 1 307 ? 10.358 4.679 16.788 1.00 96.19 307 THR A C 1
ATOM 2450 O O . THR A 1 307 ? 10.046 4.924 17.951 1.00 96.19 307 THR A O 1
ATOM 2453 N N . LEU A 1 308 ? 10.057 5.507 15.777 1.00 95.25 308 LEU A N 1
ATOM 2454 C CA . LEU A 1 308 ? 9.354 6.789 15.944 1.00 95.25 308 LEU A CA 1
ATOM 2455 C C . LEU A 1 308 ? 7.918 6.601 16.436 1.00 95.25 308 LEU A C 1
ATOM 2457 O O . LEU A 1 308 ? 7.401 7.432 17.181 1.00 95.25 308 LEU A O 1
ATOM 2461 N N . ARG A 1 309 ? 7.280 5.500 16.025 1.00 94.56 309 ARG A N 1
ATOM 2462 C CA . ARG A 1 309 ? 5.906 5.154 16.417 1.00 94.56 309 ARG A CA 1
ATOM 2463 C C . ARG A 1 309 ? 5.819 3.944 17.339 1.00 94.56 309 ARG A C 1
ATOM 2465 O O . ARG A 1 309 ? 4.728 3.562 17.745 1.00 94.56 309 ARG A O 1
ATOM 2472 N N . THR A 1 310 ? 6.960 3.351 17.688 1.00 96.19 310 THR A N 1
ATOM 2473 C CA . THR A 1 310 ? 7.057 2.165 18.552 1.00 96.19 310 THR A CA 1
ATOM 2474 C C . THR A 1 310 ? 6.154 1.006 18.111 1.00 96.19 310 THR A C 1
ATOM 2476 O O . THR A 1 310 ? 5.525 0.346 18.940 1.00 96.19 310 THR A O 1
ATOM 2479 N N . MET A 1 311 ? 6.076 0.761 16.800 1.00 97.06 311 MET A N 1
ATOM 2480 C CA . MET A 1 311 ? 5.206 -0.265 16.221 1.00 97.06 311 MET A CA 1
ATOM 2481 C C . MET A 1 311 ? 5.906 -1.086 15.136 1.00 97.06 311 MET A C 1
ATOM 2483 O O . MET A 1 311 ? 6.906 -0.659 14.552 1.00 97.06 311 MET A O 1
ATOM 2487 N N . ALA A 1 312 ? 5.351 -2.260 14.859 1.00 97.94 312 ALA A N 1
ATOM 2488 C CA . ALA A 1 312 ? 5.719 -3.116 13.746 1.00 97.94 312 ALA A CA 1
ATOM 2489 C C . ALA A 1 312 ? 4.472 -3.564 12.976 1.00 97.94 312 ALA A C 1
ATOM 2491 O O . ALA A 1 312 ? 3.427 -3.819 13.572 1.00 97.94 312 ALA A O 1
ATOM 2492 N N . LEU A 1 313 ? 4.614 -3.698 11.659 1.00 98.62 313 LEU A N 1
ATOM 2493 C CA . LEU A 1 313 ? 3.651 -4.335 10.770 1.00 98.62 313 LEU A CA 1
ATOM 2494 C C . LEU A 1 313 ? 4.284 -5.614 10.223 1.00 98.62 313 LEU A C 1
ATOM 2496 O O . LEU A 1 313 ? 5.249 -5.558 9.462 1.00 98.62 313 LEU A O 1
ATOM 2500 N N . THR A 1 314 ? 3.754 -6.762 10.632 1.00 98.81 314 THR A N 1
ATOM 2501 C CA . THR A 1 314 ? 4.214 -8.084 10.185 1.00 98.81 314 THR A CA 1
ATOM 2502 C C . THR A 1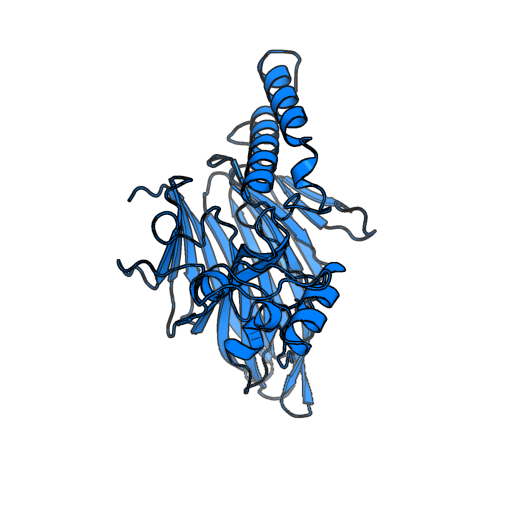 314 ? 3.244 -8.644 9.159 1.00 98.81 314 THR A C 1
ATOM 2504 O O . THR A 1 314 ? 2.050 -8.708 9.439 1.00 98.81 314 THR A O 1
ATOM 2507 N N . THR A 1 315 ? 3.745 -9.117 8.021 1.00 98.88 315 THR A N 1
ATOM 2508 C CA . THR A 1 315 ? 2.980 -9.895 7.039 1.00 98.88 315 THR A CA 1
ATOM 2509 C C . THR A 1 315 ? 3.464 -11.341 7.060 1.00 98.88 315 THR A C 1
ATOM 2511 O O . THR A 1 315 ? 4.653 -11.598 6.874 1.00 98.88 315 THR A O 1
ATOM 2514 N N . ARG A 1 316 ? 2.550 -12.294 7.261 1.00 98.88 316 ARG A N 1
ATOM 2515 C CA . ARG A 1 316 ? 2.799 -13.746 7.217 1.00 98.88 316 ARG A CA 1
ATOM 2516 C C . ARG A 1 316 ? 2.088 -14.364 6.022 1.00 98.88 316 ARG A C 1
ATOM 2518 O O . ARG A 1 316 ? 0.945 -14.001 5.749 1.00 98.88 316 ARG A O 1
ATOM 2525 N N . LEU A 1 317 ? 2.739 -15.309 5.355 1.00 98.75 317 LEU A N 1
ATOM 2526 C CA . LEU A 1 317 ? 2.262 -15.938 4.124 1.00 98.75 317 LEU A CA 1
ATOM 2527 C C . LEU A 1 317 ? 2.056 -17.439 4.340 1.00 98.75 317 LEU A C 1
ATOM 2529 O O . LEU A 1 317 ? 2.914 -18.104 4.919 1.00 98.75 317 LEU A O 1
ATOM 2533 N N . ASP A 1 318 ? 0.963 -17.991 3.812 1.00 98.50 318 ASP A N 1
ATOM 2534 C CA . ASP A 1 318 ? 0.737 -19.447 3.829 1.00 98.50 318 ASP A CA 1
ATOM 2535 C C . ASP A 1 318 ? 1.700 -20.196 2.882 1.00 98.50 318 ASP A C 1
ATOM 2537 O O . ASP A 1 318 ? 2.014 -21.370 3.092 1.00 98.50 318 ASP A O 1
ATOM 2541 N N . HIS A 1 319 ? 2.180 -19.520 1.832 1.00 98.06 319 HIS A N 1
ATOM 2542 C CA . HIS A 1 319 ? 3.097 -20.075 0.837 1.00 98.06 319 HIS A CA 1
ATOM 2543 C C . HIS A 1 319 ? 4.301 -19.159 0.623 1.00 98.06 319 HIS A C 1
ATOM 2545 O O . HIS A 1 319 ? 4.108 -17.953 0.442 1.00 98.06 319 HIS A O 1
ATOM 2551 N N . PRO A 1 320 ? 5.530 -19.709 0.570 1.00 98.44 320 PRO A N 1
ATOM 2552 C CA . PRO A 1 320 ? 6.712 -18.907 0.313 1.00 98.44 320 PRO A CA 1
ATOM 2553 C C . PRO A 1 320 ? 6.637 -18.244 -1.066 1.00 98.44 320 PRO A C 1
ATOM 2555 O O . PRO A 1 320 ? 6.168 -18.857 -2.028 1.00 98.44 320 PRO A O 1
ATOM 2558 N N . CYS A 1 321 ? 7.118 -17.008 -1.166 1.00 98.62 321 CYS A N 1
ATOM 2559 C CA . CYS A 1 321 ? 7.128 -16.229 -2.403 1.00 98.62 321 CYS A CA 1
ATOM 2560 C C . CYS A 1 321 ? 8.506 -15.605 -2.663 1.00 98.62 321 CYS A C 1
ATOM 2562 O O . CYS A 1 321 ? 9.374 -15.577 -1.785 1.00 98.62 321 CYS A O 1
ATOM 2564 N N . THR A 1 322 ? 8.702 -15.065 -3.864 1.00 98.81 322 THR A N 1
ATOM 2565 C CA . THR A 1 322 ? 9.718 -14.024 -4.071 1.00 98.81 322 THR A CA 1
ATOM 2566 C C . THR A 1 322 ? 9.107 -12.692 -3.656 1.00 98.81 322 THR A C 1
ATOM 2568 O O . THR A 1 322 ? 8.012 -12.360 -4.099 1.00 98.81 322 THR A O 1
ATOM 2571 N N . LEU A 1 323 ? 9.775 -11.939 -2.790 1.00 98.88 323 LEU A N 1
ATOM 2572 C CA . LEU A 1 323 ? 9.348 -10.609 -2.370 1.00 98.88 323 LEU A CA 1
ATOM 2573 C C . LEU A 1 323 ? 10.201 -9.555 -3.069 1.00 98.88 323 LEU A C 1
ATOM 2575 O O . LEU A 1 323 ? 11.422 -9.534 -2.918 1.00 98.88 323 LEU A O 1
ATOM 2579 N N . TRP A 1 324 ? 9.552 -8.641 -3.775 1.00 98.88 324 TRP A N 1
ATOM 2580 C CA . TRP A 1 324 ? 10.153 -7.392 -4.226 1.00 98.88 324 TRP A CA 1
ATOM 2581 C C . TRP A 1 324 ? 9.754 -6.272 -3.277 1.00 98.88 324 TRP A C 1
ATOM 2583 O O . TRP A 1 324 ? 8.566 -6.040 -3.074 1.00 98.88 324 TRP A O 1
ATOM 2593 N N . ALA A 1 325 ? 10.737 -5.575 -2.713 1.00 98.69 325 ALA A N 1
ATOM 2594 C CA . ALA A 1 325 ? 10.514 -4.410 -1.867 1.00 98.69 325 ALA A CA 1
ATOM 2595 C C . ALA A 1 325 ? 11.213 -3.190 -2.466 1.00 98.69 325 ALA A C 1
ATOM 2597 O O . ALA A 1 325 ? 12.374 -3.295 -2.858 1.00 98.69 325 ALA A O 1
ATOM 2598 N N . PHE A 1 326 ? 10.539 -2.043 -2.547 1.00 98.62 326 PHE A N 1
ATOM 2599 C CA . PHE A 1 326 ? 11.153 -0.797 -3.021 1.00 98.62 326 PHE A CA 1
ATOM 2600 C C . PHE A 1 326 ? 10.423 0.450 -2.503 1.00 98.62 326 PHE A C 1
ATOM 2602 O O . PHE A 1 326 ? 9.220 0.385 -2.235 1.00 98.62 326 PHE A O 1
ATOM 2609 N N . PRO A 1 327 ? 11.118 1.594 -2.365 1.00 97.94 327 PRO A N 1
ATOM 2610 C CA . PRO A 1 327 ? 10.486 2.828 -1.921 1.00 97.94 327 PRO A CA 1
ATOM 2611 C C . PRO A 1 327 ? 9.679 3.511 -3.030 1.00 97.94 327 PRO A C 1
ATOM 2613 O O . PRO A 1 327 ? 10.065 3.526 -4.201 1.00 97.94 327 PRO A O 1
ATOM 2616 N N . LEU A 1 328 ? 8.583 4.152 -2.636 1.00 98.12 328 LEU A N 1
ATOM 2617 C CA . LEU A 1 328 ? 7.941 5.208 -3.409 1.00 98.12 328 LEU A CA 1
ATOM 2618 C C . LEU A 1 328 ? 8.639 6.517 -3.079 1.00 98.12 328 LEU A C 1
ATOM 2620 O O . LEU A 1 328 ? 8.713 6.908 -1.915 1.00 98.12 328 LEU A O 1
ATOM 2624 N N . GLU A 1 329 ? 9.143 7.196 -4.102 1.00 96.69 329 GLU A N 1
ATOM 2625 C CA . GLU A 1 329 ? 9.880 8.441 -3.936 1.00 96.69 329 GLU A CA 1
ATOM 2626 C C . GLU A 1 329 ? 9.387 9.473 -4.930 1.00 96.69 329 GLU A C 1
ATOM 2628 O O . GLU A 1 329 ? 9.339 9.226 -6.134 1.00 96.69 329 GLU A O 1
ATOM 2633 N N . THR A 1 330 ? 9.000 10.626 -4.407 1.00 95.38 330 THR A N 1
ATOM 2634 C CA . THR A 1 330 ? 8.525 11.762 -5.194 1.00 95.38 330 THR A CA 1
ATOM 2635 C C . THR A 1 330 ? 9.620 12.803 -5.256 1.00 95.38 330 THR A C 1
ATOM 2637 O O . THR A 1 330 ? 10.310 13.016 -4.261 1.00 95.38 330 THR A O 1
ATOM 2640 N N . ILE A 1 331 ? 9.759 13.484 -6.386 1.00 94.56 331 ILE A N 1
ATOM 2641 C CA . ILE A 1 331 ? 10.672 14.618 -6.489 1.00 94.56 331 ILE A CA 1
ATOM 2642 C C . ILE A 1 331 ? 9.885 15.882 -6.193 1.00 94.56 331 ILE A C 1
ATOM 2644 O O . ILE A 1 331 ? 8.871 16.147 -6.826 1.00 94.56 331 ILE A O 1
ATOM 2648 N N . THR A 1 332 ? 10.349 16.647 -5.212 1.00 91.56 332 THR A N 1
ATOM 2649 C CA . THR A 1 332 ? 9.714 17.905 -4.813 1.00 91.56 332 THR A CA 1
ATOM 2650 C C . THR A 1 332 ? 10.747 19.000 -4.672 1.00 91.56 332 THR A C 1
ATOM 2652 O O . THR A 1 332 ? 11.912 18.726 -4.384 1.00 91.56 332 THR A O 1
ATOM 2655 N N . ASN A 1 333 ? 10.320 20.246 -4.849 1.00 87.06 333 ASN A N 1
ATOM 2656 C CA . ASN A 1 333 ? 11.176 21.394 -4.595 1.00 87.06 333 ASN A CA 1
ATOM 2657 C C . ASN A 1 333 ? 11.216 21.722 -3.091 1.00 87.06 333 ASN A C 1
ATOM 2659 O O . ASN A 1 333 ? 10.176 21.739 -2.422 1.00 87.06 333 ASN A O 1
ATOM 2663 N N . SER A 1 334 ? 12.406 22.015 -2.570 1.00 84.00 334 SER A N 1
ATOM 2664 C CA . SER A 1 334 ? 12.603 22.625 -1.252 1.00 84.00 334 SER A CA 1
ATOM 2665 C C . SER A 1 334 ? 13.411 23.914 -1.366 1.00 84.00 334 SER A C 1
ATOM 2667 O O . SER A 1 334 ? 13.882 24.279 -2.441 1.00 84.00 334 SER A O 1
ATOM 2669 N N . GLU A 1 335 ? 13.594 24.628 -0.254 1.00 77.56 335 GLU A N 1
ATOM 2670 C CA . GLU A 1 335 ? 14.376 25.876 -0.237 1.00 77.56 335 GLU A CA 1
ATOM 2671 C C . GLU A 1 335 ? 15.821 25.691 -0.739 1.00 77.56 335 GLU A C 1
ATOM 2673 O O . GLU A 1 335 ? 16.436 26.639 -1.220 1.00 77.56 335 GLU A O 1
ATOM 2678 N N . ALA A 1 336 ? 16.358 24.469 -0.659 1.00 80.06 336 ALA A N 1
ATOM 2679 C CA . ALA A 1 336 ? 17.713 24.121 -1.085 1.00 80.06 336 ALA A CA 1
ATOM 2680 C C . ALA A 1 336 ? 17.769 23.410 -2.456 1.00 80.06 336 ALA A C 1
ATOM 2682 O O . ALA A 1 336 ? 18.821 22.887 -2.831 1.00 80.06 336 ALA A O 1
ATOM 2683 N N . GLY A 1 337 ? 16.663 23.398 -3.207 1.00 88.12 337 GLY A N 1
ATOM 2684 C CA . GLY A 1 337 ? 16.543 22.765 -4.522 1.00 88.12 337 GLY A CA 1
ATOM 2685 C C . GLY A 1 337 ? 15.773 21.444 -4.505 1.00 88.12 337 GLY A C 1
ATOM 2686 O O . GLY A 1 337 ? 15.294 20.988 -3.468 1.00 88.12 337 GLY A O 1
ATOM 2687 N N . TYR A 1 338 ? 15.654 20.823 -5.679 1.00 92.81 338 TYR A N 1
ATOM 2688 C CA . TYR A 1 338 ? 14.901 19.584 -5.858 1.00 92.81 338 TYR A CA 1
ATOM 2689 C C . TYR A 1 338 ? 15.517 18.410 -5.092 1.00 92.81 338 TYR A C 1
ATOM 2691 O O . TYR A 1 338 ? 16.737 18.221 -5.092 1.00 92.81 338 TYR A O 1
ATOM 2699 N N . GLU A 1 339 ? 14.668 17.591 -4.477 1.00 92.81 339 GLU A N 1
ATOM 2700 C CA . GLU A 1 339 ? 15.082 16.398 -3.738 1.00 92.81 339 GLU A CA 1
ATOM 2701 C C . GLU A 1 339 ? 14.052 15.272 -3.820 1.00 92.81 339 GLU A C 1
ATOM 2703 O O . GLU A 1 339 ? 12.856 15.515 -4.009 1.00 92.81 339 GLU A O 1
ATOM 2708 N N . ARG A 1 340 ? 14.522 14.035 -3.632 1.00 93.94 340 ARG A N 1
ATOM 2709 C CA . ARG A 1 340 ? 13.669 12.874 -3.381 1.00 93.94 340 ARG A CA 1
ATOM 2710 C C . ARG A 1 340 ? 13.073 12.922 -1.976 1.00 93.94 340 ARG A C 1
ATOM 2712 O O . ARG A 1 340 ? 13.785 13.049 -0.984 1.00 93.94 340 ARG A O 1
ATOM 2719 N N . GLY A 1 341 ? 11.763 12.730 -1.895 1.00 93.88 341 GLY A N 1
ATOM 2720 C CA . GLY A 1 341 ? 11.030 12.493 -0.659 1.00 93.88 341 GLY A CA 1
ATOM 2721 C C . GLY A 1 341 ? 10.485 11.071 -0.626 1.00 93.88 341 GLY A C 1
ATOM 2722 O O . GLY A 1 341 ? 9.748 10.680 -1.529 1.00 93.88 341 GLY A O 1
ATOM 2723 N N . TYR A 1 342 ? 10.816 10.313 0.419 1.00 96.50 342 TYR A N 1
ATOM 2724 C CA . TYR A 1 342 ? 10.232 8.996 0.668 1.00 96.50 342 TYR A CA 1
ATOM 2725 C C . TYR A 1 342 ? 8.738 9.120 0.993 1.00 96.50 342 TYR A C 1
ATOM 2727 O O . TYR A 1 342 ? 8.337 9.920 1.839 1.00 96.50 342 TYR A O 1
ATOM 2735 N N . GLN A 1 343 ? 7.923 8.296 0.341 1.00 97.69 343 GLN A N 1
ATOM 2736 C CA . GLN A 1 343 ? 6.466 8.300 0.449 1.00 97.69 343 GLN A CA 1
ATOM 2737 C C . GLN A 1 343 ? 5.880 6.952 0.861 1.00 97.69 343 GLN A C 1
ATOM 2739 O O . GLN A 1 343 ? 4.665 6.814 0.893 1.00 97.69 343 GLN A O 1
ATOM 2744 N N . GLY A 1 344 ? 6.705 5.962 1.185 1.00 97.94 344 GLY A N 1
ATOM 2745 C CA . GLY A 1 344 ? 6.263 4.620 1.554 1.00 97.94 344 GLY A CA 1
ATOM 2746 C C . GLY A 1 344 ? 7.091 3.543 0.873 1.00 97.94 344 GLY A C 1
ATOM 2747 O O . GLY A 1 344 ? 7.972 3.836 0.069 1.00 97.94 344 GLY A O 1
ATOM 2748 N N . THR A 1 345 ? 6.776 2.291 1.172 1.00 98.56 345 THR A N 1
ATOM 2749 C CA . THR A 1 345 ? 7.410 1.114 0.572 1.00 98.56 345 THR A CA 1
ATOM 2750 C C . THR A 1 345 ? 6.346 0.217 -0.026 1.00 98.56 345 THR A C 1
ATOM 2752 O O . THR A 1 345 ? 5.306 -0.015 0.591 1.00 98.56 345 THR A O 1
ATOM 2755 N N . VAL A 1 346 ? 6.629 -0.286 -1.221 1.00 98.81 346 VAL A N 1
ATOM 2756 C CA . VAL A 1 346 ? 5.849 -1.308 -1.915 1.00 98.81 346 VAL A CA 1
ATOM 2757 C C . VAL A 1 346 ? 6.456 -2.677 -1.631 1.00 98.81 346 VAL A C 1
ATOM 2759 O O . VAL A 1 346 ? 7.678 -2.815 -1.634 1.00 98.81 346 VAL A O 1
ATOM 2762 N N . TYR A 1 347 ? 5.602 -3.677 -1.433 1.00 98.88 347 TYR A N 1
ATOM 2763 C CA . TYR A 1 347 ? 5.933 -5.088 -1.245 1.00 98.88 347 TYR A CA 1
ATOM 2764 C C . TYR A 1 347 ? 5.131 -5.918 -2.249 1.00 98.88 347 TYR A C 1
ATOM 2766 O O . TYR A 1 347 ? 3.927 -6.103 -2.082 1.00 98.88 347 TYR A O 1
ATOM 2774 N N . LEU A 1 348 ? 5.780 -6.426 -3.293 1.00 98.88 348 LEU A N 1
ATOM 2775 C CA . LEU A 1 348 ? 5.149 -7.314 -4.265 1.00 98.88 348 LEU A CA 1
ATOM 2776 C C . LEU A 1 348 ? 5.532 -8.766 -3.970 1.00 98.88 348 LEU A C 1
ATOM 2778 O O . LEU A 1 348 ? 6.698 -9.150 -4.079 1.00 98.88 348 LEU A O 1
ATOM 2782 N N . HIS A 1 349 ? 4.534 -9.567 -3.609 1.00 98.88 349 HIS A N 1
ATOM 2783 C CA . HIS A 1 349 ? 4.668 -10.991 -3.313 1.00 98.88 349 HIS A CA 1
ATOM 2784 C C . HIS A 1 349 ? 4.403 -11.793 -4.582 1.00 98.88 349 HIS A C 1
ATOM 2786 O O . HIS A 1 349 ? 3.283 -11.767 -5.079 1.00 98.88 349 HIS A O 1
ATOM 2792 N N . LEU A 1 350 ? 5.414 -12.474 -5.119 1.00 98.75 350 LEU A N 1
ATOM 2793 C CA . LEU A 1 350 ? 5.362 -13.146 -6.416 1.00 98.75 350 LEU A CA 1
ATOM 2794 C C . LEU A 1 350 ? 5.371 -14.670 -6.288 1.00 98.75 350 LEU A C 1
ATOM 2796 O O . LEU A 1 350 ? 6.276 -15.253 -5.680 1.00 98.75 350 LEU A O 1
ATOM 2800 N N . TRP A 1 351 ? 4.417 -15.311 -6.964 1.00 98.75 351 TRP A N 1
ATOM 2801 C CA . TRP A 1 351 ? 4.326 -16.760 -7.127 1.00 98.75 351 TRP A CA 1
ATOM 2802 C C . TRP A 1 351 ? 4.253 -17.140 -8.608 1.00 98.75 351 TRP A C 1
ATOM 2804 O O . TRP A 1 351 ? 3.476 -16.578 -9.379 1.00 98.75 351 TRP A O 1
ATOM 2814 N N . ASN A 1 352 ? 5.023 -18.157 -8.995 1.00 98.12 352 ASN A N 1
ATOM 2815 C CA . ASN A 1 352 ? 4.873 -18.815 -10.290 1.00 98.12 352 ASN A CA 1
ATOM 2816 C C . ASN A 1 352 ? 3.879 -19.969 -10.134 1.00 98.12 352 ASN A C 1
ATOM 2818 O O . ASN A 1 352 ? 4.153 -20.945 -9.436 1.00 98.12 352 ASN A O 1
ATOM 2822 N N . LEU A 1 353 ? 2.716 -19.842 -10.763 1.00 98.25 353 LEU A N 1
ATOM 2823 C CA . LEU A 1 353 ? 1.619 -20.796 -10.682 1.00 98.25 353 LEU A CA 1
ATOM 2824 C C . LEU A 1 353 ? 1.542 -21.596 -11.979 1.00 98.25 353 LEU A C 1
ATOM 2826 O O . LEU A 1 353 ? 1.598 -21.029 -13.064 1.00 98.25 353 LEU A O 1
ATOM 2830 N N . THR A 1 354 ? 1.366 -22.909 -11.878 1.00 98.12 354 THR A N 1
ATOM 2831 C CA . THR A 1 354 ? 0.985 -23.762 -13.011 1.00 98.12 354 THR A CA 1
ATOM 2832 C C . THR A 1 354 ? -0.329 -24.435 -12.657 1.00 98.12 354 THR A C 1
ATOM 2834 O O . THR A 1 354 ? -0.385 -25.238 -11.727 1.00 98.12 354 THR A O 1
ATOM 2837 N N . LEU A 1 355 ? -1.398 -24.073 -13.363 1.00 98.50 355 LEU A N 1
ATOM 2838 C CA . LEU A 1 355 ? -2.758 -24.506 -13.056 1.00 98.50 355 LEU A CA 1
ATOM 2839 C C . LEU A 1 355 ? -3.317 -25.309 -14.225 1.00 98.50 355 LEU A C 1
ATOM 2841 O O . LEU A 1 355 ? -3.380 -24.809 -15.345 1.00 98.50 355 LEU A O 1
ATOM 2845 N N . ALA A 1 356 ? -3.768 -26.537 -13.964 1.00 98.62 356 ALA A N 1
ATOM 2846 C CA . ALA A 1 356 ? -4.567 -27.292 -14.927 1.00 98.62 356 ALA A CA 1
ATOM 2847 C C . ALA A 1 356 ? -5.900 -26.574 -15.223 1.00 98.62 356 ALA A C 1
ATOM 2849 O O . ALA A 1 356 ? -6.301 -25.667 -14.489 1.00 98.62 356 ALA A O 1
ATOM 2850 N N . ALA A 1 357 ? -6.591 -26.974 -16.292 1.00 98.25 357 ALA A N 1
ATOM 2851 C CA . ALA A 1 357 ? -7.928 -26.469 -16.606 1.00 98.25 357 ALA A CA 1
ATOM 2852 C C . ALA A 1 357 ? -8.875 -26.660 -15.404 1.00 98.25 357 ALA A C 1
ATOM 2854 O O . ALA A 1 357 ? -8.943 -27.751 -14.834 1.00 98.25 357 ALA A O 1
ATOM 2855 N N . GLY A 1 358 ? -9.559 -25.593 -14.982 1.00 98.19 358 GLY A N 1
ATOM 2856 C CA . GLY A 1 358 ? -10.460 -25.597 -13.823 1.00 98.19 358 GLY A CA 1
ATOM 2857 C C . GLY A 1 358 ? -9.784 -25.672 -12.445 1.00 98.19 358 GLY A C 1
ATOM 2858 O O . GLY A 1 358 ? -10.481 -25.627 -11.432 1.00 98.19 358 GLY A O 1
ATOM 2859 N N . ALA A 1 359 ? -8.455 -25.790 -12.370 1.00 98.62 359 ALA A N 1
ATOM 2860 C CA . ALA A 1 359 ? -7.738 -25.860 -11.099 1.00 98.62 359 ALA A CA 1
ATOM 2861 C C . ALA A 1 359 ? -7.572 -24.475 -10.456 1.00 98.62 359 ALA A C 1
ATOM 2863 O O . ALA A 1 359 ? -7.525 -23.446 -11.139 1.00 98.62 359 ALA A O 1
ATOM 2864 N N . SER A 1 360 ? -7.406 -24.466 -9.131 1.00 98.69 360 SER A N 1
ATOM 2865 C CA . SER A 1 360 ? -7.163 -23.248 -8.360 1.00 98.69 360 SER A CA 1
ATOM 2866 C C . SER A 1 360 ? -5.910 -23.347 -7.499 1.00 98.69 360 SER A C 1
ATOM 2868 O O . SER A 1 360 ? -5.678 -24.364 -6.846 1.00 98.69 360 SER A O 1
ATOM 2870 N N . TRP A 1 361 ? -5.171 -22.246 -7.416 1.00 98.69 361 TRP A N 1
ATOM 2871 C CA . TRP A 1 361 ? -4.257 -21.978 -6.311 1.00 98.69 361 TRP A CA 1
ATOM 2872 C C . TRP A 1 361 ? -5.011 -21.273 -5.179 1.00 98.69 361 TRP A C 1
ATOM 2874 O O . TRP A 1 361 ? -5.928 -20.487 -5.436 1.00 98.69 361 TRP A O 1
ATOM 2884 N N . GLN A 1 362 ? -4.643 -21.565 -3.934 1.00 98.62 362 GLN A N 1
ATOM 2885 C CA . GLN A 1 362 ? -5.179 -20.922 -2.735 1.00 98.62 362 GLN A CA 1
ATOM 2886 C C . GLN A 1 362 ? -4.015 -20.547 -1.826 1.00 98.62 362 GLN A C 1
ATOM 2888 O O . GLN A 1 362 ? -3.041 -21.287 -1.771 1.00 98.62 362 GLN A O 1
ATOM 2893 N N . GLY A 1 363 ? -4.124 -19.431 -1.115 1.00 98.06 363 GLY A N 1
ATOM 2894 C CA . GLY A 1 363 ? -3.118 -18.985 -0.155 1.00 98.06 363 GLY A CA 1
ATOM 2895 C C . GLY A 1 363 ? -3.622 -17.789 0.637 1.00 98.06 363 GLY A C 1
ATOM 2896 O O . GLY A 1 363 ? -4.535 -17.098 0.196 1.00 98.06 363 GLY A O 1
ATOM 2897 N N . GLY A 1 364 ? -3.058 -17.552 1.813 1.00 97.94 364 GLY A N 1
ATOM 2898 C CA . GLY A 1 364 ? -3.439 -16.448 2.687 1.00 97.94 364 GLY A CA 1
ATOM 2899 C C . GLY A 1 364 ? -2.271 -15.530 3.024 1.00 97.94 364 GLY A C 1
ATOM 2900 O O . GLY A 1 364 ? -1.124 -15.971 3.120 1.00 97.94 364 GLY A O 1
ATOM 2901 N N . LEU A 1 365 ? -2.593 -14.255 3.242 1.00 98.69 365 LEU A N 1
ATOM 2902 C CA . LEU A 1 365 ? -1.711 -13.262 3.848 1.00 98.69 365 LEU A CA 1
ATOM 2903 C C . LEU A 1 365 ? -2.350 -12.787 5.155 1.00 98.69 365 LEU A C 1
ATOM 2905 O O . LEU A 1 365 ? -3.518 -12.402 5.169 1.00 98.69 365 LEU A O 1
ATOM 2909 N N . THR A 1 366 ? -1.603 -12.812 6.255 1.00 98.88 366 THR A N 1
ATOM 2910 C CA . THR A 1 366 ? -2.041 -12.259 7.547 1.00 98.88 366 THR A CA 1
ATOM 2911 C C . THR A 1 366 ? -1.180 -11.056 7.883 1.00 98.88 366 THR A C 1
ATOM 2913 O O . THR A 1 366 ? 0.039 -11.201 7.966 1.00 98.88 366 THR A O 1
ATOM 2916 N N . GLN A 1 367 ? -1.795 -9.891 8.084 1.00 98.75 367 GLN A N 1
ATOM 2917 C CA . GLN A 1 367 ? -1.100 -8.692 8.548 1.00 98.75 367 GLN A CA 1
ATOM 2918 C C . GLN A 1 367 ? -1.429 -8.443 10.017 1.00 98.75 367 GLN A C 1
ATOM 2920 O O . GLN A 1 367 ? -2.590 -8.506 10.416 1.00 98.75 367 GLN A O 1
ATOM 2925 N N . GLN A 1 368 ? -0.400 -8.189 10.821 1.00 98.69 368 GLN A N 1
ATOM 2926 C CA . GLN A 1 368 ? -0.508 -7.963 12.258 1.00 98.69 368 GLN A CA 1
ATOM 2927 C C . GLN A 1 368 ? 0.264 -6.709 12.655 1.00 98.69 368 GLN A C 1
ATOM 2929 O O . GLN A 1 368 ? 1.440 -6.562 12.310 1.00 98.69 368 GLN A O 1
ATOM 2934 N N . VAL A 1 369 ? -0.391 -5.845 13.424 1.00 98.69 369 VAL A N 1
ATOM 2935 C CA . VAL A 1 369 ? 0.236 -4.712 14.100 1.00 98.69 369 VAL A CA 1
ATOM 2936 C C . VAL A 1 369 ? 0.665 -5.155 15.494 1.00 98.69 369 VAL A C 1
ATOM 2938 O O . VAL A 1 369 ? -0.078 -5.830 16.204 1.00 98.69 369 VAL A O 1
ATOM 2941 N N . SER A 1 370 ? 1.877 -4.799 15.901 1.00 98.06 370 SER A N 1
ATOM 2942 C CA . SER A 1 370 ? 2.374 -5.080 17.247 1.00 98.06 370 SER A CA 1
ATOM 2943 C C . SER A 1 370 ? 3.222 -3.933 17.782 1.00 98.06 370 SER A C 1
ATOM 2945 O O . SER A 1 370 ? 3.724 -3.097 17.029 1.00 98.06 370 SER A O 1
ATOM 2947 N N . ALA A 1 371 ? 3.376 -3.874 19.104 1.00 96.19 371 ALA A N 1
ATOM 2948 C CA . ALA A 1 371 ? 4.305 -2.941 19.726 1.00 96.19 371 ALA A CA 1
ATOM 2949 C C . ALA A 1 371 ? 5.753 -3.330 19.388 1.00 96.19 371 ALA A C 1
ATOM 2951 O O . ALA A 1 371 ? 6.118 -4.505 19.430 1.00 96.19 371 ALA A O 1
ATOM 2952 N N . TYR A 1 372 ? 6.593 -2.335 19.118 1.00 92.12 372 TYR A N 1
ATOM 2953 C CA . TYR A 1 372 ? 8.012 -2.523 18.837 1.00 92.12 372 TYR A CA 1
ATOM 2954 C C . TYR A 1 372 ? 8.851 -1.520 19.623 1.00 92.12 372 TYR A C 1
ATOM 2956 O O . TYR A 1 372 ? 8.643 -0.309 19.549 1.00 92.12 372 TYR A O 1
ATOM 2964 N N . LYS A 1 373 ? 9.823 -2.029 20.379 1.00 80.06 373 LYS A N 1
ATOM 2965 C CA . LYS A 1 373 ? 10.865 -1.236 21.035 1.00 80.06 373 LYS A CA 1
ATOM 2966 C C . LYS A 1 373 ? 12.196 -1.918 20.748 1.00 80.06 373 LYS A C 1
ATOM 2968 O O . LYS A 1 373 ? 12.296 -3.130 20.926 1.00 80.06 373 LYS A O 1
ATOM 2973 N N . LYS A 1 374 ? 13.146 -1.140 20.232 1.00 69.44 374 LYS A N 1
ATOM 2974 C CA . LYS A 1 374 ? 14.481 -1.604 19.852 1.00 69.44 374 LYS A CA 1
ATOM 2975 C C . LYS A 1 374 ? 15.315 -1.978 21.072 1.00 69.44 374 LYS A C 1
ATOM 2977 O O . LYS A 1 374 ? 15.156 -1.292 22.109 1.00 69.44 374 LYS A O 1
#

Sequence (374 aa):
MPKGKKKDQALDLLWRAQANDAYWHGLFGGIYLFNFRVSNYANLIEAEELAEGPNAPITVSQFDFDKDSLPEIVLTGAPFNALFKPNLGGMMTELDHRPNRYNLLNIMMRREEGYHDEIRRAAERGLLVTPDMERDGPRLENRDSVRAKEAGIQNYLLYDWHRRGSFIDHFLREDVDLGSFVRAFYGEQGDFVNLPYNAEVIATEDDATIQLTREGHVWVGSDHRPVRVSKTLKFRRGDDSYRCDYRVTNLADAPVTLRFGVELVSGFDGGQNPEYCGLTINGSAEAKSLAVAAEYPAVTEHTTTTTLRTMALTTRLDHPCTLWAFPLETITNSEAGYERGYQGTVYLHLWNLTLAAGASWQGGLTQQVSAYKK

Secondary structure (DSSP, 8-state):
--SSHHHHHHHHHHHHHT-GGGG--SSS-GGG-HHHHHHHHHHHHHHHHHHH-TTPPPEEEEE-SSSSSSPEEEEE-SSEEEEEETTTTTEEEEEEETTTTEETT--------TTHHHHHHHHHTT-EE-HHHHHTS-----TT-EEBSSTTGGGG----SS---BSEEEEB-TT--HHHHHTT-S-B-BS-SSS--EEEEEE-SSEEEEEEEEEEEEEETTEEEEEEEEEEEEEETT-SEEEEEEEEEE-SSS-EEEEEEEEEEE--TTTT-TTTEEEEETT-S-PBPTTS-EEEEEEEEEEEEETTTTEEEEEEEEEEEEEEEEEEEEEEEETTEEEEEEEEEEEEEEEEEEE-TT-EEEEEEEEEEEE---

pLDDT: mean 95.35, std 6.6, range [57.56, 98.94]

Mean predicted aligned error: 4.09 Å